Protein AF-A0A8J8NEB1-F1 (afdb_monomer)

Mean predicted aligned error: 16.12 Å

Solvent-accessible surface area (backbone atoms only — not comparable to full-atom values): 24052 Å² total; per-residue (Å²): 111,71,71,60,53,53,52,50,52,52,49,51,51,50,55,50,52,53,53,55,51,52,51,52,52,52,50,54,51,49,56,52,52,53,52,52,51,54,52,52,53,51,52,52,54,48,51,54,49,61,70,64,48,76,81,83,55,66,64,60,54,51,53,50,50,53,55,50,55,70,74,66,66,72,57,80,70,55,56,51,53,52,50,54,51,49,55,51,49,53,51,49,54,51,51,46,53,53,50,50,52,52,50,50,45,18,51,76,34,41,76,75,46,73,67,56,52,55,51,49,52,63,44,39,69,35,72,66,39,44,52,46,52,52,50,55,52,48,51,34,54,76,70,68,58,36,73,35,88,33,71,45,8,48,52,30,50,24,52,52,52,43,56,48,49,55,44,32,57,75,69,63,45,45,69,63,52,54,49,48,56,59,49,23,70,61,30,28,31,59,44,38,86,75,76,43,83,80,42,70,50,45,41,38,73,62,43,45,83,43,68,62,60,70,36,66,69,52,54,51,50,40,52,53,51,53,45,52,51,57,56,52,57,50,52,65,65,56,63,72,65,63,78,77,87,68,92,69,90,69,84,75,56,76,62,58,65,50,52,50,53,51,50,53,49,48,52,50,48,51,52,53,51,59,54,50,52,54,50,40,45,74,43,65,32,54,64,68,57,53,50,49,49,54,52,48,50,48,62,72,77,36,100,74,59,58,65,68,59,54,53,52,54,53,48,54,57,70,69,53,80,77,72,80,86,70,80,69,85,64,92,62,89,75,77,79,80,64,79,68,60,66,61,56,80,71,60,70,70,74,91,75,42,74,83,46,56,60,53,52,53,54,47,50,53,49,51,53,52,52,49,52,52,52,53,52,52,48,51,53,52,53,56,64,69,68,59,78,85,78,75,86,79,83,76,72,93,74,66,73,75,66,68,74,78,76,80,86,76,84,82,130

Structure (mmCIF, N/CA/C/O backbone):
data_AF-A0A8J8NEB1-F1
#
_entry.id   AF-A0A8J8NEB1-F1
#
loop_
_atom_site.group_PDB
_atom_site.id
_atom_site.type_symbol
_atom_site.label_atom_id
_atom_site.label_alt_id
_atom_site.label_comp_id
_atom_site.label_asym_id
_atom_site.label_entity_id
_atom_site.label_seq_id
_atom_site.pdbx_PDB_ins_code
_atom_site.Cartn_x
_atom_site.Cartn_y
_atom_site.Cartn_z
_atom_site.occupancy
_atom_site.B_iso_or_equiv
_atom_site.auth_seq_id
_atom_site.auth_comp_id
_atom_site.auth_asym_id
_atom_site.auth_atom_id
_atom_site.pdbx_PDB_model_num
ATOM 1 N N . MET A 1 1 ? 34.680 -0.777 64.036 1.00 81.69 1 MET A N 1
ATOM 2 C CA . MET A 1 1 ? 34.954 0.618 63.624 1.00 81.69 1 MET A CA 1
ATOM 3 C C . MET A 1 1 ? 35.177 0.742 62.113 1.00 81.69 1 MET A C 1
ATOM 5 O O . MET A 1 1 ? 34.351 1.375 61.480 1.00 81.69 1 MET A O 1
ATOM 9 N N . ARG A 1 2 ? 36.179 0.083 61.501 1.00 88.81 2 ARG A N 1
ATOM 10 C CA . ARG A 1 2 ? 36.440 0.158 60.040 1.00 88.81 2 ARG A CA 1
ATOM 11 C C . ARG A 1 2 ? 35.243 -0.223 59.146 1.00 88.81 2 ARG A C 1
ATOM 13 O O . ARG A 1 2 ? 34.840 0.581 58.320 1.00 88.81 2 ARG A O 1
ATOM 20 N N . LYS A 1 3 ? 34.608 -1.378 59.395 1.00 87.19 3 LYS A N 1
ATOM 21 C CA . LYS A 1 3 ? 33.407 -1.823 58.652 1.00 87.19 3 LYS A CA 1
ATOM 22 C C . LYS A 1 3 ? 32.222 -0.854 58.768 1.00 87.19 3 LYS A C 1
ATOM 24 O O . LYS A 1 3 ? 31.494 -0.647 57.809 1.00 87.19 3 LYS A O 1
ATOM 29 N N . SER A 1 4 ? 32.039 -0.243 59.939 1.00 85.50 4 SER A N 1
ATOM 30 C CA . SER A 1 4 ? 30.993 0.764 60.154 1.00 85.50 4 SER A CA 1
ATOM 31 C C . SER A 1 4 ? 31.274 2.040 59.354 1.00 85.50 4 SER A C 1
ATOM 33 O O . SER A 1 4 ? 30.346 2.629 58.820 1.00 85.50 4 SER A O 1
ATOM 35 N N . LEU A 1 5 ? 32.547 2.434 59.229 1.00 89.19 5 LEU A N 1
ATOM 36 C CA . LEU A 1 5 ? 32.963 3.589 58.430 1.00 89.19 5 LEU A CA 1
ATOM 37 C C . LEU A 1 5 ? 32.764 3.346 56.922 1.00 89.19 5 LEU A C 1
ATOM 39 O O . LEU A 1 5 ? 32.288 4.224 56.212 1.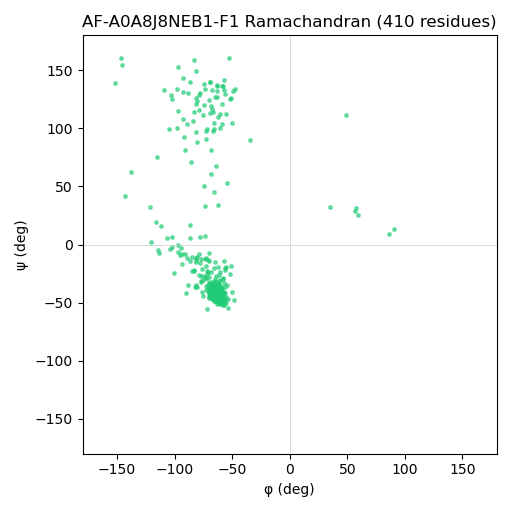00 89.19 5 LEU A O 1
ATOM 43 N N . GLU A 1 6 ? 33.081 2.139 56.446 1.00 90.69 6 GLU A N 1
ATOM 44 C CA . GLU A 1 6 ? 32.871 1.728 55.049 1.00 90.69 6 GLU A CA 1
ATOM 45 C C . GLU A 1 6 ? 31.383 1.722 54.677 1.00 90.69 6 GLU A C 1
ATOM 47 O O . GLU A 1 6 ? 31.010 2.233 53.625 1.00 90.69 6 GLU A O 1
ATOM 52 N N . MET A 1 7 ? 30.522 1.227 55.571 1.00 88.81 7 MET A N 1
ATOM 53 C CA . MET A 1 7 ? 29.071 1.228 55.370 1.00 88.81 7 MET A CA 1
ATOM 54 C C . MET A 1 7 ? 28.489 2.650 55.339 1.00 88.81 7 MET A C 1
ATOM 56 O O . MET A 1 7 ? 27.640 2.952 54.507 1.00 88.81 7 MET A O 1
ATOM 60 N N . VAL A 1 8 ? 28.973 3.547 56.205 1.00 90.69 8 VAL A N 1
ATOM 61 C CA . VAL A 1 8 ? 28.558 4.960 56.190 1.00 90.69 8 VAL A CA 1
ATOM 62 C C . VAL A 1 8 ? 28.990 5.643 54.889 1.00 90.69 8 VAL A C 1
ATOM 64 O O . VAL A 1 8 ? 28.179 6.335 54.280 1.00 90.69 8 VAL A O 1
ATOM 67 N N . ASN A 1 9 ? 30.216 5.408 54.413 1.00 89.44 9 ASN A N 1
ATOM 68 C CA . ASN A 1 9 ? 30.687 5.975 53.145 1.00 89.44 9 ASN A CA 1
ATOM 69 C C . ASN A 1 9 ? 29.910 5.446 51.930 1.00 89.44 9 ASN A C 1
ATOM 71 O O . ASN A 1 9 ? 29.605 6.224 51.028 1.00 89.44 9 ASN A O 1
ATOM 75 N N . ALA A 1 10 ? 29.559 4.156 51.913 1.00 89.62 10 ALA A N 1
ATOM 76 C CA . ALA A 1 10 ? 28.729 3.577 50.858 1.00 89.62 10 ALA A CA 1
ATOM 77 C C . ALA A 1 10 ? 27.338 4.231 50.820 1.00 89.62 10 ALA A C 1
ATOM 79 O O . ALA A 1 10 ? 26.900 4.680 49.762 1.00 89.62 10 ALA A O 1
ATOM 80 N N . ASN A 1 11 ? 26.704 4.389 51.986 1.00 91.06 11 ASN A N 1
ATOM 81 C CA . ASN A 1 11 ? 25.402 5.045 52.092 1.00 91.06 11 ASN A CA 1
ATOM 82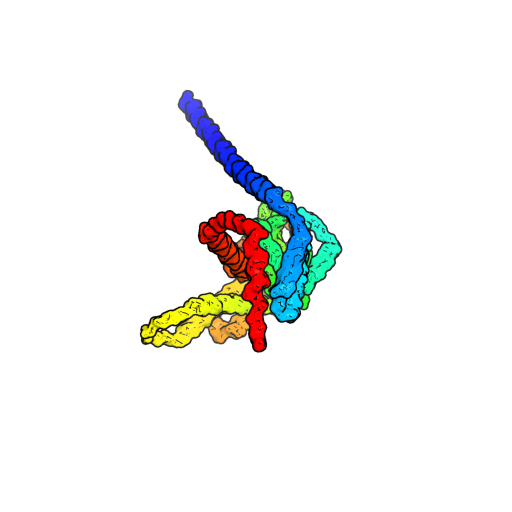 C C . ASN A 1 11 ? 25.468 6.515 51.645 1.00 91.06 11 ASN A C 1
ATOM 84 O O . ASN A 1 11 ? 24.590 6.974 50.924 1.00 91.06 11 ASN A O 1
ATOM 88 N N . ILE A 1 12 ? 26.518 7.261 52.018 1.00 92.81 12 ILE A N 1
ATOM 89 C CA . ILE A 1 12 ? 26.709 8.653 51.566 1.00 92.81 12 ILE A CA 1
ATOM 90 C C . ILE A 1 12 ? 26.814 8.726 50.035 1.00 92.81 12 ILE A C 1
ATOM 92 O O . ILE A 1 12 ? 26.225 9.620 49.426 1.00 92.81 12 ILE A O 1
ATOM 96 N N . GLY A 1 13 ? 27.526 7.783 49.410 1.00 92.06 13 GLY A N 1
ATOM 97 C CA . GLY A 1 13 ? 27.623 7.694 47.952 1.00 92.06 13 GLY A CA 1
ATOM 98 C C . GLY A 1 13 ? 26.268 7.447 47.285 1.00 92.06 13 GLY A C 1
ATOM 99 O O . GLY A 1 13 ? 25.929 8.120 46.311 1.00 92.06 13 GLY A O 1
ATOM 100 N N . GLU A 1 14 ? 25.464 6.542 47.843 1.00 91.62 14 GLU A N 1
ATOM 101 C CA . GLU A 1 14 ? 24.118 6.238 47.350 1.00 91.62 14 GLU A CA 1
ATOM 102 C C . GLU A 1 14 ? 23.176 7.446 47.476 1.00 91.62 14 GLU A C 1
ATOM 104 O O . GLU A 1 14 ? 22.562 7.854 46.489 1.00 91.62 14 GLU A O 1
ATOM 109 N N . TYR A 1 15 ? 23.140 8.107 48.640 1.00 91.31 15 TYR A N 1
ATOM 110 C CA . TYR A 1 15 ? 22.341 9.324 48.832 1.00 91.31 15 TYR A CA 1
ATOM 111 C C . TYR A 1 15 ? 22.785 10.471 47.915 1.00 91.31 15 TYR A C 1
ATOM 113 O O . TYR A 1 15 ? 21.944 11.210 47.403 1.00 91.31 15 TYR A O 1
ATOM 121 N N . SER A 1 16 ? 24.090 10.612 47.662 1.00 93.31 16 SER A N 1
ATOM 122 C CA . SER A 1 16 ? 24.606 11.604 46.714 1.00 93.31 16 SER A CA 1
ATOM 123 C C . SER A 1 16 ? 24.156 11.306 45.280 1.00 93.31 16 SER A C 1
ATOM 125 O O . SER A 1 16 ? 23.730 12.219 44.570 1.00 93.31 16 SER A O 1
ATOM 127 N N . SER A 1 17 ? 24.176 10.034 44.871 1.00 91.62 17 SER A N 1
ATOM 128 C CA . SER A 1 17 ? 23.703 9.601 43.552 1.00 91.62 17 SER A CA 1
ATOM 129 C C . SER A 1 17 ? 22.206 9.863 43.364 1.00 91.62 17 SER A C 1
ATOM 131 O O . SER A 1 17 ? 21.806 10.435 42.347 1.00 91.62 17 SER A O 1
ATOM 133 N N . ILE A 1 18 ? 21.389 9.540 44.373 1.00 93.06 18 ILE A N 1
ATOM 134 C CA . ILE A 1 18 ? 19.945 9.819 44.376 1.00 93.06 18 ILE A CA 1
ATOM 135 C C . ILE A 1 18 ? 19.690 11.330 44.285 1.00 93.06 18 ILE A C 1
ATOM 137 O O . ILE A 1 18 ? 18.894 11.767 43.453 1.00 93.06 18 ILE A O 1
ATOM 141 N N . GLY A 1 19 ? 20.416 12.139 45.064 1.00 93.12 19 GLY A N 1
ATOM 142 C CA . GLY A 1 19 ? 20.303 13.599 45.013 1.00 93.12 19 GLY A CA 1
ATOM 143 C C . GLY A 1 19 ? 20.645 14.180 43.636 1.00 93.12 19 GLY A C 1
ATOM 144 O O . GLY A 1 19 ? 19.943 15.059 43.140 1.00 93.12 19 GLY A O 1
ATOM 145 N N . GLN A 1 20 ? 21.677 13.656 42.964 1.00 92.81 20 GLN A N 1
ATOM 146 C CA . GLN A 1 20 ? 22.030 14.072 41.601 1.00 92.81 20 GLN A CA 1
ATOM 147 C C . GLN A 1 20 ? 21.011 13.624 40.544 1.00 92.81 20 GLN A C 1
ATOM 149 O O . GLN A 1 20 ? 20.836 14.310 39.534 1.00 92.81 20 GLN A O 1
ATOM 154 N N . ALA A 1 21 ? 20.362 12.473 40.731 1.00 91.75 21 ALA A N 1
ATOM 155 C CA . ALA A 1 21 ? 19.295 12.017 39.844 1.00 91.75 21 ALA A CA 1
ATOM 156 C C . ALA A 1 21 ? 18.059 12.922 39.961 1.00 91.75 21 ALA A C 1
ATOM 158 O O . ALA A 1 21 ? 17.571 13.415 38.946 1.00 91.75 21 ALA A O 1
ATOM 159 N N . GLN A 1 22 ? 17.633 13.231 41.189 1.00 91.19 22 GLN A N 1
ATOM 160 C CA . GLN A 1 22 ? 16.512 14.139 41.450 1.00 91.19 22 GLN A CA 1
ATOM 161 C C . GLN A 1 22 ? 16.785 15.557 40.935 1.00 91.19 22 GLN A C 1
ATOM 163 O O . GLN A 1 22 ? 15.906 16.180 40.345 1.00 91.19 22 GLN A O 1
ATOM 168 N N . LEU A 1 23 ? 18.014 16.064 41.091 1.00 93.44 23 LEU A N 1
ATOM 169 C CA . LEU A 1 23 ? 18.387 17.377 40.558 1.00 93.44 23 LEU A CA 1
ATOM 170 C C . LEU A 1 23 ? 18.253 17.436 39.028 1.00 93.44 23 LEU A C 1
ATOM 172 O O . LEU A 1 23 ? 17.737 18.420 38.502 1.00 93.44 23 LEU A O 1
ATOM 176 N N . ARG A 1 24 ? 18.676 16.379 38.319 1.00 91.88 24 ARG A N 1
ATOM 177 C CA . ARG A 1 24 ? 18.539 16.288 36.856 1.00 91.88 24 ARG A CA 1
ATOM 178 C C . ARG A 1 24 ? 17.080 16.222 36.412 1.00 91.88 24 ARG A C 1
ATOM 180 O O . ARG A 1 24 ? 16.724 16.851 35.421 1.00 91.88 24 ARG A O 1
ATOM 187 N N . GLU A 1 25 ? 16.238 15.505 37.150 1.00 92.19 25 GLU A N 1
ATOM 188 C CA . GLU A 1 25 ? 14.799 15.436 36.879 1.00 92.19 25 GLU A CA 1
ATOM 189 C C . GLU A 1 25 ? 14.132 16.811 37.036 1.00 92.19 25 GLU A C 1
ATOM 191 O O . GLU A 1 25 ? 13.426 17.269 36.138 1.00 92.19 25 GLU A O 1
ATOM 196 N N . VAL A 1 26 ? 14.437 17.527 38.124 1.00 90.31 26 VAL A N 1
ATOM 197 C CA . VAL A 1 26 ? 13.927 18.889 38.357 1.00 90.31 26 VAL A CA 1
ATOM 198 C C . VAL A 1 26 ? 14.403 19.863 37.275 1.00 90.31 26 VAL A C 1
ATOM 200 O O . VAL A 1 26 ? 13.616 20.689 36.814 1.00 90.31 26 VAL A O 1
ATOM 203 N N . GLN A 1 27 ? 15.660 19.756 36.832 1.00 91.69 27 GLN A N 1
ATOM 204 C CA . GLN A 1 27 ? 16.186 20.569 35.729 1.00 91.69 27 GLN A CA 1
ATOM 205 C C . GLN A 1 27 ? 15.434 20.309 34.415 1.00 91.69 27 GLN A C 1
ATOM 207 O O . GLN A 1 27 ? 15.019 21.266 33.763 1.00 91.69 27 GLN A O 1
ATOM 212 N N . GLY A 1 28 ? 15.168 19.045 34.068 1.00 92.19 28 GLY A N 1
ATOM 213 C CA . GLY A 1 28 ? 14.384 18.702 32.874 1.00 92.19 28 GLY A CA 1
ATOM 214 C C . GLY A 1 28 ? 12.942 19.229 32.924 1.00 92.19 28 GLY A C 1
ATOM 215 O O . GLY A 1 28 ? 12.425 19.749 31.930 1.00 92.19 28 GLY A O 1
ATOM 216 N N . CYS A 1 29 ? 12.302 19.171 34.096 1.00 89.75 29 CYS A N 1
ATOM 217 C CA . CYS A 1 29 ? 10.979 19.762 34.308 1.00 89.75 29 CYS A CA 1
ATOM 218 C C . CYS A 1 29 ? 10.999 21.291 34.147 1.00 89.75 29 CYS A C 1
ATOM 220 O O . CYS A 1 29 ? 10.113 21.849 33.500 1.00 89.75 29 CYS A O 1
ATOM 222 N N . TYR A 1 30 ? 12.016 21.970 34.687 1.00 90.69 30 TYR A N 1
ATOM 223 C CA . TYR A 1 30 ? 12.171 23.422 34.560 1.00 90.69 30 TYR A CA 1
ATOM 224 C C . TYR A 1 30 ? 12.356 23.864 33.100 1.00 90.69 30 TYR A C 1
ATOM 226 O O . TYR A 1 30 ? 11.703 24.809 32.659 1.00 90.69 30 TYR A O 1
ATOM 234 N N . GLU A 1 31 ? 13.197 23.170 32.330 1.00 88.50 31 GLU A N 1
ATOM 235 C CA . GLU A 1 31 ? 13.412 23.462 30.905 1.00 88.50 31 GLU A CA 1
ATOM 236 C C . GLU A 1 31 ? 12.128 23.288 30.083 1.00 88.50 31 GLU A C 1
ATOM 238 O O . GLU A 1 31 ? 11.802 24.132 29.243 1.00 88.50 31 GLU A O 1
ATOM 243 N N . THR A 1 32 ? 11.363 22.230 30.367 1.00 87.38 32 THR A N 1
ATOM 244 C CA . THR A 1 32 ? 10.067 21.972 29.720 1.00 87.38 32 THR A CA 1
ATOM 245 C C . THR A 1 32 ? 9.075 23.096 30.017 1.00 87.38 32 THR A C 1
ATOM 247 O O . THR A 1 32 ? 8.512 23.683 29.093 1.00 87.38 32 THR A O 1
ATOM 250 N N . LEU A 1 33 ? 8.930 23.468 31.292 1.00 86.62 33 LEU A N 1
ATOM 251 C CA . LEU A 1 33 ? 8.016 24.528 31.718 1.00 86.62 33 LEU A CA 1
ATOM 252 C C . LEU A 1 33 ? 8.418 25.899 31.146 1.00 86.62 33 LEU A C 1
ATOM 254 O O . LEU A 1 33 ? 7.570 26.678 30.717 1.00 86.62 33 LEU A O 1
ATOM 258 N N . SER A 1 34 ? 9.721 26.194 31.089 1.00 88.12 34 SER A N 1
ATOM 259 C CA . SER A 1 34 ? 10.242 27.431 30.498 1.00 88.12 34 SER A CA 1
ATOM 260 C C . SER A 1 34 ? 9.899 27.538 29.007 1.00 88.12 34 SER A C 1
ATOM 262 O O . SER A 1 34 ? 9.491 28.605 28.541 1.00 88.12 34 SER A O 1
ATOM 264 N N . LYS A 1 35 ? 9.985 26.424 28.268 1.00 86.50 35 LYS A N 1
ATOM 265 C CA . LYS A 1 35 ? 9.594 26.358 26.855 1.00 86.50 35 LYS A CA 1
ATOM 266 C C . LYS A 1 35 ? 8.091 26.584 26.662 1.00 86.50 35 LYS A C 1
ATOM 268 O O . LYS A 1 35 ? 7.708 27.325 25.758 1.00 86.50 35 LYS A O 1
ATOM 273 N N . GLU A 1 36 ? 7.254 25.990 27.510 1.00 86.88 36 GLU A N 1
ATOM 274 C CA . GLU A 1 36 ? 5.797 26.183 27.475 1.00 86.88 36 GLU A CA 1
ATOM 275 C C . GLU A 1 36 ? 5.402 27.637 27.767 1.00 86.88 36 GLU A C 1
ATOM 277 O O . GLU A 1 36 ? 4.591 28.212 27.040 1.00 86.88 36 GLU A O 1
ATOM 282 N N . ILE A 1 37 ? 6.029 28.278 28.760 1.00 86.44 37 ILE A N 1
ATOM 283 C CA . ILE A 1 37 ? 5.811 29.704 29.058 1.00 86.44 37 ILE A CA 1
ATOM 284 C C . ILE A 1 37 ? 6.175 30.576 27.849 1.00 86.44 37 ILE A C 1
ATOM 286 O O . ILE A 1 37 ? 5.411 31.476 27.495 1.00 86.44 37 ILE A O 1
ATOM 290 N N . GLY A 1 38 ? 7.297 30.294 27.178 1.00 87.06 38 GLY A N 1
ATOM 291 C CA . GLY A 1 38 ? 7.691 31.012 25.962 1.00 87.06 38 GLY A CA 1
ATOM 292 C C . GLY A 1 38 ? 6.671 30.867 24.825 1.00 87.06 38 GLY A C 1
ATOM 293 O O . GLY A 1 38 ? 6.367 31.840 24.135 1.00 87.06 38 GLY A O 1
ATOM 294 N N . GLN A 1 39 ? 6.082 29.679 24.658 1.00 80.62 39 GLN A N 1
ATOM 295 C CA . GLN A 1 39 ? 5.016 29.454 23.676 1.00 80.62 39 GLN A CA 1
ATOM 296 C C . GLN A 1 39 ? 3.729 30.208 24.034 1.00 80.62 39 GLN A C 1
ATOM 298 O O . GLN A 1 39 ? 3.125 30.829 23.160 1.00 80.62 39 GLN A O 1
ATOM 303 N N . LEU A 1 40 ? 3.330 30.219 25.308 1.00 81.50 40 LEU A N 1
ATOM 304 C CA . LEU A 1 40 ? 2.148 30.956 25.767 1.00 81.50 40 LEU A CA 1
ATOM 305 C C . LEU A 1 40 ? 2.302 32.474 25.583 1.00 81.50 40 LEU A C 1
ATOM 307 O O . LEU A 1 40 ? 1.358 33.139 25.157 1.00 81.50 40 LEU A O 1
ATOM 311 N N . GLN A 1 41 ? 3.496 33.022 25.823 1.00 83.00 41 GLN A N 1
ATOM 312 C CA . GLN A 1 41 ? 3.794 34.437 25.564 1.00 83.00 41 GLN A CA 1
ATOM 313 C C . GLN A 1 41 ? 3.725 34.786 24.067 1.00 83.00 41 GLN A C 1
ATOM 315 O O . GLN A 1 41 ? 3.266 35.873 23.704 1.00 83.00 41 GLN A O 1
ATOM 320 N N . LEU A 1 42 ? 4.132 33.865 23.186 1.00 75.19 42 LEU A N 1
ATOM 321 C CA . LEU A 1 42 ? 4.017 34.040 21.735 1.00 75.19 42 LEU A CA 1
ATOM 322 C C . LEU A 1 42 ? 2.548 34.074 21.282 1.00 75.19 42 LEU A C 1
ATOM 324 O O . LEU A 1 42 ? 2.165 34.918 20.477 1.00 75.19 42 LEU A O 1
ATOM 328 N N . VAL A 1 43 ? 1.706 33.200 21.841 1.00 71.12 43 VAL A N 1
ATOM 329 C CA . VAL A 1 43 ? 0.257 33.198 21.570 1.00 71.12 43 VAL A CA 1
ATOM 330 C C . VAL A 1 43 ? -0.386 34.501 22.049 1.00 71.12 43 VAL A C 1
ATOM 332 O O . VAL A 1 43 ? -1.155 35.117 21.316 1.00 71.12 43 VAL A O 1
ATOM 335 N N . GLN A 1 44 ? -0.017 34.977 23.239 1.00 77.38 44 GLN A N 1
ATOM 336 C CA . GLN A 1 44 ? -0.559 36.217 23.792 1.00 77.38 44 GLN A CA 1
ATOM 337 C C . GLN A 1 44 ? -0.150 37.456 22.977 1.00 77.38 44 GLN A C 1
ATOM 339 O O . GLN A 1 44 ? -0.973 38.335 22.726 1.00 77.38 44 GLN A O 1
ATOM 344 N N . THR A 1 45 ? 1.101 37.517 22.511 1.00 76.19 45 THR A N 1
ATOM 345 C CA . THR A 1 45 ? 1.569 38.613 21.642 1.00 76.19 45 THR A CA 1
ATOM 346 C C . THR A 1 45 ? 0.911 38.590 20.264 1.00 76.19 45 THR A C 1
ATOM 348 O O . THR A 1 45 ? 0.618 39.655 19.716 1.00 76.19 45 THR A O 1
ATOM 351 N N . PHE A 1 46 ? 0.623 37.403 19.725 1.00 70.50 46 PHE A N 1
ATOM 352 C CA . PHE A 1 46 ? -0.140 37.247 18.490 1.00 70.50 46 PHE A CA 1
ATOM 353 C C . PHE A 1 46 ? -1.588 37.735 18.645 1.00 70.50 46 PHE A C 1
ATOM 355 O O . PHE A 1 46 ? -2.051 38.532 17.828 1.00 70.50 46 PHE A O 1
ATOM 362 N N . ASP A 1 47 ? -2.273 37.355 19.726 1.00 68.88 47 ASP A N 1
ATOM 363 C CA . ASP A 1 47 ? -3.635 37.820 20.027 1.00 68.88 47 ASP A CA 1
ATOM 364 C C . ASP A 1 47 ? -3.705 39.341 20.221 1.00 68.88 47 ASP A C 1
ATOM 366 O O . ASP A 1 47 ? -4.618 40.000 19.714 1.00 68.88 47 ASP A O 1
ATOM 370 N N . ASP A 1 48 ? -2.721 39.933 20.900 1.00 79.25 48 ASP A N 1
ATOM 371 C CA . ASP A 1 48 ? -2.628 41.386 21.052 1.00 79.25 48 ASP A CA 1
ATOM 372 C C . ASP A 1 48 ? -2.377 42.093 19.713 1.00 79.25 48 ASP A C 1
ATOM 374 O O . ASP A 1 48 ? -2.861 43.208 19.504 1.00 79.25 48 ASP A O 1
ATOM 378 N N . HIS A 1 49 ? -1.646 41.463 18.787 1.00 71.19 49 HIS A N 1
ATOM 379 C CA . HIS A 1 49 ? -1.504 41.956 17.416 1.00 71.19 49 HIS A CA 1
ATOM 380 C C . HIS A 1 49 ? -2.819 41.875 16.644 1.00 71.19 49 HIS A C 1
ATOM 382 O O . HIS A 1 49 ? -3.215 42.868 16.037 1.00 71.19 49 HIS A O 1
ATOM 388 N N . LEU A 1 50 ? -3.538 40.753 16.726 1.00 64.56 50 LEU A N 1
ATOM 389 C CA . LEU A 1 50 ? -4.842 40.591 16.080 1.00 64.56 50 LEU A CA 1
ATOM 390 C C . LEU A 1 50 ? -5.874 41.604 16.589 1.00 64.56 50 LEU A C 1
ATOM 392 O O . LEU A 1 50 ? -6.648 42.136 15.799 1.00 64.56 50 LEU A O 1
ATOM 396 N N . ARG A 1 51 ? -5.857 41.933 17.885 1.00 74.25 51 ARG A N 1
ATOM 397 C CA . ARG A 1 51 ? -6.741 42.956 18.475 1.00 74.25 51 ARG A CA 1
ATOM 398 C C . ARG A 1 51 ? -6.387 44.387 18.075 1.00 74.25 51 ARG A C 1
ATOM 400 O O . ARG A 1 51 ? -7.247 45.259 18.143 1.00 74.25 51 ARG A O 1
ATOM 407 N N . LYS A 1 52 ? -5.132 44.638 17.691 1.00 77.06 52 LYS A N 1
ATOM 408 C CA . LYS A 1 52 ? -4.663 45.941 17.191 1.00 77.06 52 LYS A CA 1
ATOM 409 C C . LYS A 1 52 ? -4.903 46.122 15.695 1.00 77.06 52 LYS A C 1
ATOM 411 O O . LYS A 1 52 ? -4.739 47.238 15.202 1.00 77.06 52 LYS A O 1
ATOM 416 N N . LEU A 1 53 ? -5.281 45.064 14.975 1.00 57.62 53 LEU A N 1
ATOM 417 C CA . LEU A 1 53 ? -5.705 45.208 13.591 1.00 57.62 53 LEU A CA 1
ATOM 418 C C . LEU A 1 53 ? -6.973 46.076 13.542 1.00 57.62 53 LEU A C 1
ATOM 420 O O . LEU A 1 53 ? -7.867 45.909 14.376 1.00 57.62 53 LEU A O 1
ATOM 424 N N . PRO A 1 54 ? -7.066 47.021 12.592 1.00 65.50 54 PRO A N 1
ATOM 425 C CA . PRO A 1 54 ? -8.279 47.802 12.411 1.00 65.50 54 PRO A CA 1
ATOM 426 C C . PRO A 1 54 ? -9.465 46.864 12.161 1.00 65.50 54 PRO A C 1
ATOM 428 O O . PRO A 1 54 ? -9.328 45.845 11.481 1.00 65.50 54 PRO A O 1
ATOM 431 N N . VAL A 1 55 ? -10.627 47.2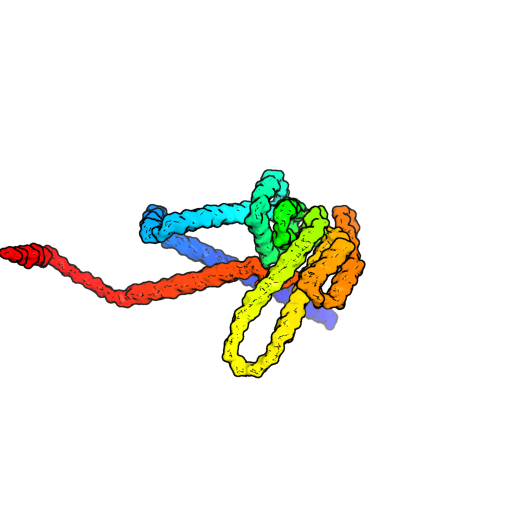11 12.724 1.00 63.72 55 VAL A N 1
ATOM 432 C CA . VAL A 1 55 ? -11.864 46.435 12.567 1.00 63.72 55 VAL A CA 1
ATOM 433 C C . VAL A 1 55 ? -12.105 46.188 11.082 1.00 63.72 55 VAL A C 1
ATOM 435 O O . VAL A 1 55 ? -12.115 47.125 10.283 1.00 63.72 55 VAL A O 1
ATOM 438 N N . PHE A 1 56 ? -12.260 44.914 10.730 1.00 50.16 56 PHE A N 1
ATOM 439 C CA . PHE A 1 56 ? -12.418 44.457 9.359 1.00 50.16 56 PHE A CA 1
ATOM 440 C C . PHE A 1 56 ? -13.650 45.113 8.723 1.00 50.16 56 PHE A C 1
ATOM 442 O O . PHE A 1 56 ? -14.791 44.752 9.012 1.00 50.16 56 PHE A O 1
ATOM 449 N N . ASP A 1 57 ? -13.419 46.107 7.867 1.00 65.06 57 ASP A N 1
ATOM 450 C CA . ASP A 1 57 ? -14.470 46.775 7.109 1.00 65.06 57 ASP A CA 1
ATOM 451 C C . ASP A 1 57 ? -14.825 45.900 5.903 1.00 65.06 57 ASP A C 1
ATOM 453 O O . ASP A 1 57 ? -14.255 46.021 4.814 1.00 65.06 57 ASP A O 1
ATOM 457 N N . GLY A 1 58 ? -15.763 44.973 6.118 1.00 54.62 58 GLY A N 1
ATOM 458 C CA . GLY A 1 58 ? -16.221 44.040 5.088 1.00 54.62 58 GLY A CA 1
ATOM 459 C C . GLY A 1 58 ? -16.749 44.734 3.828 1.00 54.62 58 GLY A C 1
ATOM 460 O O . GLY A 1 58 ? -16.724 44.140 2.751 1.00 54.62 58 GLY A O 1
ATOM 461 N N . LYS A 1 59 ? -17.156 46.008 3.928 1.00 62.88 59 LYS A N 1
ATOM 462 C CA . LYS A 1 59 ? -17.601 46.800 2.783 1.00 62.88 59 LYS A CA 1
ATOM 463 C C . LYS A 1 59 ? -16.419 47.248 1.924 1.00 62.88 59 LYS A C 1
ATOM 465 O O . LYS A 1 59 ? -16.447 47.040 0.719 1.00 62.88 59 LYS A O 1
ATOM 470 N N . LYS A 1 60 ? -15.330 47.731 2.533 1.00 60.72 60 LYS A N 1
ATOM 471 C CA . LYS A 1 60 ? -14.102 48.087 1.796 1.00 60.72 60 LYS A CA 1
ATOM 472 C C . LYS A 1 60 ? -13.446 46.895 1.108 1.00 60.72 60 LYS A C 1
ATOM 474 O O . LYS A 1 60 ? -12.911 47.054 0.018 1.00 60.72 60 LYS A O 1
ATOM 479 N N . VAL A 1 61 ? -13.502 45.709 1.714 1.00 56.19 61 VAL A N 1
ATOM 480 C CA . VAL A 1 61 ? -12.970 44.484 1.093 1.00 56.19 61 VAL A CA 1
ATOM 481 C C . VAL A 1 61 ? -13.832 44.052 -0.092 1.00 56.19 61 VAL A C 1
ATOM 483 O O . VAL A 1 61 ? -13.285 43.720 -1.137 1.00 56.19 61 VAL A O 1
ATOM 486 N N . SER A 1 62 ? -15.161 44.118 0.034 1.00 54.06 62 SER A N 1
ATOM 487 C CA . SER A 1 62 ? -16.096 43.894 -1.078 1.00 54.06 62 SER A CA 1
ATOM 488 C C . SER A 1 62 ? -15.854 44.872 -2.234 1.00 54.06 62 SER A C 1
ATOM 490 O O . SER A 1 62 ? -15.744 44.458 -3.387 1.00 54.06 62 SER A O 1
ATOM 492 N N . ASP A 1 63 ? -15.722 46.162 -1.925 1.00 59.75 63 ASP A N 1
ATOM 493 C CA . ASP A 1 63 ? -15.566 47.219 -2.926 1.00 59.75 63 ASP A CA 1
ATOM 494 C C . ASP A 1 63 ? -14.197 47.129 -3.628 1.00 59.75 63 ASP A C 1
ATOM 496 O O . ASP A 1 63 ? -14.128 47.229 -4.854 1.00 59.75 63 ASP A O 1
ATOM 500 N N . PHE A 1 64 ? -13.126 46.809 -2.887 1.00 58.44 64 PHE A N 1
ATOM 501 C CA . PHE A 1 64 ? -11.796 46.551 -3.450 1.00 58.44 64 PHE A CA 1
ATOM 502 C C . PHE A 1 64 ? -11.770 45.297 -4.334 1.00 58.44 64 PHE A C 1
ATOM 504 O O . PHE A 1 64 ? -11.173 45.320 -5.410 1.00 58.44 64 PHE A O 1
ATOM 511 N N . ASN A 1 65 ? -12.444 44.215 -3.924 1.00 50.50 65 ASN A N 1
ATOM 512 C CA . ASN A 1 65 ? -12.528 43.000 -4.738 1.00 50.50 65 ASN A CA 1
ATOM 513 C C . ASN A 1 65 ? -13.257 43.280 -6.056 1.00 50.50 65 ASN A C 1
ATOM 515 O O . ASN A 1 65 ? -12.786 42.875 -7.114 1.00 50.50 65 ASN A O 1
ATOM 519 N N . ASN A 1 66 ? -14.368 44.015 -6.012 1.00 52.31 66 ASN A N 1
ATOM 520 C CA . ASN A 1 66 ? -15.148 44.323 -7.207 1.00 52.31 66 ASN A CA 1
ATOM 521 C C . ASN A 1 66 ? -14.388 45.247 -8.174 1.00 52.31 66 ASN A C 1
ATOM 523 O O . ASN A 1 66 ? -14.348 44.963 -9.370 1.00 52.31 66 ASN A O 1
ATOM 527 N N . GLU A 1 67 ? -13.724 46.303 -7.691 1.00 54.78 67 GLU A N 1
ATOM 528 C CA . GLU A 1 67 ? -12.915 47.177 -8.557 1.00 54.78 67 GLU A CA 1
ATOM 529 C C . GLU A 1 67 ? -11.691 46.467 -9.147 1.00 54.78 67 GLU A C 1
ATOM 531 O O . GLU A 1 67 ? -11.362 46.674 -10.320 1.00 54.78 67 GLU A O 1
ATOM 536 N N . TRP A 1 68 ? -11.028 45.607 -8.369 1.00 63.69 68 TRP A N 1
ATOM 537 C CA . TRP A 1 68 ? -9.868 44.854 -8.839 1.00 63.69 68 TRP A CA 1
ATOM 538 C C . TRP A 1 68 ? -10.256 43.802 -9.889 1.00 63.69 68 TRP A C 1
ATOM 540 O O . TRP A 1 68 ? -9.589 43.695 -10.920 1.00 63.69 68 TRP A O 1
ATOM 550 N N . PHE A 1 69 ? -11.373 43.088 -9.692 1.00 50.91 69 PHE A N 1
ATOM 551 C CA . PHE A 1 69 ? -11.899 42.122 -10.667 1.00 50.91 69 PHE A CA 1
ATOM 552 C C . PHE A 1 69 ? -12.337 42.782 -11.984 1.00 50.91 69 PHE A C 1
ATOM 554 O O . PHE A 1 69 ? -12.129 42.214 -13.058 1.00 50.91 69 PHE A O 1
ATOM 561 N N . ILE A 1 70 ? -12.908 43.989 -11.926 1.00 57.25 70 ILE A N 1
ATOM 562 C CA . ILE A 1 70 ? -13.356 44.717 -13.124 1.00 57.25 70 ILE A CA 1
ATOM 563 C C . ILE A 1 70 ? -12.166 45.267 -13.925 1.00 57.25 70 ILE A C 1
ATOM 565 O O . ILE A 1 70 ? -12.207 45.260 -15.153 1.00 57.25 70 ILE A O 1
ATOM 569 N N . LYS A 1 71 ? -11.086 45.712 -13.266 1.00 54.28 71 LYS A N 1
ATOM 570 C CA . LYS A 1 71 ? -9.912 46.282 -13.956 1.00 54.28 71 LYS A CA 1
ATOM 571 C C . LYS A 1 71 ? -8.888 45.253 -14.445 1.00 54.28 71 LYS A C 1
ATOM 573 O O . LYS A 1 71 ? -8.152 45.567 -15.374 1.00 54.28 71 LYS A O 1
ATOM 578 N N . ASN A 1 72 ? -8.847 44.050 -13.868 1.00 49.38 72 ASN A N 1
ATOM 579 C CA . ASN A 1 72 ? -7.816 43.042 -14.156 1.00 49.38 72 ASN A CA 1
ATOM 580 C C . ASN A 1 72 ? -8.372 41.712 -14.684 1.00 49.38 72 ASN A C 1
ATOM 582 O O . ASN A 1 72 ? -7.789 40.665 -14.416 1.00 49.38 72 ASN A O 1
ATOM 586 N N . THR A 1 73 ? -9.480 41.705 -15.428 1.00 44.22 73 THR A N 1
ATOM 587 C CA . THR A 1 73 ? -9.945 40.494 -16.126 1.00 44.22 73 THR A CA 1
ATOM 588 C C . THR A 1 73 ? -9.391 40.436 -17.559 1.00 44.22 73 THR A C 1
ATOM 590 O O . THR A 1 73 ? -10.017 40.951 -18.485 1.00 44.22 73 THR A O 1
ATOM 593 N N . PRO A 1 74 ? -8.230 39.790 -17.806 1.00 48.72 74 PRO A N 1
ATOM 594 C CA . PRO A 1 74 ? -7.871 39.363 -19.145 1.00 48.72 74 PRO A CA 1
ATOM 595 C C 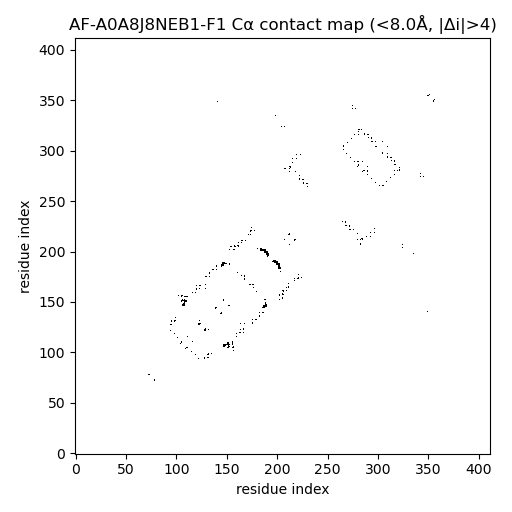. PRO A 1 74 ? -8.742 38.158 -19.515 1.00 48.72 74 PRO A C 1
ATOM 597 O O . PRO A 1 74 ? -8.880 37.229 -18.728 1.00 48.72 74 PRO A O 1
ATOM 600 N N . ASN A 1 75 ? -9.297 38.186 -20.726 1.00 52.69 75 ASN A N 1
ATOM 601 C CA . ASN A 1 75 ? -9.966 37.089 -21.432 1.00 52.69 75 ASN A CA 1
ATOM 602 C C . ASN A 1 75 ? -11.040 36.299 -20.621 1.00 52.69 75 ASN A C 1
ATOM 604 O O . ASN A 1 75 ? -10.694 35.499 -19.753 1.00 52.69 75 ASN A O 1
ATOM 608 N N . PRO A 1 76 ? -12.345 36.398 -20.945 1.00 58.34 76 PRO A N 1
ATOM 609 C CA . PRO A 1 76 ? -13.426 35.694 -20.229 1.00 58.34 76 PRO A CA 1
ATOM 610 C C . PRO A 1 76 ? -13.288 34.158 -20.165 1.00 58.34 76 PRO A C 1
ATOM 612 O O . PRO A 1 76 ? -13.937 33.517 -19.342 1.00 58.34 76 PRO A O 1
ATOM 615 N N . ASN A 1 77 ? -12.409 33.556 -20.970 1.00 59.41 77 ASN A N 1
ATOM 616 C CA . ASN A 1 77 ? -12.091 32.128 -20.883 1.00 59.41 77 ASN A CA 1
ATOM 617 C C . ASN A 1 77 ? -11.118 31.785 -19.733 1.00 59.41 77 ASN A C 1
ATOM 619 O O . ASN A 1 77 ? -11.164 30.676 -19.205 1.00 59.41 77 ASN A O 1
ATOM 623 N N . ALA A 1 78 ? -10.266 32.723 -19.301 1.00 59.97 78 ALA A N 1
ATOM 624 C CA . ALA A 1 78 ? -9.351 32.523 -18.173 1.00 59.97 78 ALA A CA 1
ATOM 625 C C . ALA A 1 78 ? -10.073 32.631 -16.816 1.00 59.97 78 ALA A C 1
ATOM 627 O O . ALA A 1 78 ? -9.731 31.921 -15.871 1.00 59.97 78 ALA A O 1
ATOM 628 N N . SER A 1 79 ? -11.119 33.460 -16.719 1.00 69.31 79 SER A N 1
ATOM 629 C CA . SER A 1 79 ? -11.905 33.606 -15.486 1.00 69.31 79 SER A CA 1
ATOM 630 C C . SER A 1 79 ? -12.761 32.372 -15.170 1.00 69.31 79 SER A C 1
ATOM 632 O O . SER A 1 79 ? -12.895 32.013 -14.001 1.00 69.31 79 SER A O 1
ATOM 634 N N . GLN A 1 80 ? -13.277 31.667 -16.185 1.00 72.62 80 GLN A N 1
ATOM 635 C CA . GLN A 1 80 ? -14.006 30.408 -15.982 1.00 72.62 80 GLN A CA 1
ATOM 636 C C . GLN A 1 80 ? -13.090 29.261 -15.543 1.00 72.62 80 GLN A C 1
ATOM 638 O O . GLN A 1 80 ? -13.444 28.528 -14.622 1.00 72.62 80 GLN A O 1
ATOM 643 N N . ALA A 1 81 ? -11.903 29.129 -16.145 1.00 78.50 81 ALA A N 1
ATOM 644 C CA . ALA A 1 81 ? -10.925 28.118 -15.740 1.00 78.50 81 ALA A CA 1
ATOM 645 C C . ALA A 1 81 ? -10.494 28.305 -14.273 1.00 78.50 81 ALA A C 1
ATOM 647 O O . ALA A 1 81 ? -10.491 27.344 -13.503 1.00 78.50 81 ALA A O 1
ATOM 648 N N . ASN A 1 82 ? -10.239 29.552 -13.862 1.00 83.50 82 ASN A N 1
ATOM 649 C CA . ASN A 1 82 ? -9.888 29.880 -12.480 1.00 83.50 82 ASN A CA 1
ATOM 650 C C . ASN A 1 82 ? -11.030 29.574 -11.496 1.00 83.50 82 ASN A C 1
ATOM 652 O O . ASN A 1 82 ? -10.776 29.073 -10.402 1.00 83.50 82 ASN A O 1
ATOM 656 N N . LEU A 1 83 ? -12.289 29.827 -11.877 1.00 82.38 83 LEU A N 1
ATOM 657 C CA . LEU A 1 83 ? -13.447 29.512 -11.035 1.00 82.38 83 LEU A CA 1
ATOM 658 C C . LEU A 1 83 ? -13.647 27.998 -10.874 1.00 82.38 83 LEU A C 1
ATOM 660 O O . LEU A 1 83 ? -13.871 27.528 -9.760 1.00 82.38 83 LEU A O 1
ATOM 664 N N . VAL A 1 84 ? -13.539 27.227 -11.961 1.00 86.31 84 VAL A N 1
ATOM 665 C CA . VAL A 1 84 ? -13.636 25.757 -11.913 1.00 86.31 84 VAL A CA 1
ATOM 666 C C . VAL A 1 84 ? -12.538 25.181 -11.022 1.00 86.31 84 VAL A C 1
ATOM 668 O O . VAL A 1 84 ? -12.825 24.347 -10.164 1.00 86.31 84 VAL A O 1
ATOM 671 N N . GLN A 1 85 ? -11.307 25.679 -11.159 1.00 86.12 85 GLN A N 1
ATOM 672 C CA . GLN A 1 85 ? -10.188 25.264 -10.320 1.00 86.12 85 GLN A CA 1
ATOM 673 C C . GLN A 1 85 ? -10.403 25.630 -8.843 1.00 86.12 85 GLN A C 1
ATOM 675 O O . GLN A 1 85 ? -10.111 24.820 -7.966 1.00 86.12 85 GLN A O 1
ATOM 680 N N . ALA A 1 86 ? -10.947 26.813 -8.543 1.00 87.06 86 ALA A N 1
ATOM 681 C CA . ALA A 1 86 ? -11.255 27.219 -7.172 1.00 87.06 86 ALA A CA 1
ATOM 682 C C . ALA A 1 86 ? -12.320 26.317 -6.524 1.00 87.06 86 ALA A C 1
ATOM 684 O O . ALA A 1 86 ? -12.120 25.850 -5.404 1.00 87.06 86 ALA A O 1
ATOM 685 N N . ILE A 1 87 ? -13.404 26.008 -7.247 1.00 89.81 87 ILE A N 1
ATOM 686 C CA . ILE A 1 87 ? -14.458 25.091 -6.779 1.00 89.81 87 ILE A CA 1
ATOM 687 C C . ILE A 1 87 ? -13.886 23.688 -6.547 1.00 89.81 87 ILE A C 1
ATOM 689 O O . ILE A 1 87 ? -14.229 23.017 -5.574 1.00 89.81 87 ILE A O 1
ATOM 693 N N . GLU A 1 88 ? -13.012 23.222 -7.437 1.00 89.50 88 GLU A N 1
ATOM 694 C CA . GLU A 1 88 ? -12.365 21.923 -7.292 1.00 89.50 88 GLU A CA 1
ATOM 695 C C . GLU A 1 88 ? -11.423 21.882 -6.082 1.00 89.50 88 GLU A C 1
ATOM 697 O O . GLU A 1 88 ? -11.449 20.914 -5.322 1.00 89.50 88 GLU A O 1
ATOM 702 N N . ASN A 1 89 ? -10.660 22.950 -5.844 1.00 89.06 89 ASN A N 1
ATOM 703 C CA . ASN A 1 89 ? -9.807 23.082 -4.666 1.00 89.06 89 ASN A CA 1
ATOM 704 C C . ASN A 1 89 ? -10.625 23.090 -3.367 1.00 89.06 89 ASN A C 1
ATOM 706 O O . ASN A 1 89 ? -10.270 22.393 -2.419 1.00 89.06 89 ASN A O 1
ATOM 710 N N . GLU A 1 90 ? -11.742 23.819 -3.321 1.00 93.75 90 GLU A N 1
ATOM 711 C CA . GLU A 1 90 ? -12.630 23.844 -2.152 1.00 93.75 90 GLU A CA 1
ATOM 712 C C . GLU A 1 90 ? -13.212 22.453 -1.857 1.00 93.75 90 GLU A C 1
ATOM 714 O O . GLU A 1 90 ? -13.192 21.988 -0.714 1.00 93.75 90 GLU A O 1
ATOM 719 N N . ARG A 1 91 ? -13.642 21.729 -2.900 1.00 93.00 91 ARG A N 1
ATOM 720 C CA . ARG A 1 91 ? -14.099 20.336 -2.769 1.00 93.00 91 ARG A CA 1
ATOM 721 C C . ARG A 1 91 ? -13.004 19.415 -2.243 1.00 93.00 91 ARG A C 1
ATOM 723 O O . ARG A 1 91 ? -13.295 18.551 -1.422 1.00 93.00 91 ARG A O 1
ATOM 730 N N . MET A 1 92 ? -11.763 19.598 -2.689 1.00 93.06 92 MET A N 1
ATOM 731 C CA . MET A 1 92 ? -10.620 18.815 -2.215 1.00 93.06 92 MET A CA 1
ATOM 732 C C . MET A 1 92 ? -10.322 19.069 -0.737 1.00 93.06 92 MET A C 1
ATOM 734 O O . MET A 1 92 ? -10.156 18.112 0.014 1.00 93.06 92 MET A O 1
ATOM 738 N N . ILE A 1 93 ? -10.337 20.331 -0.303 1.00 93.56 93 ILE A N 1
ATOM 739 C CA . ILE A 1 93 ? -10.138 20.710 1.105 1.00 93.56 93 ILE A CA 1
ATOM 740 C C . ILE A 1 93 ? -11.247 20.119 1.986 1.00 93.56 93 ILE A C 1
ATOM 742 O O . ILE A 1 93 ? -10.979 19.585 3.067 1.00 93.56 93 ILE A O 1
ATOM 746 N N . SER A 1 94 ? -12.496 20.179 1.517 1.00 96.19 94 SER A N 1
ATOM 747 C CA . SER A 1 94 ? -13.633 19.581 2.219 1.00 96.19 94 SER A CA 1
ATOM 748 C C . SER A 1 94 ? -13.490 18.059 2.322 1.00 96.19 94 SER A C 1
ATOM 750 O O . SER A 1 94 ? -13.674 17.502 3.403 1.00 96.19 94 SER A O 1
ATOM 752 N N . LEU A 1 95 ? -13.118 17.387 1.230 1.00 97.00 95 LEU A N 1
ATOM 753 C CA . LEU A 1 95 ? -12.906 15.939 1.193 1.00 97.00 95 LEU A CA 1
ATOM 754 C C . LEU A 1 95 ? -11.775 15.499 2.136 1.00 97.00 95 LEU A C 1
ATOM 756 O O . LEU A 1 95 ? -11.940 14.541 2.890 1.00 97.00 95 LEU A O 1
ATOM 760 N N . GLU A 1 96 ? -10.652 16.218 2.134 1.00 97.31 96 GLU A N 1
ATOM 761 C CA . GLU A 1 96 ? -9.527 15.977 3.042 1.00 97.31 96 GLU A CA 1
ATOM 762 C C . GLU A 1 96 ? -9.929 16.134 4.506 1.00 97.31 96 GLU A C 1
ATOM 764 O O . GLU A 1 96 ? -9.640 15.257 5.321 1.00 97.31 96 GLU A O 1
ATOM 769 N N . SER A 1 97 ? -10.664 17.197 4.833 1.00 97.62 97 SER A N 1
ATOM 770 C CA . SER A 1 97 ? -11.146 17.443 6.195 1.00 97.62 97 SER A CA 1
ATOM 771 C C . SER A 1 97 ? -12.074 16.325 6.683 1.00 97.62 97 SER A C 1
ATOM 773 O O . SER A 1 97 ? -11.959 15.866 7.822 1.00 97.62 97 SER A O 1
ATOM 775 N N . GLU A 1 98 ? -12.973 15.845 5.821 1.00 97.94 98 GLU A N 1
ATOM 776 C CA . GLU A 1 98 ? -13.888 14.749 6.145 1.00 97.94 98 GLU A CA 1
ATOM 777 C C . GLU A 1 98 ? -13.159 13.414 6.344 1.00 97.94 98 GLU A C 1
ATOM 779 O O . GLU A 1 98 ? -13.428 12.716 7.327 1.00 97.94 98 GLU A O 1
ATOM 784 N N . LEU A 1 99 ? -12.227 13.072 5.446 1.00 98.44 99 LEU A N 1
ATOM 785 C CA . LEU A 1 99 ? -11.413 11.858 5.546 1.00 98.44 99 LEU A CA 1
ATOM 786 C C . LEU A 1 99 ? -10.524 11.887 6.791 1.00 98.44 99 LEU A C 1
ATOM 788 O O . LEU A 1 99 ? -10.467 10.901 7.525 1.00 98.44 99 LEU A O 1
ATOM 792 N N . ASN A 1 100 ? -9.884 13.021 7.079 1.00 98.31 100 ASN A N 1
ATOM 793 C CA . ASN A 1 100 ? -9.051 13.184 8.266 1.00 98.31 100 ASN A CA 1
ATOM 794 C C . ASN A 1 100 ? -9.869 13.025 9.554 1.00 98.31 100 ASN A C 1
ATOM 796 O O . ASN A 1 100 ? -9.461 12.297 10.458 1.00 98.31 100 ASN A O 1
ATOM 800 N N . ARG A 1 101 ? -11.065 13.629 9.620 1.00 98.38 101 ARG A N 1
ATOM 801 C CA . ARG A 1 101 ? -11.978 13.452 10.759 1.00 98.38 101 ARG A CA 1
ATOM 802 C C . ARG A 1 101 ? -12.337 11.981 10.964 1.00 98.38 101 ARG A C 1
ATOM 804 O O . ARG A 1 101 ? -12.364 11.517 12.099 1.00 98.38 101 ARG A O 1
ATOM 811 N N . LEU A 1 102 ? -12.609 11.251 9.883 1.00 98.56 102 LEU A N 1
ATOM 812 C CA . LEU A 1 102 ? -12.947 9.833 9.960 1.00 98.56 102 LEU A CA 1
ATOM 813 C C . LEU A 1 102 ? -11.762 8.968 10.416 1.00 98.56 102 LEU A C 1
ATOM 815 O O . LEU A 1 102 ? -11.948 8.076 11.246 1.00 98.56 102 LEU A O 1
ATOM 819 N N . ILE A 1 103 ? -10.556 9.235 9.902 1.00 98.38 103 ILE A N 1
ATOM 820 C CA . ILE A 1 103 ? -9.328 8.554 10.334 1.00 98.38 103 ILE A CA 1
ATOM 821 C C . ILE A 1 103 ? -9.116 8.786 11.827 1.00 98.38 103 ILE A C 1
ATOM 823 O O . ILE A 1 103 ? -8.963 7.814 12.558 1.00 98.38 103 ILE A O 1
ATOM 827 N N . MET A 1 104 ? -9.169 10.039 12.291 1.00 98.25 104 MET A N 1
ATOM 828 C CA . MET A 1 104 ? -9.011 10.376 13.711 1.00 98.25 104 MET A CA 1
ATOM 829 C C . MET A 1 104 ? -10.067 9.694 14.582 1.00 98.25 104 MET A C 1
ATOM 831 O O . MET A 1 104 ? -9.715 9.069 15.579 1.00 98.25 104 MET A O 1
ATOM 835 N N . HIS A 1 105 ? -11.335 9.712 14.156 1.00 98.12 105 HIS A N 1
ATOM 836 C CA . HIS A 1 105 ? -12.427 9.014 14.842 1.00 98.12 105 HIS A CA 1
ATOM 837 C C . HIS A 1 105 ? -12.106 7.529 15.048 1.00 98.12 105 HIS A C 1
ATOM 839 O O . HIS A 1 105 ? -12.248 7.016 16.158 1.00 98.12 105 HIS A O 1
ATOM 845 N N . CYS A 1 106 ? -11.615 6.846 14.010 1.00 98.25 106 CYS A N 1
ATOM 846 C CA . CYS A 1 106 ? -11.194 5.449 14.115 1.00 98.25 106 CYS A CA 1
ATOM 847 C C . CYS A 1 106 ? -9.936 5.294 14.979 1.00 98.25 106 CYS A C 1
ATOM 849 O O . CYS A 1 106 ? -9.880 4.396 15.815 1.00 98.25 106 CYS A O 1
ATOM 851 N N . TRP A 1 107 ? -8.940 6.167 14.812 1.00 97.69 107 TRP A N 1
ATOM 852 C CA . TRP A 1 107 ? -7.654 6.105 15.513 1.00 97.69 107 TRP A CA 1
ATOM 853 C C . TRP A 1 107 ? -7.796 6.240 17.032 1.00 97.69 107 TRP A C 1
ATOM 855 O O . TRP A 1 107 ? -7.085 5.580 17.791 1.00 97.69 107 TRP A O 1
ATOM 865 N N . GLU A 1 108 ? -8.755 7.052 17.475 1.00 97.12 108 GLU A N 1
ATOM 866 C CA . GLU A 1 108 ? -9.131 7.246 18.879 1.00 97.12 108 GLU A CA 1
ATOM 867 C C . GLU A 1 108 ? -9.842 6.025 19.490 1.00 97.12 108 GLU A C 1
ATOM 869 O O . GLU A 1 108 ? -10.051 5.966 20.700 1.00 97.12 108 GLU A O 1
ATOM 874 N N . GLY A 1 109 ? -10.175 5.011 18.685 1.00 97.19 109 GLY A N 1
ATOM 875 C CA . GLY A 1 109 ? -10.835 3.791 19.147 1.00 97.19 109 GLY A CA 1
ATOM 876 C C . GLY A 1 109 ? -12.353 3.843 19.107 1.00 97.19 109 GLY A C 1
ATOM 877 O O . GLY A 1 109 ? -13.000 2.956 19.669 1.00 97.19 109 GLY A O 1
ATOM 878 N N . ASN A 1 110 ? -12.938 4.834 18.435 1.00 97.81 110 ASN A N 1
ATOM 879 C CA . ASN A 1 110 ? -14.375 4.848 18.218 1.00 97.81 110 ASN A CA 1
ATOM 880 C C . ASN A 1 110 ? -14.748 3.827 17.141 1.00 97.81 110 ASN A C 1
ATOM 882 O O . ASN A 1 110 ? -14.095 3.703 16.104 1.00 97.81 110 ASN A O 1
ATOM 886 N N . LYS A 1 111 ? -15.836 3.093 17.381 1.00 97.44 111 LYS A N 1
ATOM 887 C CA . LYS A 1 111 ? -16.329 2.097 16.430 1.00 97.44 111 LYS A CA 1
ATOM 888 C C . LYS A 1 111 ? -16.841 2.781 15.162 1.00 97.44 111 LYS A C 1
ATOM 890 O O . LYS A 1 111 ? -17.643 3.716 15.229 1.00 97.44 111 LYS A O 1
ATOM 895 N N . LEU A 1 112 ? -16.424 2.261 14.013 1.00 97.38 112 LEU A N 1
ATOM 896 C CA . LEU A 1 112 ? -16.891 2.711 12.709 1.00 97.38 112 LEU A CA 1
ATOM 897 C C . LEU A 1 112 ? -18.370 2.335 12.494 1.00 97.38 112 LEU A C 1
ATOM 899 O O . LEU A 1 112 ? -18.731 1.154 12.526 1.00 97.38 112 LEU A O 1
ATOM 903 N N . ARG A 1 113 ? -19.243 3.330 12.293 1.00 98.00 113 ARG A N 1
ATOM 904 C CA . ARG A 1 113 ? -20.681 3.103 12.054 1.00 98.00 113 ARG A CA 1
ATOM 905 C C . ARG A 1 113 ? -20.939 2.785 10.584 1.00 98.00 113 ARG A C 1
ATOM 907 O O . ARG A 1 113 ? -20.171 3.173 9.711 1.00 98.00 113 ARG A O 1
ATOM 914 N N . GLU A 1 114 ? -22.065 2.142 10.292 1.00 97.75 114 GLU A N 1
ATOM 915 C CA . GLU A 1 114 ? -22.434 1.793 8.911 1.00 97.75 114 GLU A CA 1
ATOM 916 C C . GLU A 1 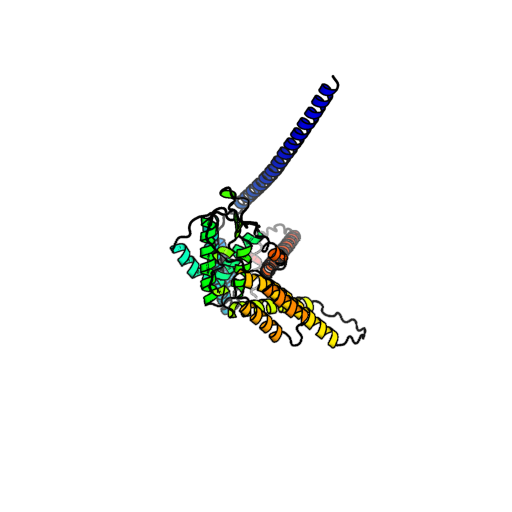114 ? -22.600 3.016 7.998 1.00 97.75 114 GLU A C 1
ATOM 918 O O . GLU A 1 114 ? -22.239 2.964 6.823 1.00 97.75 114 GLU A O 1
ATOM 923 N N . ASP A 1 115 ? -23.086 4.139 8.529 1.00 98.19 115 ASP A N 1
ATOM 924 C CA . ASP A 1 115 ? -23.188 5.378 7.753 1.00 98.19 115 ASP A CA 1
ATOM 925 C C . ASP A 1 115 ? -21.811 5.969 7.437 1.00 98.19 115 ASP A C 1
ATOM 927 O O . ASP A 1 115 ? -21.590 6.423 6.315 1.00 98.19 115 ASP A O 1
ATOM 931 N N . ASP A 1 116 ? -20.859 5.873 8.372 1.00 98.12 116 ASP A N 1
ATOM 932 C CA . ASP A 1 116 ? -19.478 6.309 8.158 1.00 98.12 116 ASP A CA 1
ATOM 933 C C . ASP A 1 116 ? -18.796 5.429 7.093 1.00 98.12 116 ASP A C 1
ATOM 935 O O . ASP A 1 116 ? -18.120 5.947 6.207 1.00 98.12 116 ASP A O 1
ATOM 939 N N . LYS A 1 117 ? -19.047 4.108 7.097 1.00 98.25 117 LYS A N 1
ATOM 940 C CA . LYS A 1 117 ? -18.566 3.177 6.053 1.00 98.25 117 LYS A CA 1
ATOM 941 C C . LYS A 1 117 ? -19.118 3.523 4.678 1.00 98.25 117 LYS A C 1
ATOM 943 O O . LYS A 1 117 ? -18.376 3.544 3.698 1.00 98.25 117 LYS A O 1
ATOM 948 N N . LYS A 1 118 ? -20.427 3.778 4.587 1.00 98.19 118 LYS A N 1
ATOM 949 C CA . LYS A 1 118 ? -21.078 4.170 3.328 1.00 98.19 118 LYS A CA 1
ATOM 950 C C . LYS A 1 118 ? -20.535 5.500 2.824 1.00 98.19 118 LYS A C 1
ATOM 952 O O . LYS A 1 118 ? -20.283 5.625 1.629 1.00 98.19 118 LYS A O 1
ATOM 957 N N . HIS A 1 119 ? -20.357 6.473 3.718 1.00 98.00 119 HIS A N 1
ATOM 958 C CA . HIS A 1 119 ? -19.782 7.775 3.384 1.00 98.00 119 HIS A CA 1
ATOM 959 C C . HIS A 1 119 ? -18.353 7.630 2.866 1.00 98.00 119 HIS A C 1
ATOM 961 O O . HIS A 1 119 ? -18.060 8.070 1.758 1.00 98.00 119 HIS A O 1
ATOM 967 N N . PHE A 1 120 ? -17.510 6.906 3.600 1.00 98.56 120 PHE A N 1
ATOM 968 C CA . PHE A 1 120 ? -16.138 6.612 3.203 1.00 98.56 120 PHE A CA 1
ATOM 969 C C . PHE A 1 120 ? -16.063 5.933 1.837 1.00 98.56 120 PHE A C 1
ATOM 971 O O . PHE A 1 120 ? -15.318 6.379 0.970 1.00 98.56 120 PHE A O 1
ATOM 978 N N . ARG A 1 121 ? -16.891 4.906 1.602 1.00 98.38 121 ARG A N 1
ATOM 979 C CA . ARG A 1 121 ? -16.947 4.203 0.313 1.00 98.38 121 ARG A CA 1
ATOM 980 C C . ARG A 1 121 ? -17.232 5.159 -0.848 1.00 98.38 121 ARG A C 1
ATOM 982 O O . ARG A 1 121 ? -16.588 5.041 -1.881 1.00 98.38 121 ARG A O 1
ATOM 989 N N . ARG A 1 122 ? -18.145 6.127 -0.687 1.00 98.00 122 ARG A N 1
ATOM 990 C CA . ARG A 1 122 ? -18.414 7.149 -1.722 1.00 98.00 122 ARG A CA 1
ATOM 991 C C . ARG A 1 122 ? -17.218 8.067 -1.961 1.00 98.00 122 ARG A C 1
ATOM 993 O O . ARG A 1 122 ? -16.989 8.479 -3.090 1.00 98.00 122 ARG A O 1
ATOM 1000 N N . GLN A 1 123 ? -16.470 8.399 -0.914 1.00 97.94 123 GLN A N 1
ATOM 1001 C CA . GLN A 1 123 ? -15.291 9.254 -1.024 1.00 97.94 123 GLN A CA 1
ATOM 1002 C C . GLN A 1 123 ? -14.147 8.550 -1.763 1.00 97.94 123 GLN A C 1
ATOM 1004 O O . GLN A 1 123 ? -13.558 9.136 -2.668 1.00 97.94 123 GLN A O 1
ATOM 1009 N N . VAL A 1 124 ? -13.862 7.285 -1.430 1.00 98.00 124 VAL A N 1
ATOM 1010 C CA . VAL A 1 124 ? -12.774 6.518 -2.067 1.00 98.00 124 VAL A CA 1
ATOM 1011 C C . VAL A 1 124 ? -13.130 5.966 -3.447 1.00 98.00 124 VAL A C 1
ATOM 1013 O O . VAL A 1 124 ? -12.246 5.512 -4.161 1.00 98.00 124 VAL A O 1
ATOM 1016 N N . GLN A 1 125 ? -14.391 6.062 -3.879 1.00 97.12 125 GLN A N 1
ATOM 1017 C CA . GLN A 1 125 ? -14.761 5.845 -5.286 1.00 97.12 125 GLN A CA 1
ATOM 1018 C C . GLN A 1 125 ? -14.116 6.858 -6.237 1.00 97.12 125 GLN A C 1
ATOM 1020 O O . GLN A 1 125 ? -14.044 6.603 -7.435 1.00 97.12 125 GLN A O 1
ATOM 1025 N N . LEU A 1 126 ? -13.660 7.997 -5.718 1.00 95.75 126 LEU A N 1
ATOM 1026 C CA . LEU A 1 126 ? -12.901 8.985 -6.470 1.00 95.75 126 LEU A CA 1
ATOM 1027 C C . LEU A 1 126 ? -11.405 8.702 -6.303 1.00 95.75 126 LEU A C 1
ATOM 1029 O O . LEU A 1 126 ? -10.934 8.630 -5.167 1.00 95.75 126 LEU A O 1
ATOM 1033 N N . ASP A 1 127 ? -10.641 8.670 -7.396 1.00 94.88 127 ASP A N 1
ATOM 1034 C CA . ASP A 1 127 ? -9.175 8.498 -7.386 1.00 94.88 127 ASP A CA 1
ATOM 1035 C C . ASP A 1 127 ? -8.507 9.487 -6.413 1.00 94.88 127 ASP A C 1
ATOM 1037 O O . ASP A 1 127 ? -7.631 9.151 -5.615 1.00 94.88 127 ASP A O 1
ATOM 1041 N N . LYS A 1 128 ? -9.005 10.732 -6.401 1.00 95.06 128 LYS A N 1
ATOM 1042 C CA . LYS A 1 128 ? -8.548 11.783 -5.484 1.00 95.06 128 LYS A CA 1
ATOM 1043 C C . LYS A 1 128 ? -8.797 11.440 -4.015 1.00 95.06 128 LYS A C 1
ATOM 1045 O O . LYS A 1 128 ? -7.946 11.725 -3.180 1.00 95.06 128 LYS A O 1
ATOM 1050 N N . GLY A 1 129 ? -9.936 10.826 -3.693 1.00 97.44 129 GLY A N 1
ATOM 1051 C CA . GLY A 1 129 ? -10.259 10.403 -2.330 1.00 97.44 129 GLY A CA 1
ATOM 1052 C C . GLY A 1 129 ? -9.344 9.282 -1.842 1.00 97.44 129 GLY A C 1
ATOM 1053 O O . GLY A 1 129 ? -8.886 9.324 -0.700 1.00 97.44 129 GLY A O 1
ATOM 1054 N N . GLN A 1 130 ? -9.001 8.335 -2.720 1.00 97.75 130 GLN A N 1
ATOM 1055 C CA . GLN A 1 130 ? -8.015 7.289 -2.428 1.00 97.75 130 GLN A CA 1
ATOM 1056 C C . GLN A 1 130 ? -6.640 7.893 -2.125 1.00 97.75 130 GLN A C 1
ATOM 1058 O O . GLN A 1 130 ? -6.027 7.585 -1.100 1.00 97.75 130 GLN A O 1
ATOM 1063 N N . TRP A 1 131 ? -6.182 8.805 -2.988 1.00 96.44 131 TRP A N 1
ATOM 1064 C CA . TRP A 1 131 ? -4.894 9.473 -2.834 1.00 96.44 131 TRP A CA 1
ATOM 1065 C C . TRP A 1 131 ? -4.819 10.334 -1.566 1.00 96.44 131 TRP A C 1
ATOM 1067 O O . TRP A 1 131 ? -3.829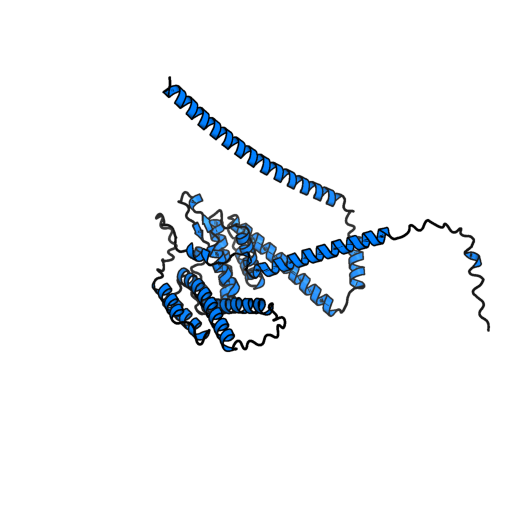 10.261 -0.833 1.00 96.44 131 TRP A O 1
ATOM 1077 N N . ILE A 1 132 ? -5.869 11.109 -1.262 1.00 97.62 132 ILE A N 1
ATOM 1078 C CA . ILE A 1 132 ? -5.950 11.902 -0.027 1.00 97.62 132 ILE A CA 1
ATOM 1079 C C . ILE A 1 132 ? -5.865 10.986 1.196 1.00 97.62 132 ILE A C 1
ATOM 1081 O O . ILE A 1 132 ? -5.080 11.251 2.104 1.00 97.62 132 ILE A O 1
ATOM 1085 N N . PHE A 1 133 ? -6.630 9.892 1.219 1.00 98.50 133 PHE A N 1
ATOM 1086 C CA . PHE A 1 133 ? -6.632 8.969 2.350 1.00 98.50 133 PHE A CA 1
ATOM 1087 C C . PHE A 1 133 ? -5.237 8.377 2.617 1.00 98.50 133 PHE A C 1
ATOM 1089 O O . PHE A 1 133 ? -4.765 8.391 3.754 1.00 98.50 133 PHE A O 1
ATOM 1096 N N . ILE A 1 134 ? -4.537 7.926 1.571 1.00 98.06 134 ILE A N 1
ATOM 1097 C CA . ILE A 1 134 ? -3.151 7.445 1.684 1.00 98.06 134 ILE A CA 1
ATOM 1098 C C . ILE A 1 134 ? -2.197 8.545 2.142 1.00 98.06 134 ILE A C 1
ATOM 1100 O O . ILE A 1 134 ? -1.339 8.296 2.988 1.00 98.06 134 ILE A O 1
ATOM 1104 N N . THR A 1 135 ? -2.354 9.762 1.625 1.00 97.19 135 THR A N 1
ATOM 1105 C CA . THR A 1 135 ? -1.525 10.909 2.013 1.00 97.19 135 THR A CA 1
ATOM 1106 C C . THR A 1 135 ? -1.684 11.221 3.499 1.00 97.19 135 THR A C 1
ATOM 1108 O O . THR A 1 135 ? -0.683 11.392 4.193 1.00 97.19 135 THR A O 1
ATOM 1111 N N . LEU A 1 136 ? -2.916 11.218 4.014 1.00 98.06 136 LEU A N 1
ATOM 1112 C CA . LEU A 1 136 ? -3.199 11.423 5.434 1.00 98.06 136 LEU A CA 1
ATOM 1113 C C . LEU A 1 136 ? -2.558 10.331 6.298 1.00 98.06 136 LEU A C 1
ATOM 1115 O O . LEU A 1 136 ? -1.871 10.644 7.266 1.00 98.06 136 LEU A O 1
ATOM 1119 N N . LEU A 1 137 ? -2.680 9.055 5.922 1.00 98.00 137 LEU A N 1
ATOM 1120 C CA . LEU A 1 137 ? -1.983 7.978 6.633 1.00 98.00 137 LEU A CA 1
ATOM 1121 C C . LEU A 1 137 ? -0.460 8.145 6.579 1.00 98.00 137 LEU A C 1
ATOM 1123 O O . LEU A 1 137 ? 0.224 7.987 7.588 1.00 98.00 137 LEU A O 1
ATOM 1127 N N . ASN A 1 138 ? 0.096 8.534 5.435 1.00 96.94 138 ASN A N 1
ATOM 1128 C CA . ASN A 1 138 ? 1.526 8.793 5.324 1.00 96.94 138 ASN A CA 1
ATOM 1129 C C . ASN A 1 138 ? 1.984 9.934 6.255 1.00 96.94 138 ASN A C 1
ATOM 1131 O O . ASN A 1 138 ? 3.054 9.842 6.855 1.00 96.94 138 ASN A O 1
ATOM 1135 N N . GLN A 1 139 ? 1.162 10.968 6.473 1.00 97.12 139 GLN A N 1
ATOM 1136 C CA . GLN A 1 139 ? 1.462 12.014 7.459 1.00 97.12 139 GLN A CA 1
ATOM 1137 C C . GLN A 1 139 ? 1.587 11.451 8.884 1.00 97.12 139 GLN A C 1
ATOM 1139 O O . GLN A 1 139 ? 2.469 11.882 9.627 1.00 97.12 139 GLN A O 1
ATOM 1144 N N . PHE A 1 140 ? 0.771 10.462 9.266 1.00 96.62 140 PHE A N 1
ATOM 1145 C CA . PHE A 1 140 ? 0.893 9.795 10.570 1.00 96.62 140 PHE A CA 1
ATOM 1146 C C . PHE A 1 140 ? 2.217 9.038 10.665 1.00 96.62 140 PHE A C 1
ATOM 1148 O O . PHE A 1 140 ? 2.926 9.165 11.665 1.00 96.62 140 PHE A O 1
ATOM 1155 N N . ARG A 1 141 ? 2.596 8.319 9.597 1.00 96.00 141 ARG A N 1
ATOM 1156 C CA . ARG A 1 141 ? 3.893 7.633 9.505 1.00 96.00 141 ARG A CA 1
ATOM 1157 C C . ARG A 1 141 ? 5.053 8.613 9.691 1.00 96.00 141 ARG A C 1
ATOM 1159 O O . ARG A 1 141 ? 5.926 8.359 10.509 1.00 96.00 141 ARG A O 1
ATOM 1166 N N . ILE A 1 142 ? 5.047 9.735 8.971 1.00 94.19 142 ILE A N 1
ATOM 1167 C CA . ILE A 1 142 ? 6.108 10.758 9.026 1.00 94.19 142 ILE A CA 1
ATOM 1168 C C . ILE A 1 142 ? 6.203 11.396 10.417 1.00 94.19 142 ILE A C 1
ATOM 1170 O O . ILE A 1 142 ? 7.295 11.692 10.895 1.00 94.19 142 ILE A O 1
ATOM 1174 N N . ARG A 1 143 ? 5.066 11.579 11.095 1.00 95.31 143 ARG A N 1
ATOM 1175 C CA . ARG A 1 143 ? 4.998 12.101 12.469 1.00 95.31 143 ARG A CA 1
ATOM 1176 C C . ARG A 1 143 ? 5.348 11.060 13.540 1.00 95.31 143 ARG A C 1
ATOM 1178 O O . ARG A 1 143 ? 5.204 11.350 14.723 1.00 95.31 143 ARG A O 1
ATOM 1185 N N . ASN A 1 144 ? 5.804 9.868 13.151 1.00 95.44 144 ASN A N 1
ATOM 1186 C CA . ASN A 1 144 ? 6.095 8.736 14.035 1.00 95.44 144 ASN A CA 1
ATOM 1187 C C . ASN A 1 144 ? 4.886 8.245 14.858 1.00 95.44 144 ASN A C 1
ATOM 1189 O O . ASN A 1 144 ? 5.041 7.640 15.921 1.00 95.44 144 ASN A O 1
ATOM 1193 N N . ILE A 1 145 ? 3.664 8.469 14.366 1.00 96.38 145 ILE A N 1
ATOM 1194 C CA . ILE A 1 145 ? 2.423 8.010 14.998 1.00 96.38 145 ILE A CA 1
ATOM 1195 C C . ILE A 1 145 ? 2.093 6.626 14.434 1.00 96.38 145 ILE A C 1
ATOM 1197 O O . ILE A 1 145 ? 1.310 6.482 13.500 1.00 96.38 145 ILE A O 1
ATOM 1201 N N . HIS A 1 146 ? 2.743 5.591 14.973 1.00 95.62 146 HIS A N 1
ATOM 1202 C CA . HIS A 1 146 ? 2.622 4.222 14.450 1.00 95.62 146 HIS A CA 1
ATOM 1203 C C . HIS A 1 146 ? 1.669 3.320 15.241 1.00 95.62 146 HIS A C 1
ATOM 1205 O O . HIS A 1 146 ? 1.184 2.322 14.708 1.00 95.62 146 HIS A O 1
ATOM 1211 N N . SER A 1 147 ? 1.442 3.627 16.518 1.00 96.00 147 SER A N 1
ATOM 1212 C CA . SER A 1 147 ? 0.678 2.775 17.426 1.00 96.00 147 SER A CA 1
ATOM 1213 C C . SER A 1 147 ? -0.770 3.232 17.562 1.00 96.00 147 SER A C 1
ATOM 1215 O O . SER A 1 147 ? -1.042 4.407 17.805 1.00 96.00 147 SER A O 1
ATOM 1217 N N . MET A 1 148 ? -1.687 2.276 17.483 1.00 95.56 148 MET A N 1
ATOM 1218 C CA . MET A 1 148 ? -3.079 2.430 17.888 1.00 95.56 148 MET A CA 1
ATOM 1219 C C . MET A 1 148 ? -3.250 1.986 19.341 1.00 95.56 148 MET A C 1
ATOM 1221 O O . MET A 1 148 ? -2.639 1.009 19.780 1.00 95.56 148 MET A O 1
ATOM 1225 N N . ASN A 1 149 ? -4.106 2.693 20.077 1.00 92.69 149 ASN A N 1
ATOM 1226 C CA . ASN A 1 149 ? -4.267 2.503 21.522 1.00 92.69 149 ASN A CA 1
ATOM 1227 C C . ASN A 1 149 ? -5.359 1.485 21.889 1.00 92.69 149 ASN A C 1
ATOM 1229 O O . ASN A 1 149 ? -5.498 1.133 23.056 1.00 92.69 149 ASN A O 1
ATOM 1233 N N . SER A 1 150 ? -6.141 1.006 20.918 1.00 95.12 150 SER A N 1
ATOM 1234 C CA . SER A 1 150 ? -7.235 0.063 21.161 1.00 95.12 150 SER A CA 1
ATOM 1235 C C . SER A 1 150 ? -7.411 -0.935 20.017 1.00 95.12 150 SER A C 1
ATOM 1237 O O . SER A 1 150 ? -7.096 -0.652 18.859 1.00 95.12 150 SER A O 1
ATOM 1239 N N . GLU A 1 151 ? -7.975 -2.099 20.339 1.00 95.12 151 GLU A N 1
ATOM 1240 C CA . GLU A 1 151 ? -8.372 -3.098 19.343 1.00 95.12 151 GLU A CA 1
ATOM 1241 C C . GLU A 1 151 ? -9.500 -2.583 18.431 1.00 95.12 151 GLU A C 1
ATOM 1243 O O . GLU A 1 151 ? -9.543 -2.908 17.242 1.00 95.12 151 GLU A O 1
ATOM 1248 N N . THR A 1 152 ? -10.380 -1.719 18.949 1.00 97.00 152 THR A N 1
ATOM 1249 C CA . THR A 1 152 ? -11.421 -1.062 18.147 1.00 97.00 152 THR A CA 1
ATOM 1250 C C . THR A 1 152 ? -10.815 -0.155 17.080 1.00 97.00 152 THR A C 1
ATOM 1252 O O . THR A 1 152 ? -11.280 -0.188 15.939 1.00 97.00 152 THR A O 1
ATOM 1255 N N . ALA A 1 153 ? -9.765 0.608 17.413 1.00 97.31 153 ALA A N 1
ATOM 1256 C CA . ALA A 1 153 ? -9.044 1.424 16.438 1.00 97.31 153 ALA A CA 1
ATOM 1257 C C . ALA A 1 153 ? -8.404 0.547 15.362 1.00 97.31 153 ALA A C 1
ATOM 1259 O O . ALA A 1 153 ? -8.606 0.775 14.173 1.00 97.31 153 ALA A O 1
ATOM 1260 N N . PHE A 1 154 ? -7.718 -0.516 15.786 1.00 97.44 154 PHE A N 1
ATOM 1261 C CA . PHE A 1 154 ? -7.093 -1.486 14.892 1.00 97.44 154 PHE A CA 1
ATOM 1262 C C . PHE A 1 154 ? -8.088 -2.112 13.908 1.00 97.44 154 PHE A C 1
ATOM 1264 O O . PHE A 1 154 ? -7.855 -2.124 12.699 1.00 97.44 154 PHE A O 1
ATOM 1271 N N . THR A 1 155 ? -9.233 -2.570 14.416 1.00 97.56 155 THR A N 1
ATOM 1272 C CA . THR A 1 155 ? -10.289 -3.193 13.608 1.00 97.56 155 THR A CA 1
ATOM 1273 C C . THR A 1 155 ? -10.936 -2.183 12.660 1.00 97.56 155 THR A C 1
ATOM 1275 O O . THR A 1 155 ? -11.107 -2.475 11.478 1.00 97.56 155 THR A O 1
ATOM 1278 N N . SER A 1 156 ? -11.246 -0.976 13.145 1.00 98.25 156 SER A N 1
ATOM 1279 C CA . SER A 1 156 ? -11.886 0.078 12.342 1.00 98.25 156 SER A CA 1
ATOM 1280 C C . SER A 1 156 ? -10.962 0.578 11.228 1.00 98.25 156 SER A C 1
ATOM 1282 O O . SER A 1 156 ? -11.389 0.699 10.082 1.00 98.25 156 SER A O 1
ATOM 1284 N N . MET A 1 157 ? -9.672 0.778 11.518 1.00 98.44 157 MET A N 1
ATOM 1285 C CA . MET A 1 157 ? -8.671 1.115 10.501 1.00 98.44 157 MET A CA 1
ATOM 1286 C C . MET A 1 157 ? -8.494 -0.015 9.481 1.00 98.44 157 MET A C 1
ATOM 1288 O O . MET A 1 157 ? -8.413 0.249 8.282 1.00 98.44 157 MET A O 1
ATOM 1292 N N . GLY A 1 158 ? -8.502 -1.274 9.930 1.00 98.25 158 GLY A N 1
ATOM 1293 C CA . GLY A 1 158 ? -8.506 -2.437 9.042 1.00 98.25 158 GLY A CA 1
ATOM 1294 C C . GLY A 1 158 ? -9.732 -2.488 8.121 1.00 98.25 158 GLY A C 1
ATOM 1295 O O . GLY A 1 158 ? -9.603 -2.824 6.945 1.00 98.25 158 GLY A O 1
ATOM 1296 N N . GLU A 1 159 ? -10.920 -2.126 8.614 1.00 98.31 159 GLU A N 1
ATOM 1297 C CA . GLU A 1 159 ? -12.148 -2.013 7.809 1.00 98.31 159 GLU A CA 1
ATOM 1298 C C . GLU A 1 159 ? -12.067 -0.908 6.747 1.00 98.31 159 GLU A C 1
ATOM 1300 O O . GLU A 1 159 ? -12.483 -1.133 5.603 1.00 98.31 159 GLU A O 1
ATOM 1305 N N . LEU A 1 160 ? -11.503 0.257 7.091 1.00 98.62 160 LEU A N 1
ATOM 1306 C CA . LEU A 1 160 ? -11.263 1.335 6.127 1.00 98.62 160 LEU A CA 1
ATOM 1307 C C . LEU A 1 160 ? -10.274 0.894 5.042 1.00 98.62 160 LEU A C 1
ATOM 1309 O O . LEU A 1 160 ? -10.567 1.049 3.859 1.00 98.62 160 LEU A O 1
ATOM 1313 N N . LEU A 1 161 ? -9.150 0.268 5.414 1.00 98.56 161 LEU A N 1
ATOM 1314 C CA . LEU A 1 161 ? -8.179 -0.233 4.435 1.00 98.56 161 LEU A CA 1
ATOM 1315 C C . LEU A 1 161 ? -8.778 -1.300 3.514 1.00 98.56 161 LEU A C 1
ATOM 1317 O O . LEU A 1 161 ? -8.564 -1.238 2.309 1.00 98.56 161 LEU A O 1
ATOM 1321 N N . ARG A 1 162 ? -9.571 -2.242 4.039 1.00 98.44 162 ARG A N 1
ATOM 1322 C CA . ARG A 1 162 ? -10.273 -3.230 3.200 1.00 98.44 162 ARG A CA 1
ATOM 1323 C C . ARG A 1 162 ? -11.249 -2.568 2.230 1.00 98.44 162 ARG A C 1
ATOM 1325 O O . ARG A 1 162 ? -11.256 -2.913 1.057 1.00 98.44 162 ARG A O 1
ATOM 1332 N N . THR A 1 163 ? -12.021 -1.586 2.695 1.00 98.50 163 THR A N 1
ATOM 1333 C CA . THR A 1 163 ? -12.963 -0.845 1.836 1.00 98.50 163 THR A CA 1
ATOM 1334 C C . THR A 1 163 ? -12.240 -0.062 0.739 1.00 98.50 163 THR A C 1
ATOM 1336 O O . THR A 1 163 ? -12.721 -0.000 -0.389 1.00 98.50 163 THR A O 1
ATOM 1339 N N . LEU A 1 164 ? -11.082 0.520 1.055 1.00 98.56 164 LEU A N 1
ATOM 1340 C CA . LEU A 1 164 ? -10.227 1.178 0.074 1.00 98.56 164 LEU A CA 1
ATOM 1341 C C . LEU A 1 164 ? -9.680 0.173 -0.952 1.00 98.56 164 LEU A C 1
ATOM 1343 O O . LEU A 1 164 ? -9.732 0.438 -2.147 1.00 98.56 164 LEU A O 1
ATOM 1347 N N . LEU A 1 165 ? -9.194 -0.987 -0.504 1.00 98.44 165 LEU A N 1
ATOM 1348 C CA . LEU A 1 165 ? -8.661 -2.026 -1.387 1.00 98.44 165 LEU A CA 1
ATOM 1349 C C . LEU A 1 165 ? -9.724 -2.633 -2.310 1.00 98.44 165 LEU A C 1
ATOM 1351 O O . LEU A 1 165 ? -9.397 -2.934 -3.456 1.00 98.44 165 LEU A O 1
ATOM 1355 N N . ASP A 1 166 ? -10.976 -2.772 -1.859 1.00 98.31 166 ASP A N 1
ATOM 1356 C CA . ASP A 1 166 ? -12.098 -3.181 -2.719 1.00 98.31 166 ASP A CA 1
ATOM 1357 C C . ASP A 1 166 ? -12.224 -2.235 -3.923 1.00 98.31 166 ASP A C 1
ATOM 1359 O O . ASP A 1 166 ? -12.403 -2.659 -5.066 1.00 98.31 166 ASP A O 1
ATOM 1363 N N . GLU A 1 167 ? -12.137 -0.933 -3.650 1.00 97.81 167 GLU A N 1
ATOM 1364 C CA . GLU A 1 167 ? -12.332 0.117 -4.640 1.00 97.81 167 GLU A CA 1
ATOM 1365 C C . GLU A 1 167 ? -11.119 0.262 -5.566 1.00 97.81 167 GLU A C 1
ATOM 1367 O O . GLU A 1 167 ? -11.281 0.336 -6.782 1.00 97.81 167 GLU A O 1
ATOM 1372 N N . ILE A 1 168 ? -9.907 0.171 -5.015 1.00 97.12 168 ILE A N 1
ATOM 1373 C CA . ILE A 1 168 ? -8.671 0.103 -5.798 1.00 97.12 168 ILE A CA 1
ATOM 1374 C C . ILE A 1 168 ? -8.687 -1.108 -6.733 1.00 97.12 168 ILE A C 1
ATOM 1376 O O . ILE A 1 168 ? -8.344 -0.984 -7.907 1.00 97.12 168 ILE A O 1
ATOM 1380 N N . HIS A 1 169 ? -9.100 -2.279 -6.241 1.00 96.88 169 HIS A N 1
ATOM 1381 C CA . HIS A 1 169 ? -9.164 -3.493 -7.051 1.00 96.88 169 HIS A CA 1
ATOM 1382 C C . HIS A 1 169 ? -10.137 -3.325 -8.226 1.00 96.88 169 HIS A C 1
ATOM 1384 O O . HIS A 1 169 ? -9.823 -3.726 -9.343 1.00 96.88 169 HIS A O 1
ATOM 1390 N N . ARG A 1 170 ? -11.274 -2.651 -8.003 1.00 96.50 170 ARG A N 1
ATOM 1391 C CA . ARG A 1 170 ? -12.249 -2.318 -9.054 1.00 96.50 170 ARG A CA 1
ATOM 1392 C C . ARG A 1 170 ? -11.672 -1.395 -10.132 1.00 96.50 170 ARG A C 1
ATOM 1394 O O . ARG A 1 170 ? -12.047 -1.522 -11.294 1.00 96.50 170 ARG A O 1
ATOM 1401 N N . GLN A 1 171 ? -10.805 -0.460 -9.749 1.00 95.31 171 GLN A N 1
ATOM 1402 C CA . GLN A 1 171 ? -10.223 0.547 -10.644 1.00 95.31 171 GLN A CA 1
ATOM 1403 C C . GLN A 1 171 ? -8.846 0.159 -11.204 1.00 95.31 171 GLN A C 1
ATOM 1405 O O . GLN A 1 171 ? -8.334 0.830 -12.096 1.00 95.31 171 GLN A O 1
ATOM 1410 N N . ALA A 1 172 ? -8.249 -0.920 -10.694 1.00 94.56 172 ALA A N 1
ATOM 1411 C CA . ALA A 1 172 ? -6.876 -1.338 -10.961 1.00 94.56 172 ALA A CA 1
ATOM 1412 C C . ALA A 1 172 ? -5.802 -0.272 -10.625 1.00 94.56 172 ALA A C 1
ATOM 1414 O O . ALA A 1 172 ? -4.717 -0.286 -11.220 1.00 94.56 172 ALA A O 1
ATOM 1415 N N . ASP A 1 173 ? -6.054 0.613 -9.645 1.00 93.81 173 ASP A N 1
ATOM 1416 C CA . ASP A 1 173 ? -5.070 1.613 -9.192 1.00 93.81 173 ASP A CA 1
ATOM 1417 C C . ASP A 1 173 ? -3.944 0.955 -8.386 1.00 93.81 173 ASP A C 1
ATOM 1419 O O . ASP A 1 173 ? -3.954 0.787 -7.165 1.00 93.81 173 ASP A O 1
ATOM 1423 N N . THR A 1 174 ? -2.911 0.573 -9.111 1.00 94.62 174 THR A N 1
ATOM 1424 C CA . THR A 1 174 ? -1.816 -0.192 -8.538 1.00 94.62 174 THR A CA 1
ATOM 1425 C C . THR A 1 174 ? -0.929 0.663 -7.621 1.00 94.62 174 THR A C 1
ATOM 1427 O O . THR A 1 174 ? -0.382 0.156 -6.639 1.00 94.62 174 THR A O 1
ATOM 1430 N N . TYR A 1 175 ? -0.840 1.973 -7.872 1.00 93.38 175 TYR A N 1
ATOM 1431 C CA . TYR A 1 175 ? -0.009 2.886 -7.091 1.00 93.38 175 TYR A CA 1
ATOM 1432 C C . TYR A 1 175 ? -0.532 3.033 -5.661 1.00 93.38 175 TYR A C 1
ATOM 1434 O O . TYR A 1 175 ? 0.231 2.928 -4.693 1.00 93.38 175 TYR A O 1
ATOM 1442 N N . VAL A 1 176 ? -1.840 3.247 -5.508 1.00 95.62 176 VAL A N 1
ATOM 1443 C CA . VAL A 1 176 ? -2.462 3.399 -4.188 1.00 95.62 176 VAL A CA 1
ATOM 1444 C C . VAL A 1 176 ? -2.374 2.083 -3.407 1.00 95.62 176 VAL A C 1
ATOM 1446 O O . VAL A 1 176 ? -2.015 2.103 -2.229 1.00 95.62 176 VAL A O 1
ATOM 1449 N N . ALA A 1 177 ? -2.591 0.930 -4.048 1.00 96.81 177 ALA A N 1
ATOM 1450 C CA . ALA A 1 177 ? -2.484 -0.376 -3.389 1.00 96.81 177 ALA A CA 1
ATOM 1451 C C . ALA A 1 177 ? -1.069 -0.688 -2.869 1.00 96.81 177 ALA A C 1
ATOM 1453 O O . ALA A 1 177 ? -0.934 -1.171 -1.744 1.00 96.81 177 ALA A O 1
ATOM 1454 N N . VAL A 1 178 ? -0.010 -0.367 -3.621 1.00 95.19 178 VAL A N 1
ATOM 1455 C CA . VAL A 1 178 ? 1.374 -0.532 -3.130 1.00 95.19 178 VAL A CA 1
ATOM 1456 C C . VAL A 1 178 ? 1.639 0.358 -1.909 1.00 95.19 178 VAL A C 1
ATOM 1458 O O . VAL A 1 178 ? 2.287 -0.071 -0.953 1.00 95.19 178 VAL A O 1
ATOM 1461 N N . ASN A 1 179 ? 1.082 1.571 -1.873 1.00 95.69 179 ASN A N 1
ATOM 1462 C CA . ASN A 1 179 ? 1.164 2.418 -0.681 1.00 95.69 179 ASN A CA 1
ATOM 1463 C C . ASN A 1 179 ? 0.365 1.848 0.502 1.00 95.69 179 ASN A C 1
ATOM 1465 O O . ASN A 1 179 ? 0.811 1.975 1.643 1.00 95.69 179 ASN A O 1
ATOM 1469 N N . VAL A 1 180 ? -0.775 1.188 0.262 1.00 97.62 180 VAL A N 1
ATOM 1470 C CA . VAL A 1 180 ? -1.505 0.458 1.314 1.00 97.62 180 VAL A CA 1
ATOM 1471 C C . VAL A 1 180 ? -0.634 -0.649 1.907 1.00 97.62 180 VAL A C 1
ATOM 1473 O O . VAL A 1 180 ? -0.552 -0.731 3.132 1.00 97.62 180 VAL A O 1
ATOM 1476 N N . LEU A 1 181 ? 0.048 -1.452 1.078 1.00 95.06 181 LEU A N 1
ATOM 1477 C CA . LEU A 1 181 ? 0.980 -2.490 1.548 1.00 95.06 181 LEU A CA 1
ATOM 1478 C C . LEU A 1 181 ? 2.019 -1.885 2.496 1.00 95.06 181 LEU A C 1
ATOM 1480 O O . LEU A 1 181 ? 2.115 -2.284 3.659 1.00 95.06 181 LEU A O 1
ATOM 1484 N N . LEU A 1 182 ? 2.707 -0.845 2.021 1.00 94.19 182 LEU A N 1
ATOM 1485 C CA . LEU A 1 182 ? 3.739 -0.136 2.765 1.00 94.19 182 LEU A CA 1
ATOM 1486 C C . LEU A 1 182 ? 3.222 0.441 4.089 1.00 94.19 182 LEU A C 1
ATOM 1488 O O . LEU A 1 182 ? 3.854 0.298 5.128 1.00 94.19 182 LEU A O 1
ATOM 1492 N N . LEU A 1 183 ? 2.076 1.117 4.077 1.00 96.81 183 LEU A N 1
ATOM 1493 C CA . LEU A 1 183 ? 1.531 1.748 5.277 1.00 96.81 183 LEU A CA 1
ATOM 1494 C C . LEU A 1 183 ? 1.008 0.708 6.273 1.00 96.81 183 LEU A C 1
ATOM 1496 O O . LEU A 1 183 ? 1.232 0.837 7.479 1.00 96.81 183 LEU A O 1
ATOM 1500 N N . SER A 1 184 ? 0.376 -0.361 5.793 1.00 96.88 184 SER A N 1
ATOM 1501 C CA . SER A 1 184 ? -0.178 -1.417 6.644 1.00 96.88 184 SER A CA 1
ATOM 1502 C C . SER A 1 184 ? 0.889 -2.186 7.441 1.00 96.88 184 SER A C 1
ATOM 1504 O O . SER A 1 184 ? 0.606 -2.649 8.547 1.00 96.88 184 SER A O 1
ATOM 1506 N N . SER A 1 185 ? 2.127 -2.267 6.940 1.00 94.94 185 SER A N 1
ATOM 1507 C CA . SER A 1 185 ? 3.266 -2.866 7.653 1.00 94.94 185 SER A CA 1
ATOM 1508 C C . SER A 1 185 ? 3.914 -1.911 8.670 1.00 94.94 185 SER A C 1
ATOM 1510 O O . SER A 1 185 ? 4.719 -2.326 9.513 1.00 94.94 185 SER A O 1
ATOM 1512 N N . THR A 1 186 ? 3.557 -0.620 8.644 1.00 95.75 186 THR A N 1
ATOM 1513 C CA . THR A 1 186 ? 4.082 0.388 9.581 1.00 95.75 186 THR A CA 1
ATOM 1514 C C . THR A 1 186 ? 3.227 0.522 10.836 1.00 95.75 186 THR A C 1
ATOM 1516 O O . THR A 1 186 ? 3.779 0.599 11.938 1.00 95.75 186 THR A O 1
ATOM 1519 N N . PHE A 1 187 ? 1.901 0.502 10.689 1.00 97.38 187 PHE A N 1
ATOM 1520 C CA . PHE A 1 187 ? 0.955 0.739 11.779 1.00 97.38 187 PHE A CA 1
ATOM 1521 C C . PHE A 1 187 ? 0.623 -0.532 12.560 1.00 97.38 187 PHE A C 1
ATOM 1523 O O . PHE A 1 187 ? 0.428 -1.597 11.973 1.00 97.38 187 PHE A O 1
ATOM 1530 N N . TYR A 1 188 ? 0.528 -0.420 13.888 1.00 96.69 188 TYR A N 1
ATOM 1531 C CA . TYR A 1 188 ? 0.313 -1.571 14.765 1.00 96.69 188 TYR A CA 1
ATOM 1532 C C . TYR A 1 188 ? -0.519 -1.268 16.012 1.00 96.69 188 TYR A C 1
ATOM 1534 O O . TYR A 1 188 ? -0.618 -0.132 16.464 1.00 96.69 188 TYR A O 1
ATOM 1542 N N . TYR A 1 189 ? -1.074 -2.320 16.603 1.00 94.94 189 TYR A N 1
ATOM 1543 C CA . TYR A 1 189 ? -1.692 -2.342 17.924 1.00 94.94 189 TYR A CA 1
ATOM 1544 C C . TYR A 1 189 ? -0.803 -3.136 18.892 1.00 94.94 189 TYR A C 1
ATOM 1546 O O . TYR A 1 189 ? -0.315 -4.215 18.548 1.00 94.94 189 TYR A O 1
ATOM 1554 N N . ASN A 1 190 ? -0.545 -2.589 20.084 1.00 91.44 190 ASN A N 1
ATOM 1555 C CA . ASN A 1 190 ? 0.323 -3.218 21.083 1.00 91.44 190 ASN A CA 1
ATOM 1556 C C . ASN A 1 190 ? -0.505 -3.999 22.118 1.00 91.44 190 ASN A C 1
ATOM 1558 O O . ASN A 1 190 ? -1.236 -3.406 22.916 1.00 91.44 190 ASN A O 1
ATOM 1562 N N . LEU A 1 191 ? -0.340 -5.325 22.143 1.00 83.25 191 LEU A N 1
ATOM 1563 C CA . LEU A 1 191 ? -1.043 -6.233 23.058 1.00 83.25 191 LEU A CA 1
ATOM 1564 C C . LEU A 1 191 ? -0.515 -6.151 24.492 1.00 83.25 191 LEU A C 1
ATOM 1566 O O . LEU A 1 191 ? -1.161 -6.660 25.405 1.00 83.25 191 LEU A O 1
ATOM 1570 N N . ALA A 1 192 ? 0.632 -5.503 24.721 1.00 74.19 192 ALA A N 1
ATOM 1571 C CA . ALA A 1 192 ? 1.169 -5.314 26.067 1.00 74.19 192 ALA A CA 1
ATOM 1572 C C . ALA A 1 192 ? 0.226 -4.516 26.982 1.00 74.19 192 ALA A C 1
ATOM 1574 O O . ALA A 1 192 ? 0.243 -4.711 28.195 1.00 74.19 192 ALA A O 1
ATOM 1575 N N . SER A 1 193 ? -0.669 -3.707 26.401 1.00 61.66 193 SER A N 1
ATOM 1576 C CA . SER A 1 193 ? -1.792 -3.077 27.111 1.00 61.66 193 SER A CA 1
ATOM 1577 C C . SER A 1 193 ? -2.710 -4.077 27.840 1.00 61.66 193 SER A C 1
ATOM 1579 O O . SER A 1 193 ? -3.401 -3.691 28.776 1.00 61.66 193 SER A O 1
ATOM 1581 N N . MET A 1 194 ? -2.670 -5.360 27.463 1.00 60.78 194 MET A N 1
ATOM 1582 C CA . MET A 1 194 ? -3.448 -6.462 28.041 1.00 60.78 194 MET A CA 1
ATOM 1583 C C . MET A 1 194 ? -2.577 -7.479 28.809 1.00 60.78 194 MET A C 1
ATOM 1585 O O . MET A 1 194 ? -3.014 -8.599 29.062 1.00 60.78 194 MET A O 1
ATOM 1589 N N . GLY A 1 195 ? -1.332 -7.129 29.163 1.00 65.19 195 GLY A N 1
ATOM 1590 C CA . GLY A 1 195 ? -0.438 -7.991 29.952 1.00 65.19 195 GLY A CA 1
ATOM 1591 C C . GLY A 1 195 ? 0.386 -9.012 29.152 1.00 65.19 195 GLY A C 1
ATOM 1592 O O . GLY A 1 195 ? 1.045 -9.861 29.750 1.00 65.19 195 GLY A O 1
ATOM 1593 N N . GLY A 1 196 ? 0.385 -8.941 27.814 1.00 62.28 196 GLY A N 1
ATOM 1594 C CA . GLY A 1 196 ? 1.263 -9.750 26.958 1.00 62.28 196 GLY A CA 1
ATOM 1595 C C . GLY A 1 196 ? 2.683 -9.175 26.838 1.00 62.28 196 GLY A C 1
ATOM 1596 O O . GLY A 1 196 ? 2.877 -7.962 26.859 1.00 62.28 196 GLY A O 1
ATOM 1597 N N . GLN A 1 197 ? 3.701 -10.022 26.665 1.00 67.50 197 GLN A N 1
ATOM 1598 C CA . GLN A 1 197 ? 5.062 -9.560 26.361 1.00 67.50 197 GLN A CA 1
ATOM 1599 C C . GLN A 1 197 ? 5.096 -8.884 24.979 1.00 67.50 197 GLN A C 1
ATOM 1601 O O . GLN A 1 197 ? 5.027 -9.589 23.984 1.00 67.50 197 GLN A O 1
ATOM 1606 N N . ASN A 1 198 ? 5.168 -7.544 24.918 1.00 69.62 198 ASN A N 1
ATOM 1607 C CA . ASN A 1 198 ? 5.507 -6.699 23.748 1.00 69.62 198 ASN A CA 1
ATOM 1608 C C . ASN A 1 198 ? 5.044 -7.176 22.350 1.00 69.62 198 ASN A C 1
ATOM 1610 O O . ASN A 1 198 ? 5.705 -6.903 21.344 1.00 69.62 198 ASN A O 1
ATOM 1614 N N . ALA A 1 199 ? 3.905 -7.862 22.257 1.00 85.75 199 ALA A N 1
ATOM 1615 C CA . ALA A 1 199 ? 3.431 -8.402 20.996 1.00 85.75 199 ALA A CA 1
ATOM 1616 C C . ALA A 1 199 ? 2.744 -7.280 20.210 1.00 85.75 199 ALA A C 1
ATOM 1618 O O . ALA A 1 199 ? 1.821 -6.625 20.702 1.00 85.75 199 ALA A O 1
ATOM 1619 N N . LYS A 1 200 ? 3.216 -7.036 18.986 1.00 92.12 200 LYS A N 1
ATOM 1620 C CA . LYS A 1 200 ? 2.635 -6.058 18.062 1.00 92.12 200 LYS A CA 1
ATOM 1621 C C . LYS A 1 200 ? 1.828 -6.805 17.010 1.00 92.12 200 LYS A C 1
ATOM 1623 O O . LYS A 1 200 ? 2.373 -7.702 16.376 1.00 92.12 200 LYS A O 1
ATOM 1628 N N . ARG A 1 201 ? 0.574 -6.401 16.809 1.00 93.50 201 ARG A N 1
ATOM 1629 C CA . ARG A 1 201 ? -0.237 -6.810 15.654 1.00 93.50 201 ARG A CA 1
ATOM 1630 C C . ARG A 1 201 ? -0.265 -5.686 14.644 1.00 93.50 201 ARG A C 1
ATOM 1632 O O . ARG A 1 201 ? -0.614 -4.563 15.001 1.00 93.50 201 ARG A O 1
ATOM 1639 N N . PHE A 1 202 ? 0.118 -5.960 13.410 1.00 95.38 202 PHE A N 1
ATOM 1640 C CA . PHE A 1 202 ? 0.221 -4.930 12.374 1.00 95.38 202 PHE A CA 1
ATOM 1641 C C . PHE A 1 202 ? -1.030 -4.886 11.499 1.00 95.38 202 PHE A C 1
ATOM 1643 O O . PHE A 1 202 ? -1.716 -5.894 11.334 1.00 95.38 202 PHE A O 1
ATOM 1650 N N . LEU A 1 203 ? -1.335 -3.721 10.915 1.00 96.56 203 LEU A N 1
ATOM 1651 C CA . LEU A 1 203 ? -2.523 -3.567 10.066 1.00 96.56 203 LEU A CA 1
ATOM 1652 C C . LEU A 1 203 ? -2.500 -4.471 8.835 1.00 96.56 203 LEU A C 1
ATOM 1654 O O . LEU A 1 203 ? -3.573 -4.838 8.359 1.00 96.56 203 LEU A O 1
ATOM 1658 N N . PHE A 1 204 ? -1.321 -4.868 8.346 1.00 95.38 204 PHE A N 1
ATOM 1659 C CA . PHE A 1 204 ? -1.222 -5.802 7.223 1.00 95.38 204 PHE A CA 1
ATOM 1660 C C . PHE A 1 204 ? -2.004 -7.102 7.507 1.00 95.38 204 PHE A C 1
ATOM 1662 O O . PHE A 1 204 ? -2.666 -7.625 6.616 1.00 95.38 204 PHE A O 1
ATOM 1669 N N . GLU A 1 205 ? -2.049 -7.573 8.762 1.00 94.75 205 GLU A N 1
ATOM 1670 C CA . GLU A 1 205 ? -2.815 -8.765 9.159 1.00 94.75 205 GLU A CA 1
ATOM 1671 C C . GLU A 1 205 ? -4.322 -8.612 8.889 1.00 94.75 205 GLU A C 1
ATOM 1673 O O . GLU A 1 205 ? -5.006 -9.595 8.608 1.00 94.75 205 GLU A O 1
ATOM 1678 N N . GLN A 1 206 ? -4.856 -7.385 8.962 1.00 96.56 206 GLN A N 1
ATOM 1679 C CA . GLN A 1 206 ? -6.274 -7.093 8.710 1.00 96.56 206 GLN A CA 1
ATOM 1680 C C . GLN A 1 206 ? -6.635 -7.102 7.224 1.00 96.56 206 GLN A C 1
ATOM 1682 O O . GLN A 1 206 ? -7.809 -7.249 6.878 1.00 96.56 206 GLN A O 1
ATOM 1687 N N . ILE A 1 207 ? -5.643 -6.941 6.349 1.00 97.00 207 ILE A N 1
ATOM 1688 C CA . ILE A 1 207 ? -5.828 -6.876 4.896 1.00 97.00 207 ILE A CA 1
ATOM 1689 C C . ILE A 1 207 ? -5.183 -8.049 4.160 1.00 97.00 207 ILE A C 1
ATOM 1691 O O . ILE A 1 207 ? -5.381 -8.175 2.957 1.00 97.00 207 ILE A O 1
ATOM 1695 N N . ALA A 1 208 ? -4.455 -8.926 4.852 1.00 95.38 208 ALA A N 1
ATOM 1696 C CA . ALA A 1 208 ? -3.695 -10.015 4.244 1.00 95.38 208 ALA A CA 1
ATOM 1697 C C . ALA A 1 208 ? -4.554 -10.977 3.409 1.00 95.38 208 ALA A C 1
ATOM 1699 O O . ALA A 1 208 ? -4.096 -11.524 2.414 1.00 95.38 208 ALA A O 1
ATOM 1700 N N . LYS A 1 209 ? -5.829 -11.143 3.779 1.00 95.25 209 LYS A N 1
ATOM 1701 C CA . LYS A 1 209 ? -6.797 -12.000 3.075 1.00 95.25 209 LYS A CA 1
ATOM 1702 C C . LYS A 1 209 ? -7.522 -11.300 1.920 1.00 95.25 209 LYS A C 1
ATOM 1704 O O . LYS A 1 209 ? -8.464 -11.862 1.369 1.00 95.25 209 LYS A O 1
ATOM 1709 N N . HIS A 1 210 ? -7.157 -10.064 1.583 1.00 97.56 210 HIS A N 1
ATOM 1710 C CA . HIS A 1 210 ? -7.817 -9.339 0.504 1.00 97.56 210 HIS A CA 1
ATOM 1711 C C . HIS A 1 210 ? -7.493 -9.966 -0.865 1.00 97.56 210 HIS A C 1
ATOM 1713 O O . HIS A 1 210 ? -6.362 -10.362 -1.145 1.00 97.56 210 HIS A O 1
ATOM 1719 N N . GLN A 1 211 ? -8.499 -10.040 -1.736 1.00 97.06 211 GLN A N 1
ATOM 1720 C CA . GLN A 1 211 ? -8.415 -10.705 -3.044 1.00 97.06 211 GLN A CA 1
ATOM 1721 C C . GLN A 1 211 ? -7.371 -10.094 -3.991 1.00 97.06 211 GLN A C 1
ATOM 1723 O O . GLN A 1 211 ? -6.749 -10.826 -4.750 1.00 97.06 211 GLN A O 1
ATOM 1728 N N . ILE A 1 212 ? -7.122 -8.781 -3.900 1.00 96.94 212 ILE A N 1
ATOM 1729 C CA . ILE A 1 212 ? -6.146 -8.078 -4.755 1.00 96.94 212 ILE A CA 1
ATOM 1730 C C . ILE A 1 212 ? -4.729 -8.667 -4.646 1.00 96.94 212 ILE A C 1
ATOM 1732 O O . ILE A 1 212 ? -3.985 -8.659 -5.616 1.00 96.94 212 ILE A O 1
ATOM 1736 N N . TRP A 1 213 ? -4.366 -9.246 -3.495 1.00 96.44 213 TRP A N 1
ATOM 1737 C CA . TRP A 1 213 ? -3.045 -9.850 -3.288 1.00 96.44 213 TRP A CA 1
ATOM 1738 C C . TRP A 1 213 ? -2.889 -11.216 -3.954 1.00 96.44 213 TRP A C 1
ATOM 1740 O O . TRP A 1 213 ? -1.775 -11.717 -4.064 1.00 96.44 213 TRP A O 1
ATOM 1750 N N . HIS A 1 214 ? -3.991 -11.807 -4.408 1.00 95.31 214 HIS A N 1
ATOM 1751 C CA . HIS A 1 214 ? -4.015 -13.079 -5.123 1.00 95.31 214 HIS A CA 1
ATOM 1752 C C . HIS A 1 214 ? -4.182 -12.871 -6.638 1.00 95.31 214 HIS A C 1
ATOM 1754 O O . HIS A 1 214 ? -4.171 -13.840 -7.395 1.00 95.31 214 HIS A O 1
ATOM 1760 N N . ASP A 1 215 ? -4.327 -11.619 -7.084 1.00 96.31 215 ASP A N 1
ATOM 1761 C CA . ASP A 1 215 ? -4.370 -11.248 -8.495 1.00 96.31 215 ASP A CA 1
ATOM 1762 C C . ASP A 1 215 ? -2.940 -11.110 -9.042 1.00 96.31 215 ASP A C 1
ATOM 1764 O O . ASP A 1 215 ? -2.175 -10.226 -8.649 1.00 96.31 215 ASP A O 1
ATOM 1768 N N . ILE A 1 216 ? -2.561 -11.998 -9.962 1.00 95.62 216 ILE A N 1
ATOM 1769 C CA . ILE A 1 216 ? -1.238 -11.965 -10.594 1.00 95.62 216 ILE A CA 1
ATOM 1770 C C . ILE A 1 216 ? -1.058 -10.744 -11.496 1.00 95.62 216 ILE A C 1
ATOM 1772 O O . ILE A 1 216 ? 0.046 -10.201 -11.574 1.00 95.62 216 ILE A O 1
ATOM 1776 N N . ASP A 1 217 ? -2.138 -10.277 -12.126 1.00 96.44 217 ASP A N 1
ATOM 1777 C CA . ASP A 1 217 ? -2.096 -9.130 -13.025 1.00 96.44 217 ASP A CA 1
ATOM 1778 C C . ASP A 1 217 ? -1.844 -7.847 -12.226 1.00 96.44 217 ASP A C 1
ATOM 1780 O O . ASP A 1 217 ? -1.147 -6.943 -12.693 1.00 96.44 217 ASP A O 1
ATOM 1784 N N . PHE A 1 218 ? -2.362 -7.772 -10.995 1.00 96.88 218 PHE A N 1
ATOM 1785 C CA . PHE A 1 218 ? -2.020 -6.709 -10.053 1.00 96.88 218 PHE A CA 1
ATOM 1786 C C . PHE A 1 218 ? -0.514 -6.672 -9.772 1.00 96.88 218 PHE A C 1
ATOM 1788 O O . PHE A 1 218 ? 0.105 -5.619 -9.936 1.00 96.88 218 PHE A O 1
ATOM 1795 N N . TRP A 1 219 ? 0.090 -7.801 -9.390 1.00 97.38 219 TRP A N 1
ATOM 1796 C CA . TRP A 1 219 ? 1.518 -7.848 -9.062 1.00 97.38 219 TRP A CA 1
ATOM 1797 C C . TRP A 1 219 ? 2.409 -7.539 -10.262 1.00 97.38 219 TRP A C 1
ATOM 1799 O O . TRP A 1 219 ? 3.407 -6.833 -10.118 1.00 97.38 219 TRP A O 1
ATOM 1809 N N . GLU A 1 220 ? 2.034 -8.004 -11.452 1.00 96.44 220 GLU A N 1
ATOM 1810 C CA . GLU A 1 220 ? 2.729 -7.650 -12.686 1.00 96.44 220 GLU A CA 1
ATOM 1811 C C . GLU A 1 220 ? 2.697 -6.142 -12.939 1.00 96.44 220 GLU A C 1
ATOM 1813 O O . GLU A 1 220 ? 3.753 -5.524 -13.101 1.00 96.44 220 GLU A O 1
ATOM 1818 N N . ARG A 1 221 ? 1.507 -5.524 -12.882 1.00 96.44 221 ARG A N 1
ATOM 1819 C CA . ARG A 1 221 ? 1.374 -4.066 -13.001 1.00 96.44 221 ARG A CA 1
ATOM 1820 C C . ARG A 1 221 ? 2.197 -3.346 -11.934 1.00 96.44 221 ARG A C 1
ATOM 1822 O O . ARG A 1 221 ? 2.848 -2.356 -12.261 1.00 96.44 221 ARG A O 1
ATOM 1829 N N . ALA A 1 222 ? 2.209 -3.839 -10.695 1.00 96.06 222 ALA A N 1
ATOM 1830 C CA . ALA A 1 222 ? 2.895 -3.196 -9.574 1.00 96.06 222 ALA A CA 1
ATOM 1831 C C . ALA A 1 222 ? 4.404 -3.162 -9.786 1.00 96.06 222 ALA A C 1
ATOM 1833 O O . ALA A 1 222 ? 5.030 -2.105 -9.683 1.00 96.06 222 ALA A O 1
ATOM 1834 N N . VAL A 1 223 ? 4.974 -4.306 -10.160 1.00 95.44 223 VAL A N 1
ATOM 1835 C CA . VAL A 1 223 ? 6.398 -4.438 -10.464 1.00 95.44 223 VAL A CA 1
ATOM 1836 C C . VAL A 1 223 ? 6.775 -3.549 -11.649 1.00 95.44 223 VAL A C 1
ATOM 1838 O O . VAL A 1 223 ? 7.709 -2.753 -11.546 1.00 95.44 223 VAL A O 1
ATOM 1841 N N . THR A 1 224 ? 6.042 -3.629 -12.763 1.00 94.75 224 THR A N 1
ATOM 1842 C CA . THR A 1 224 ? 6.352 -2.850 -13.969 1.00 94.75 224 THR A CA 1
ATOM 1843 C C . THR A 1 224 ? 6.235 -1.345 -13.728 1.00 94.75 224 THR A C 1
ATOM 1845 O O . THR A 1 224 ? 7.104 -0.588 -14.162 1.00 94.75 224 THR A O 1
ATOM 1848 N N . GLN A 1 225 ? 5.199 -0.892 -13.016 1.00 94.44 225 GLN A N 1
ATOM 1849 C CA . GLN A 1 225 ? 5.039 0.524 -12.683 1.00 94.44 225 GLN A CA 1
ATOM 1850 C C . GLN A 1 225 ? 6.177 1.031 -11.798 1.00 94.44 225 GLN A C 1
ATOM 1852 O O . GLN A 1 225 ? 6.714 2.106 -12.068 1.00 94.44 225 GLN A O 1
ATOM 1857 N N . GLN A 1 226 ? 6.582 0.261 -10.785 1.00 93.62 226 GLN A N 1
ATOM 1858 C CA . GLN A 1 226 ? 7.676 0.652 -9.901 1.00 93.62 226 GLN A CA 1
ATOM 1859 C C . GLN A 1 226 ? 9.016 0.703 -10.654 1.00 93.62 226 GLN A C 1
ATOM 1861 O O . GLN A 1 226 ? 9.769 1.660 -10.482 1.00 93.62 226 GLN A O 1
ATOM 1866 N N . ILE A 1 227 ? 9.279 -0.255 -11.556 1.00 93.00 227 ILE A N 1
ATOM 1867 C CA . ILE A 1 227 ? 10.475 -0.246 -12.420 1.00 93.00 227 ILE A CA 1
ATOM 1868 C C . ILE A 1 227 ? 10.490 1.013 -13.288 1.00 93.00 227 ILE A C 1
ATOM 1870 O O . ILE A 1 227 ? 11.477 1.745 -13.307 1.00 93.00 227 ILE A O 1
ATOM 1874 N N . ASN A 1 228 ? 9.384 1.305 -13.974 1.00 92.38 228 ASN A N 1
ATOM 1875 C CA . ASN A 1 228 ? 9.295 2.466 -14.859 1.00 92.38 228 ASN A CA 1
ATOM 1876 C C . ASN A 1 228 ? 9.438 3.791 -14.098 1.00 92.38 228 ASN A C 1
ATOM 1878 O O . ASN A 1 228 ? 10.073 4.720 -14.598 1.00 92.38 228 ASN A O 1
ATOM 1882 N N . LYS A 1 229 ? 8.881 3.876 -12.886 1.00 91.69 229 LYS A N 1
ATOM 1883 C CA . LYS A 1 229 ? 8.997 5.047 -12.013 1.00 91.69 229 LYS A CA 1
ATOM 1884 C C . LYS A 1 229 ? 10.450 5.307 -11.611 1.00 91.69 229 LYS A C 1
ATOM 1886 O O . LYS A 1 229 ? 10.914 6.444 -11.728 1.00 91.69 229 LYS A O 1
ATOM 1891 N N . ASP A 1 230 ? 11.168 4.277 -11.174 1.00 90.19 230 ASP A N 1
ATOM 1892 C CA . ASP A 1 230 ? 12.548 4.426 -10.705 1.00 90.19 230 ASP A CA 1
ATOM 1893 C C . ASP A 1 230 ? 13.510 4.688 -11.873 1.00 90.19 230 ASP A C 1
ATOM 1895 O O . ASP A 1 230 ? 14.366 5.570 -11.779 1.00 90.19 230 ASP A O 1
ATOM 1899 N N . LEU A 1 231 ? 13.312 4.030 -13.021 1.00 89.56 231 LEU A N 1
ATOM 1900 C CA . LEU A 1 231 ? 14.081 4.307 -14.240 1.00 89.56 231 LEU A CA 1
ATOM 1901 C C . LEU A 1 231 ? 13.820 5.715 -14.790 1.00 89.56 231 LEU A C 1
ATOM 1903 O O . LEU A 1 231 ? 14.759 6.397 -15.201 1.00 89.56 231 LEU A O 1
ATOM 1907 N N . GLY A 1 232 ? 12.562 6.165 -14.790 1.00 89.38 232 GLY A N 1
ATOM 1908 C CA . GLY A 1 232 ? 12.192 7.509 -15.233 1.00 89.38 232 GLY A CA 1
ATOM 1909 C C . GLY A 1 232 ? 12.795 8.592 -14.339 1.00 89.38 232 GLY A C 1
ATOM 1910 O O . GLY A 1 232 ? 13.367 9.557 -14.840 1.00 89.38 232 GLY A O 1
ATOM 1911 N N . SER A 1 233 ? 12.757 8.397 -13.018 1.00 84.25 233 SER A N 1
ATOM 1912 C CA . SER A 1 233 ? 13.317 9.346 -12.043 1.00 84.25 233 SER A CA 1
ATOM 1913 C C . SER A 1 233 ? 14.835 9.525 -12.199 1.00 84.25 233 SER A C 1
ATOM 1915 O O . SER A 1 233 ? 15.357 10.622 -12.012 1.00 84.25 233 SER A O 1
ATOM 1917 N N . GLN A 1 234 ? 15.556 8.474 -12.599 1.00 76.12 234 GLN A N 1
ATOM 1918 C CA . GLN A 1 234 ? 16.998 8.557 -12.858 1.00 76.12 234 GLN A CA 1
ATOM 1919 C C . GLN A 1 234 ? 17.350 9.318 -14.144 1.00 76.12 234 GLN A C 1
ATOM 1921 O O . GLN A 1 234 ? 18.424 9.915 -14.219 1.00 76.12 234 GLN A O 1
ATOM 1926 N N . GLN A 1 235 ? 16.475 9.323 -15.155 1.00 74.56 235 GLN A N 1
ATOM 1927 C CA . GLN A 1 235 ? 16.732 10.062 -16.396 1.00 74.56 235 GLN A CA 1
ATOM 1928 C C . GLN A 1 235 ? 16.747 11.575 -16.155 1.00 74.56 235 GLN A C 1
ATOM 1930 O O . GLN A 1 235 ? 17.645 12.252 -16.650 1.00 74.56 235 GLN A O 1
ATOM 1935 N N . PHE A 1 236 ? 15.826 12.084 -15.330 1.00 68.19 236 PHE A N 1
ATOM 1936 C CA . PHE A 1 236 ? 15.765 13.508 -14.983 1.00 68.19 236 PHE A CA 1
ATOM 1937 C C . PHE A 1 236 ? 16.987 13.989 -14.190 1.00 68.19 236 PHE A C 1
ATOM 1939 O O . PHE A 1 236 ? 17.449 15.108 -14.396 1.00 68.19 236 PHE A O 1
ATOM 1946 N N . ASN A 1 237 ? 17.551 13.147 -13.321 1.00 67.44 237 ASN A N 1
ATOM 1947 C CA . ASN A 1 237 ? 18.719 13.530 -12.524 1.00 67.44 237 ASN A CA 1
ATOM 1948 C C . ASN A 1 237 ? 20.020 13.541 -13.342 1.00 67.44 237 ASN A C 1
ATOM 1950 O O . ASN A 1 237 ? 20.909 14.342 -13.065 1.00 67.44 237 ASN A O 1
ATOM 1954 N N . ASN A 1 238 ? 20.126 12.691 -14.369 1.00 62.31 238 ASN A N 1
ATOM 1955 C CA . ASN A 1 238 ? 21.324 12.609 -15.207 1.00 62.31 238 ASN A CA 1
ATOM 1956 C C . ASN A 1 238 ? 21.355 13.664 -16.325 1.00 62.31 238 ASN A C 1
ATOM 1958 O O . ASN A 1 238 ? 22.437 14.022 -16.777 1.00 62.31 238 ASN A O 1
ATOM 1962 N N . SER A 1 239 ? 20.206 14.211 -16.746 1.00 59.34 239 SER A N 1
ATOM 1963 C CA . SER A 1 239 ? 20.162 15.312 -17.725 1.00 59.34 239 SER A CA 1
ATOM 1964 C C . SER A 1 239 ? 20.667 16.655 -17.183 1.00 59.34 239 SER A C 1
ATOM 1966 O O . SER A 1 239 ? 20.935 17.566 -17.960 1.00 59.34 239 SER A O 1
ATOM 1968 N N . SER A 1 240 ? 20.806 16.788 -15.861 1.00 54.66 240 SER A N 1
ATOM 1969 C CA . SER A 1 240 ? 21.297 18.007 -15.204 1.00 54.66 240 SER A CA 1
ATOM 1970 C C . SER A 1 240 ? 22.817 18.167 -15.292 1.00 54.66 240 SER A C 1
ATOM 1972 O O . SER A 1 240 ? 23.328 19.269 -15.111 1.00 54.66 240 SER A O 1
ATOM 1974 N N . PHE A 1 241 ? 23.543 17.095 -15.622 1.00 51.97 241 PHE A N 1
ATOM 1975 C CA . PHE A 1 241 ? 24.934 17.178 -16.057 1.00 51.97 241 PHE A CA 1
ATOM 1976 C C . PHE A 1 241 ? 24.955 17.427 -17.562 1.00 51.97 241 PHE A C 1
ATOM 1978 O O . PHE A 1 241 ? 25.281 16.555 -18.365 1.00 51.97 241 PHE A O 1
ATOM 1985 N N . SER A 1 242 ? 24.560 18.643 -17.943 1.00 50.50 242 SER A N 1
ATOM 1986 C CA . SER A 1 242 ? 24.871 19.150 -19.273 1.00 50.50 242 SER A CA 1
ATOM 1987 C C . SER A 1 242 ? 26.397 19.127 -19.398 1.00 50.50 242 SER A C 1
ATOM 1989 O O . SER A 1 242 ? 27.058 19.732 -18.547 1.00 50.50 242 SER A O 1
ATOM 1991 N N . PRO A 1 243 ? 26.975 18.404 -20.371 1.00 52.31 243 PRO A N 1
ATOM 1992 C CA . PRO A 1 243 ? 28.411 18.393 -20.561 1.00 52.31 243 PRO A CA 1
ATOM 1993 C C . PRO A 1 243 ? 28.791 19.809 -20.978 1.00 52.31 243 PRO A C 1
ATOM 1995 O O . PRO A 1 243 ? 28.589 20.219 -22.121 1.00 52.31 243 PRO A O 1
ATOM 1998 N N . SER A 1 244 ? 29.283 20.598 -20.027 1.00 54.34 244 SER A N 1
ATOM 1999 C CA . SER A 1 244 ? 30.042 21.789 -20.355 1.00 54.34 244 SER A CA 1
ATOM 2000 C C . SER A 1 244 ? 31.185 21.318 -21.242 1.00 54.34 244 SER A C 1
ATOM 2002 O O . SER A 1 244 ? 32.017 20.531 -20.801 1.00 54.34 244 SER A O 1
ATOM 2004 N N . HIS A 1 245 ? 31.116 21.737 -22.503 1.00 50.25 245 HIS A N 1
ATOM 2005 C CA . HIS A 1 245 ? 32.112 21.612 -23.556 1.00 50.25 245 HIS A CA 1
ATOM 2006 C C . HIS A 1 245 ? 33.548 21.707 -23.017 1.00 50.25 245 HIS A C 1
ATOM 2008 O O . HIS A 1 245 ? 34.130 22.785 -22.999 1.00 50.25 245 HIS A O 1
ATOM 2014 N N . ASP A 1 246 ? 34.132 20.577 -22.638 1.00 49.88 246 ASP A N 1
ATOM 2015 C CA . ASP A 1 246 ? 35.577 20.415 -22.625 1.00 49.88 246 ASP A CA 1
ATOM 2016 C C . ASP A 1 246 ? 35.913 19.549 -23.840 1.00 49.88 246 ASP A C 1
ATOM 2018 O O . ASP A 1 246 ? 35.731 18.333 -23.843 1.00 49.88 246 ASP A O 1
ATOM 2022 N N . GLU A 1 247 ? 36.349 20.217 -24.911 1.00 55.12 247 GLU A N 1
ATOM 2023 C CA . GLU A 1 247 ? 36.779 19.670 -26.208 1.00 55.12 247 GLU A CA 1
ATOM 2024 C C . GLU A 1 247 ? 38.069 18.826 -26.104 1.00 55.12 247 GLU A C 1
ATOM 2026 O O . GLU A 1 247 ? 39.000 18.969 -26.896 1.00 55.12 247 GLU A O 1
ATOM 2031 N N . SER A 1 248 ? 38.169 17.939 -25.116 1.00 54.16 248 SER A N 1
ATOM 2032 C CA . SER A 1 248 ? 39.285 17.001 -25.011 1.00 54.16 248 SER A CA 1
ATOM 2033 C C . SER A 1 248 ? 38.861 15.655 -25.600 1.00 54.16 248 SER A C 1
ATOM 2035 O O . SER A 1 248 ? 38.107 14.896 -25.003 1.00 54.16 248 SER A O 1
ATOM 2037 N N . GLY A 1 249 ? 39.293 15.422 -26.844 1.00 52.88 249 GLY A N 1
ATOM 2038 C CA . GLY A 1 249 ? 38.903 14.321 -27.731 1.00 52.88 249 GLY A CA 1
ATOM 2039 C C . GLY A 1 249 ? 39.285 12.918 -27.261 1.00 52.88 249 GLY A C 1
ATOM 2040 O O . GLY A 1 249 ? 40.093 12.254 -27.906 1.00 52.88 249 GLY A O 1
ATOM 2041 N N . ASN A 1 250 ? 38.673 12.452 -26.177 1.00 56.16 250 ASN A N 1
ATOM 2042 C CA . ASN A 1 250 ? 38.684 11.048 -25.800 1.00 56.16 250 ASN A CA 1
ATOM 2043 C C . ASN A 1 250 ? 37.444 10.373 -26.404 1.00 56.16 250 ASN A C 1
ATOM 2045 O O . ASN A 1 250 ? 36.316 10.627 -25.984 1.00 56.16 250 ASN A O 1
ATOM 2049 N N . GLU A 1 251 ? 37.658 9.543 -27.427 1.00 59.69 251 GLU A N 1
ATOM 2050 C CA . GLU A 1 251 ? 36.655 8.667 -28.046 1.00 59.69 251 GLU A CA 1
ATOM 2051 C C . GLU A 1 251 ? 36.232 7.549 -27.073 1.00 59.69 251 GLU A C 1
ATOM 2053 O O . GLU A 1 251 ? 36.422 6.361 -27.343 1.00 59.69 251 GLU A O 1
ATOM 2058 N N . ASP A 1 252 ? 35.672 7.904 -25.914 1.00 57.47 252 ASP A N 1
ATOM 2059 C CA . ASP A 1 252 ? 35.030 6.921 -25.051 1.00 57.47 252 ASP A CA 1
ATOM 2060 C C . ASP A 1 252 ? 33.846 6.316 -25.816 1.00 57.47 252 ASP A C 1
ATOM 2062 O O . ASP A 1 252 ? 32.847 6.962 -26.142 1.00 57.47 252 ASP A O 1
ATOM 2066 N N . SER A 1 253 ? 34.041 5.051 -26.182 1.00 69.75 253 SER A N 1
ATOM 2067 C CA . SER A 1 253 ? 33.183 4.251 -27.045 1.00 69.75 253 SER A CA 1
ATOM 2068 C C . SER A 1 253 ? 31.704 4.311 -26.612 1.00 69.75 253 SER A C 1
ATOM 2070 O O . SER A 1 253 ? 31.399 4.016 -25.451 1.00 69.75 253 SER A O 1
ATOM 2072 N N . PRO A 1 254 ? 30.753 4.555 -27.542 1.00 77.94 254 PRO A N 1
ATOM 2073 C CA . PRO A 1 254 ? 29.301 4.483 -27.304 1.00 77.94 254 PRO A CA 1
ATOM 2074 C C . PRO A 1 254 ? 28.819 3.176 -26.646 1.00 77.94 254 PRO A C 1
ATOM 2076 O O . PRO A 1 254 ? 27.713 3.098 -26.100 1.00 77.94 254 PRO A O 1
ATOM 2079 N N . GLN A 1 255 ? 29.646 2.132 -26.701 1.00 81.94 255 GLN A N 1
ATOM 2080 C CA . GLN A 1 255 ? 29.370 0.833 -26.114 1.00 81.94 255 GLN A CA 1
ATOM 2081 C C . GLN A 1 255 ? 29.402 0.859 -24.577 1.00 81.94 255 GLN A C 1
ATOM 2083 O O . GLN A 1 255 ? 28.502 0.298 -23.955 1.00 81.94 255 GLN A O 1
ATOM 2088 N N . ALA A 1 256 ? 30.352 1.571 -23.959 1.00 82.44 256 ALA A N 1
ATOM 2089 C CA . ALA A 1 256 ? 30.489 1.611 -22.499 1.00 82.44 256 ALA A CA 1
ATOM 2090 C C . ALA A 1 256 ? 29.276 2.279 -21.825 1.00 82.44 256 ALA A C 1
ATOM 2092 O O . ALA A 1 256 ? 28.732 1.760 -20.851 1.00 82.44 256 ALA A O 1
ATOM 2093 N N . ALA A 1 257 ? 28.777 3.378 -22.401 1.00 81.88 257 ALA A N 1
ATOM 2094 C CA . ALA A 1 257 ? 27.574 4.058 -21.914 1.00 81.88 257 ALA A CA 1
ATOM 2095 C C . ALA A 1 257 ? 26.310 3.182 -22.034 1.00 81.88 257 ALA A C 1
ATOM 2097 O O . ALA A 1 257 ? 25.404 3.247 -21.197 1.00 81.88 257 ALA A O 1
ATOM 2098 N N . THR A 1 258 ? 26.245 2.341 -23.071 1.00 85.06 258 THR A N 1
ATOM 2099 C CA . THR A 1 258 ? 25.137 1.397 -23.264 1.00 85.06 258 THR A CA 1
ATOM 2100 C C . THR A 1 258 ? 25.184 0.282 -22.220 1.00 85.06 258 THR A C 1
ATOM 2102 O O . THR A 1 258 ? 24.164 -0.014 -21.598 1.00 85.06 258 THR A O 1
ATOM 2105 N N . GLU A 1 259 ? 26.362 -0.298 -21.984 1.00 87.81 259 GLU A N 1
ATOM 2106 C CA . GLU A 1 259 ? 26.576 -1.341 -20.973 1.00 87.81 259 GLU A CA 1
ATOM 2107 C C . GLU A 1 259 ? 26.254 -0.837 -19.560 1.00 87.81 259 GLU A C 1
ATOM 2109 O O . GLU A 1 259 ? 25.545 -1.509 -18.810 1.00 87.81 259 GLU A O 1
ATOM 2114 N N . GLU A 1 260 ? 26.672 0.384 -19.219 1.00 87.12 260 GLU A N 1
ATOM 2115 C CA . GLU A 1 260 ? 26.375 0.989 -17.920 1.00 87.12 260 GLU A CA 1
ATOM 2116 C C . GLU A 1 260 ? 24.865 1.205 -17.712 1.00 87.12 260 GLU A C 1
ATOM 2118 O O . GLU A 1 260 ? 24.319 0.902 -16.649 1.00 87.12 260 GLU A O 1
ATOM 2123 N N . ARG A 1 261 ? 24.148 1.674 -18.743 1.00 86.44 261 ARG A N 1
ATOM 2124 C CA . ARG A 1 261 ? 22.688 1.852 -18.687 1.00 86.44 261 ARG A CA 1
ATOM 2125 C C . ARG A 1 261 ? 21.956 0.522 -18.493 1.00 86.44 261 ARG A C 1
ATOM 2127 O O . ARG A 1 261 ? 20.976 0.464 -17.743 1.00 86.44 261 ARG A O 1
ATOM 2134 N N . VAL A 1 262 ? 22.422 -0.537 -19.156 1.00 89.12 262 VAL A N 1
ATOM 2135 C CA . VAL A 1 262 ? 21.892 -1.898 -18.987 1.00 89.12 262 VAL A CA 1
ATOM 2136 C C . VAL A 1 262 ? 22.148 -2.391 -17.563 1.00 89.12 262 VAL A C 1
ATOM 2138 O O . VAL A 1 262 ? 21.218 -2.861 -16.909 1.00 89.12 262 VAL A O 1
ATOM 2141 N N . GLN A 1 263 ? 23.364 -2.210 -17.042 1.00 89.81 263 GLN A N 1
ATOM 2142 C CA . GLN A 1 263 ? 23.724 -2.600 -15.679 1.00 89.81 263 GLN A CA 1
ATOM 2143 C C . GLN A 1 263 ? 22.859 -1.892 -14.627 1.00 89.81 263 GLN A C 1
ATOM 2145 O O . GLN A 1 263 ? 22.254 -2.556 -13.785 1.00 89.81 263 GLN A O 1
ATOM 2150 N N . ARG A 1 264 ? 22.702 -0.567 -14.725 1.00 88.56 264 ARG A N 1
ATOM 2151 C CA . ARG A 1 264 ? 21.829 0.206 -13.824 1.00 88.56 264 ARG A CA 1
ATOM 2152 C C . ARG A 1 264 ? 20.380 -0.269 -13.880 1.00 88.56 264 ARG A C 1
ATOM 2154 O O . ARG A 1 264 ? 19.713 -0.374 -12.853 1.00 88.56 264 ARG A O 1
ATOM 2161 N N . THR A 1 265 ? 19.888 -0.594 -15.074 1.00 90.06 265 THR A N 1
ATOM 2162 C CA . THR A 1 265 ? 18.525 -1.114 -15.216 1.00 90.06 265 THR A CA 1
ATOM 2163 C C . THR A 1 265 ? 18.374 -2.478 -14.541 1.00 90.06 265 THR A C 1
ATOM 2165 O O . THR A 1 265 ? 17.401 -2.692 -13.819 1.00 90.06 265 THR A O 1
ATOM 2168 N N . ASN A 1 266 ? 19.350 -3.377 -14.707 1.00 91.06 266 ASN A N 1
ATOM 2169 C CA . ASN A 1 266 ? 19.363 -4.678 -14.036 1.00 91.06 266 ASN A CA 1
ATOM 2170 C C . ASN A 1 266 ? 19.336 -4.538 -12.508 1.00 91.06 266 ASN A C 1
ATOM 2172 O O . ASN A 1 266 ? 18.615 -5.282 -11.844 1.00 91.06 266 ASN A O 1
ATOM 2176 N N . GLU A 1 267 ? 20.076 -3.579 -11.952 1.00 92.25 267 GLU A N 1
ATOM 2177 C CA . GLU A 1 267 ? 20.105 -3.303 -10.512 1.00 92.25 267 GLU A CA 1
ATOM 2178 C C . GLU A 1 267 ? 18.749 -2.818 -9.988 1.00 92.25 267 GLU A C 1
ATOM 2180 O O . GLU A 1 267 ? 18.261 -3.337 -8.982 1.00 92.25 267 GLU A O 1
ATOM 2185 N N . VAL A 1 268 ? 18.099 -1.889 -10.698 1.00 92.44 268 VAL A N 1
ATOM 2186 C CA . VAL A 1 268 ? 16.755 -1.394 -10.350 1.00 92.44 268 VAL A CA 1
ATOM 2187 C C . VAL A 1 268 ? 15.731 -2.529 -10.382 1.00 92.44 268 VAL A C 1
ATOM 2189 O O . VAL A 1 268 ? 14.993 -2.731 -9.417 1.00 92.44 268 VAL A O 1
ATOM 2192 N N . VAL A 1 269 ? 15.714 -3.317 -11.462 1.00 93.19 269 VAL A N 1
ATOM 2193 C CA . VAL A 1 269 ? 14.803 -4.464 -11.608 1.00 93.19 269 VAL A CA 1
ATOM 2194 C C . VAL A 1 269 ? 15.033 -5.482 -10.492 1.00 93.19 269 VAL A C 1
ATOM 2196 O O . VAL A 1 269 ? 14.074 -5.942 -9.872 1.00 93.19 269 VAL A O 1
ATOM 2199 N N . PHE A 1 270 ? 16.294 -5.808 -10.196 1.00 94.38 270 PHE A N 1
ATOM 2200 C CA . PHE A 1 270 ? 16.647 -6.741 -9.131 1.00 94.38 270 PHE A CA 1
ATOM 2201 C C . PHE A 1 270 ? 16.199 -6.246 -7.751 1.00 94.38 270 PHE A C 1
A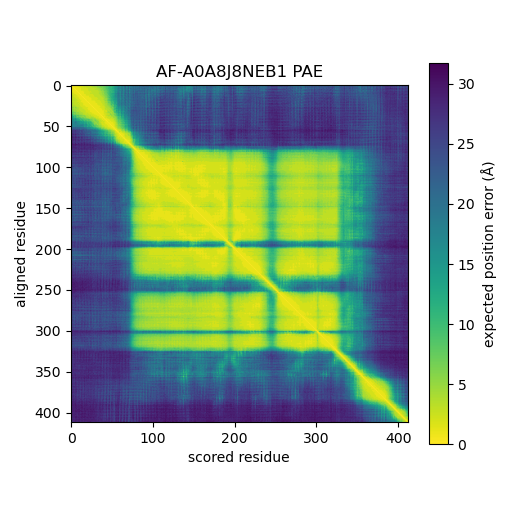TOM 2203 O O . PHE A 1 270 ? 15.646 -7.033 -6.979 1.00 94.38 270 PHE A O 1
ATOM 2210 N N . ALA A 1 271 ? 16.402 -4.963 -7.439 1.00 93.81 271 ALA A N 1
ATOM 2211 C CA . ALA A 1 271 ? 15.998 -4.372 -6.165 1.00 93.81 271 ALA A CA 1
ATOM 2212 C C . ALA A 1 271 ? 14.472 -4.409 -5.981 1.00 93.81 271 ALA A C 1
ATOM 2214 O O . ALA A 1 271 ? 13.983 -4.878 -4.950 1.00 93.81 271 ALA A O 1
ATOM 2215 N N . ILE A 1 272 ? 13.719 -3.995 -7.004 1.00 93.31 272 ILE A N 1
ATOM 2216 C CA . ILE A 1 272 ? 12.251 -3.950 -6.964 1.00 93.31 272 ILE A CA 1
ATOM 2217 C C . ILE A 1 272 ? 11.660 -5.354 -6.861 1.00 93.31 272 ILE A C 1
ATOM 2219 O O . ILE A 1 272 ? 10.827 -5.603 -5.988 1.00 93.31 272 ILE A O 1
ATOM 2223 N N . LEU A 1 273 ? 12.114 -6.293 -7.700 1.00 94.38 273 LEU A N 1
ATOM 2224 C CA . LEU A 1 273 ? 11.673 -7.688 -7.624 1.00 94.38 273 LEU A CA 1
ATOM 2225 C C . LEU A 1 273 ? 12.025 -8.308 -6.272 1.00 94.38 273 LEU A C 1
ATOM 2227 O O . LEU A 1 273 ? 11.209 -9.027 -5.704 1.00 94.38 273 LEU A O 1
ATOM 2231 N N . SER A 1 274 ? 13.204 -8.001 -5.725 1.00 93.62 274 SER A N 1
ATOM 2232 C CA . SER A 1 274 ? 13.623 -8.530 -4.426 1.00 93.62 274 SER A CA 1
ATOM 2233 C C . SER A 1 274 ? 12.767 -8.027 -3.263 1.00 93.62 274 SER A C 1
ATOM 2235 O O . SER A 1 274 ? 12.514 -8.787 -2.326 1.00 93.62 274 SER A O 1
ATOM 2237 N N . SER A 1 275 ? 12.312 -6.775 -3.321 1.00 92.12 275 SER A N 1
ATOM 2238 C CA . SER A 1 275 ? 11.395 -6.209 -2.332 1.00 92.12 275 SER A CA 1
ATOM 2239 C C . SER A 1 275 ? 9.991 -6.804 -2.490 1.00 92.12 275 SER A C 1
ATOM 2241 O O . SER A 1 275 ? 9.479 -7.437 -1.566 1.00 92.12 275 SER A O 1
ATOM 2243 N N . LEU A 1 276 ? 9.407 -6.714 -3.690 1.00 92.94 276 LEU A N 1
ATOM 2244 C CA . LEU A 1 276 ? 8.026 -7.138 -3.927 1.00 92.94 276 LEU A CA 1
ATOM 2245 C C . LEU A 1 276 ? 7.832 -8.657 -3.861 1.00 92.94 276 LEU A C 1
ATOM 2247 O O . LEU A 1 276 ? 6.754 -9.092 -3.476 1.00 92.94 276 LEU A O 1
ATOM 2251 N N . GLN A 1 277 ? 8.842 -9.487 -4.157 1.00 94.25 277 GLN A N 1
ATOM 2252 C CA . GLN A 1 277 ? 8.722 -10.943 -3.958 1.00 94.25 277 GLN A CA 1
ATOM 2253 C C . GLN A 1 277 ? 8.497 -11.308 -2.491 1.00 94.25 277 GLN A C 1
ATOM 2255 O O . GLN A 1 277 ? 7.767 -12.250 -2.199 1.00 94.25 277 GLN A O 1
ATOM 2260 N N . THR A 1 278 ? 9.108 -10.563 -1.569 1.00 92.06 278 THR A N 1
ATOM 2261 C CA . THR A 1 278 ? 8.967 -10.824 -0.135 1.00 92.06 278 THR A CA 1
ATOM 2262 C C . THR A 1 278 ? 7.550 -10.483 0.306 1.00 92.06 278 THR A C 1
ATOM 2264 O O . THR A 1 278 ? 6.934 -11.257 1.037 1.00 92.06 278 THR A O 1
ATOM 2267 N N . GLU A 1 279 ? 6.999 -9.383 -0.209 1.00 93.69 279 GLU A N 1
ATOM 2268 C CA . GLU A 1 279 ? 5.600 -9.007 0.002 1.00 93.69 279 GLU A CA 1
ATOM 2269 C C . GLU A 1 279 ? 4.652 -10.048 -0.609 1.00 93.69 279 GLU A C 1
ATOM 2271 O O . GLU A 1 279 ? 3.826 -10.601 0.108 1.00 93.69 279 GLU A O 1
ATOM 2276 N N . MET A 1 280 ? 4.827 -10.425 -1.881 1.00 95.50 280 MET A N 1
ATOM 2277 C CA . MET A 1 280 ? 4.027 -11.472 -2.539 1.00 95.50 280 MET A CA 1
ATOM 2278 C C . MET A 1 280 ? 3.930 -12.741 -1.686 1.00 95.50 280 MET A C 1
ATOM 2280 O O . MET A 1 280 ? 2.843 -13.267 -1.456 1.00 95.50 280 MET A O 1
ATOM 2284 N N . LEU A 1 281 ? 5.064 -13.210 -1.165 1.00 94.44 281 LEU A N 1
ATOM 2285 C CA . LEU A 1 281 ? 5.116 -14.410 -0.334 1.00 94.44 281 LEU A CA 1
ATOM 2286 C C . LEU A 1 281 ? 4.495 -14.201 1.054 1.00 94.44 281 LEU A C 1
ATOM 2288 O O . LEU A 1 281 ? 3.840 -15.111 1.558 1.00 94.44 281 LEU A O 1
ATOM 2292 N N . THR A 1 282 ? 4.651 -13.012 1.641 1.00 91.19 282 THR A N 1
ATOM 2293 C CA . THR A 1 282 ? 4.051 -12.637 2.935 1.00 91.19 282 THR A CA 1
ATOM 2294 C C . THR A 1 282 ? 2.525 -12.589 2.858 1.00 91.19 282 THR A C 1
ATOM 2296 O O . THR A 1 282 ? 1.841 -12.980 3.801 1.00 91.19 282 THR A O 1
ATOM 2299 N N . TYR A 1 283 ? 1.980 -12.178 1.714 1.00 91.56 283 TYR A N 1
ATOM 2300 C CA . TYR A 1 283 ? 0.544 -12.176 1.431 1.00 91.56 283 TYR A CA 1
ATOM 2301 C C . TYR A 1 283 ? 0.032 -13.512 0.862 1.00 91.56 283 TYR A C 1
ATOM 2303 O O . TYR A 1 283 ? -1.078 -13.573 0.340 1.00 91.56 283 TYR A O 1
ATOM 2311 N N . ASN A 1 284 ? 0.808 -14.593 1.006 1.00 91.75 284 ASN A N 1
ATOM 2312 C CA . ASN A 1 284 ? 0.478 -15.952 0.563 1.00 91.75 284 ASN A CA 1
ATOM 2313 C C . ASN A 1 284 ? 0.180 -16.094 -0.937 1.00 91.75 284 ASN A C 1
ATOM 2315 O O . ASN A 1 284 ? -0.583 -16.980 -1.330 1.00 91.75 284 ASN A O 1
ATOM 2319 N N . LEU A 1 285 ? 0.808 -15.287 -1.795 1.00 93.81 285 LEU A N 1
ATOM 2320 C CA . LEU A 1 285 ? 0.813 -15.601 -3.219 1.00 93.81 285 LEU A CA 1
ATOM 2321 C C . LEU A 1 285 ? 1.544 -16.933 -3.430 1.00 93.81 285 LEU A C 1
ATOM 2323 O O . LEU A 1 285 ? 2.598 -17.192 -2.837 1.00 93.81 285 LEU A O 1
ATOM 2327 N N . ASP A 1 286 ? 0.976 -17.792 -4.273 1.00 95.19 286 ASP A N 1
ATOM 2328 C CA . ASP A 1 286 ? 1.542 -19.104 -4.554 1.00 95.19 286 ASP A CA 1
ATOM 2329 C C . ASP A 1 286 ? 2.985 -18.987 -5.083 1.00 95.19 286 ASP A C 1
ATOM 2331 O O . ASP A 1 286 ? 3.279 -18.207 -5.994 1.00 95.19 286 ASP A O 1
ATOM 2335 N N . LYS A 1 287 ? 3.903 -19.793 -4.531 1.00 96.25 287 LYS A N 1
ATOM 2336 C CA . LYS A 1 287 ? 5.327 -19.756 -4.906 1.00 96.25 287 LYS A CA 1
ATOM 2337 C C . LYS A 1 287 ? 5.537 -19.976 -6.401 1.00 96.25 287 LYS A C 1
ATOM 2339 O O . LYS A 1 287 ? 6.445 -19.382 -6.985 1.00 96.25 287 LYS A O 1
ATOM 2344 N N . SER A 1 288 ? 4.737 -20.836 -7.034 1.00 96.75 288 SER A N 1
ATOM 2345 C CA . SER A 1 288 ? 4.861 -21.104 -8.466 1.00 96.75 288 SER A CA 1
ATOM 2346 C C . SER A 1 288 ? 4.447 -19.887 -9.295 1.00 96.75 288 SER A C 1
ATOM 2348 O O . SER A 1 288 ? 5.131 -19.576 -10.272 1.00 96.75 288 SER A O 1
ATOM 2350 N N . MET A 1 289 ? 3.418 -19.150 -8.864 1.00 96.00 289 MET A N 1
ATOM 2351 C CA . MET A 1 289 ? 2.998 -17.891 -9.485 1.00 96.00 289 MET A CA 1
ATOM 2352 C C . MET A 1 289 ? 4.071 -16.810 -9.324 1.00 96.00 289 MET A C 1
ATOM 2354 O O . MET A 1 289 ? 4.483 -16.211 -10.317 1.00 96.00 289 MET A O 1
ATOM 2358 N N . THR A 1 290 ? 4.624 -16.642 -8.119 1.00 96.75 290 THR A N 1
ATOM 2359 C CA . THR A 1 290 ? 5.734 -15.707 -7.863 1.00 96.75 290 THR A CA 1
ATOM 2360 C C . THR A 1 290 ? 6.949 -16.024 -8.744 1.00 96.75 290 THR A C 1
ATOM 2362 O O . THR A 1 290 ? 7.523 -15.132 -9.369 1.00 96.75 290 THR A O 1
ATOM 2365 N N . ARG A 1 291 ? 7.320 -17.308 -8.885 1.00 97.31 291 ARG A N 1
ATOM 2366 C CA . ARG A 1 291 ? 8.411 -17.747 -9.781 1.00 97.31 291 ARG A CA 1
ATOM 2367 C C . ARG A 1 291 ? 8.132 -17.411 -11.242 1.00 97.31 291 ARG A C 1
ATOM 2369 O O . A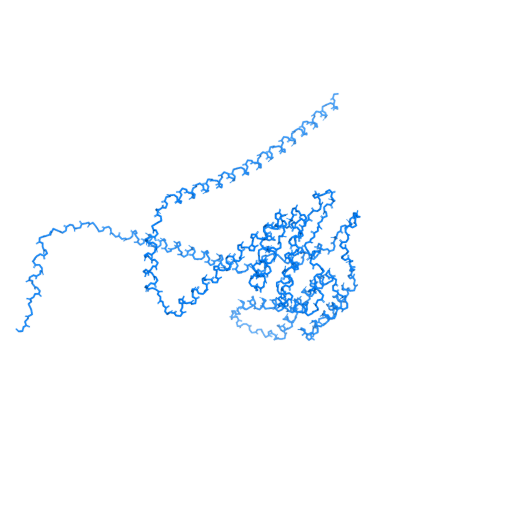RG A 1 291 ? 9.048 -17.001 -11.954 1.00 97.31 291 ARG A O 1
ATOM 2376 N N . GLN A 1 292 ? 6.903 -17.638 -11.704 1.00 96.94 292 GLN A N 1
ATOM 2377 C CA . GLN A 1 292 ? 6.504 -17.332 -13.077 1.00 96.94 292 GLN A CA 1
ATOM 2378 C C . GLN A 1 292 ? 6.582 -15.832 -13.345 1.00 96.94 292 GLN A C 1
ATOM 2380 O O . GLN A 1 292 ? 7.147 -15.443 -14.365 1.00 96.94 292 GLN A O 1
ATOM 2385 N N . LEU A 1 293 ? 6.113 -15.002 -12.410 1.00 96.75 293 LEU A N 1
ATOM 2386 C CA . LEU A 1 293 ? 6.180 -13.552 -12.541 1.00 96.75 293 LEU A CA 1
ATOM 2387 C C . LEU A 1 293 ? 7.625 -13.049 -12.596 1.00 96.75 293 LEU A C 1
ATOM 2389 O O . LEU A 1 293 ? 7.975 -12.317 -13.516 1.00 96.75 293 LEU A O 1
ATOM 2393 N N . VAL A 1 294 ? 8.486 -13.489 -11.670 1.00 96.06 294 VAL A N 1
ATOM 2394 C CA . VAL A 1 294 ? 9.909 -13.103 -11.663 1.00 96.06 294 VAL A CA 1
ATOM 2395 C C . VAL A 1 294 ? 10.579 -13.478 -12.985 1.00 96.06 294 VAL A C 1
ATOM 2397 O O . VAL A 1 294 ? 11.250 -12.646 -13.591 1.00 96.06 294 VAL A O 1
ATOM 2400 N N . LYS A 1 295 ? 10.351 -14.700 -13.486 1.00 96.12 295 LYS A N 1
ATOM 2401 C CA . LYS A 1 295 ? 10.875 -15.124 -14.794 1.00 96.12 295 LYS A CA 1
ATOM 2402 C C . LYS A 1 295 ? 10.339 -14.255 -15.929 1.00 96.12 295 LYS A C 1
ATOM 2404 O O . LYS A 1 295 ? 11.127 -13.813 -16.757 1.00 96.12 295 LYS A O 1
ATOM 2409 N N . LYS A 1 296 ? 9.027 -13.996 -15.951 1.00 95.81 296 LYS A N 1
ATOM 2410 C CA . LYS A 1 296 ? 8.367 -13.177 -16.973 1.00 95.81 296 LYS A CA 1
ATOM 2411 C C . LYS A 1 296 ? 8.983 -11.782 -17.031 1.00 95.81 296 LYS A C 1
ATOM 2413 O O . LYS A 1 296 ? 9.425 -11.388 -18.103 1.00 95.81 296 LYS A O 1
ATOM 2418 N N . ILE A 1 297 ? 9.084 -11.091 -15.892 1.00 94.19 297 ILE A N 1
ATOM 2419 C CA . ILE A 1 297 ? 9.647 -9.736 -15.807 1.00 94.19 297 ILE A CA 1
ATOM 2420 C C . ILE A 1 297 ? 11.120 -9.728 -16.229 1.00 94.19 297 ILE A C 1
ATOM 2422 O O . ILE A 1 297 ? 11.504 -8.938 -17.090 1.00 94.19 297 ILE A O 1
ATOM 2426 N N . CYS A 1 298 ? 11.942 -10.648 -15.711 1.00 92.69 298 CYS A N 1
ATOM 2427 C CA . CYS A 1 298 ? 13.352 -10.741 -16.102 1.00 92.69 298 CYS A CA 1
ATOM 2428 C C . CYS A 1 298 ? 13.535 -10.988 -17.609 1.00 92.69 298 CYS A C 1
ATOM 2430 O O . CYS A 1 298 ? 14.449 -10.422 -18.203 1.00 92.69 298 CYS A O 1
ATOM 2432 N N . SER A 1 299 ? 12.671 -11.795 -18.236 1.00 92.25 299 SER A N 1
ATOM 2433 C CA . SER A 1 299 ? 12.709 -12.048 -19.683 1.00 92.25 299 SER A CA 1
ATOM 2434 C C . SER A 1 299 ? 12.130 -10.905 -20.522 1.00 92.25 299 SER A C 1
ATOM 2436 O O . SER A 1 299 ? 12.583 -10.698 -21.643 1.00 92.25 299 SER A O 1
ATOM 2438 N N . SER A 1 300 ? 11.128 -10.175 -20.021 1.00 89.19 300 SER A N 1
ATOM 2439 C CA . SER A 1 300 ? 10.472 -9.093 -20.768 1.00 89.19 300 SER A CA 1
ATOM 2440 C C . SER A 1 300 ? 11.240 -7.780 -20.726 1.00 89.19 300 SER A C 1
ATOM 2442 O O . SER A 1 300 ? 11.200 -7.011 -21.682 1.00 89.19 300 SER A O 1
ATOM 2444 N N . THR A 1 301 ? 11.902 -7.488 -19.606 1.00 78.19 301 THR A N 1
ATOM 2445 C CA . THR A 1 301 ? 12.499 -6.170 -19.376 1.00 78.19 301 THR A CA 1
ATOM 2446 C C . THR A 1 301 ? 13.877 -6.043 -20.028 1.00 78.19 301 THR A C 1
ATOM 2448 O O . THR A 1 301 ? 14.306 -4.921 -20.283 1.00 78.19 301 THR A O 1
ATOM 2451 N N . MET A 1 302 ? 14.579 -7.147 -20.323 1.00 68.12 302 MET A N 1
ATOM 2452 C CA . MET A 1 302 ? 15.973 -7.100 -20.782 1.00 68.12 302 MET A CA 1
ATOM 2453 C C . MET A 1 302 ? 16.341 -8.294 -21.680 1.00 68.12 302 MET A C 1
ATOM 2455 O O . MET A 1 302 ? 16.054 -9.443 -21.355 1.00 68.12 302 MET A O 1
ATOM 2459 N N . THR A 1 303 ? 17.102 -8.041 -22.747 1.00 66.81 303 THR A N 1
ATOM 2460 C CA . THR A 1 303 ? 17.779 -9.074 -23.557 1.00 66.81 303 THR A CA 1
ATOM 2461 C C . THR A 1 303 ? 18.958 -9.738 -22.831 1.00 66.81 303 THR A C 1
ATOM 2463 O O . THR A 1 303 ? 19.447 -10.766 -23.292 1.00 66.81 303 THR A O 1
ATOM 2466 N N . SER A 1 304 ? 19.426 -9.174 -21.708 1.00 83.12 304 SER A N 1
ATOM 2467 C CA . SER A 1 304 ? 20.644 -9.610 -21.005 1.00 83.12 304 SER A CA 1
ATOM 2468 C C . SER A 1 304 ? 20.544 -9.523 -19.472 1.00 83.12 304 SER A C 1
ATOM 2470 O O . SER A 1 304 ? 21.486 -9.073 -18.816 1.00 83.12 304 SER A O 1
ATOM 2472 N N . PHE A 1 305 ? 19.408 -9.906 -18.876 1.00 89.94 305 PHE A N 1
ATOM 2473 C CA . PHE A 1 305 ? 19.322 -9.978 -17.412 1.00 89.94 305 PHE A CA 1
ATOM 2474 C C . PHE A 1 305 ? 20.277 -11.071 -16.881 1.00 89.94 305 PHE A C 1
ATOM 2476 O O . PHE A 1 305 ? 20.198 -12.207 -17.353 1.00 89.94 305 PHE A O 1
ATOM 2483 N N . PRO A 1 306 ? 21.172 -10.782 -15.918 1.00 91.88 306 PRO A N 1
ATOM 2484 C CA . PRO A 1 306 ? 22.169 -11.751 -15.469 1.00 91.88 306 PRO A CA 1
ATOM 2485 C C . PRO A 1 306 ? 21.558 -13.011 -14.825 1.00 91.88 306 PRO A C 1
ATOM 2487 O O . PRO A 1 306 ? 20.796 -12.939 -13.856 1.00 91.88 306 PRO A O 1
ATOM 2490 N N . ASP A 1 307 ? 21.948 -14.193 -15.313 1.00 93.12 307 ASP A N 1
ATOM 2491 C CA . ASP A 1 307 ? 21.449 -15.495 -14.835 1.00 93.12 307 ASP A CA 1
ATOM 2492 C C . ASP A 1 307 ? 21.657 -15.719 -13.330 1.00 93.12 307 ASP A C 1
ATOM 2494 O O . ASP A 1 307 ? 20.866 -16.397 -12.670 1.00 93.12 307 ASP A O 1
ATOM 2498 N N . ASN A 1 308 ? 22.737 -15.176 -12.767 1.00 93.31 308 ASN A N 1
ATOM 2499 C CA . ASN A 1 308 ? 23.039 -15.259 -11.339 1.00 93.31 308 ASN A CA 1
ATOM 2500 C C . ASN A 1 308 ? 21.998 -14.514 -10.487 1.00 93.31 308 ASN A C 1
ATOM 2502 O O . ASN A 1 308 ? 21.617 -15.023 -9.431 1.00 93.31 308 ASN A O 1
ATOM 2506 N N . TYR A 1 309 ? 21.499 -13.361 -10.941 1.00 93.06 309 TYR A N 1
ATOM 2507 C CA . TYR A 1 309 ? 20.445 -12.616 -10.247 1.00 93.06 309 TYR A CA 1
ATOM 2508 C C . TYR A 1 309 ? 19.126 -13.379 -10.268 1.00 93.06 309 TYR A C 1
ATOM 2510 O O . TYR A 1 309 ? 18.495 -13.544 -9.222 1.00 93.06 309 TYR A O 1
ATOM 2518 N N . LEU A 1 310 ? 18.748 -13.924 -11.427 1.00 94.75 310 LEU A N 1
ATOM 2519 C CA . LEU A 1 310 ? 17.540 -14.737 -11.548 1.00 94.75 310 LEU A CA 1
ATOM 2520 C C . LEU A 1 310 ? 17.616 -15.986 -10.658 1.00 94.75 310 LEU A C 1
ATOM 2522 O O . LEU A 1 310 ? 16.696 -16.250 -9.886 1.00 94.75 310 LEU A O 1
ATOM 2526 N N . LYS A 1 311 ? 18.729 -16.731 -10.709 1.00 95.56 311 LYS A N 1
ATOM 2527 C CA . LYS A 1 311 ? 18.949 -17.909 -9.851 1.00 95.56 311 LYS A CA 1
ATOM 2528 C C . LYS A 1 311 ? 18.867 -17.554 -8.366 1.00 95.56 311 LYS A C 1
ATOM 2530 O O . LYS A 1 311 ? 18.260 -18.302 -7.605 1.00 95.56 311 LYS A O 1
ATOM 2535 N N . SER A 1 312 ? 19.437 -16.416 -7.967 1.00 95.38 312 SER A N 1
ATOM 2536 C CA . SER A 1 312 ? 19.381 -15.919 -6.588 1.00 95.38 312 SER A CA 1
ATOM 2537 C C . SER A 1 312 ? 17.945 -15.633 -6.131 1.00 95.38 312 SER A C 1
ATOM 2539 O O . SER A 1 312 ? 17.536 -16.111 -5.075 1.00 95.38 312 SER A O 1
ATOM 2541 N N . MET A 1 313 ? 17.141 -14.930 -6.939 1.00 95.25 313 MET A N 1
ATOM 2542 C CA . MET A 1 313 ? 15.733 -14.644 -6.612 1.00 95.25 313 MET A CA 1
ATOM 2543 C C . MET A 1 313 ? 14.889 -15.920 -6.527 1.00 95.25 313 MET A C 1
ATOM 2545 O O . MET A 1 313 ? 14.162 -16.121 -5.557 1.00 95.25 313 MET A O 1
ATOM 2549 N N . LEU A 1 314 ? 15.035 -16.833 -7.493 1.00 97.00 314 LEU A N 1
ATOM 2550 C CA . LEU A 1 314 ? 14.299 -18.102 -7.487 1.00 97.00 314 LEU A CA 1
ATOM 2551 C C . LEU A 1 314 ? 14.649 -18.968 -6.271 1.00 97.00 314 LEU A C 1
ATOM 2553 O O . LEU A 1 314 ? 13.754 -19.558 -5.671 1.00 97.00 314 LEU A O 1
ATOM 2557 N N . LYS A 1 315 ? 15.927 -18.996 -5.877 1.00 96.50 315 LYS A N 1
ATOM 2558 C CA . LYS A 1 315 ? 16.378 -19.693 -4.670 1.00 96.50 315 LYS A CA 1
ATOM 2559 C C . LYS A 1 315 ? 15.722 -19.115 -3.410 1.00 96.50 315 LYS A C 1
ATOM 2561 O O . LYS A 1 315 ? 15.211 -19.885 -2.606 1.00 96.50 315 LYS A O 1
ATOM 2566 N N . LYS A 1 316 ? 15.656 -17.783 -3.276 1.00 95.56 316 LYS A N 1
ATOM 2567 C CA . LYS A 1 316 ? 14.970 -17.124 -2.146 1.00 95.56 316 LYS A CA 1
ATOM 2568 C C . LYS A 1 316 ? 13.486 -17.495 -2.066 1.00 95.56 316 LYS A C 1
ATOM 2570 O O . LYS A 1 316 ? 12.979 -17.701 -0.970 1.00 95.56 316 LYS A O 1
ATOM 2575 N N . ILE A 1 317 ? 12.795 -17.609 -3.203 1.00 96.38 317 ILE A N 1
ATOM 2576 C CA . ILE A 1 317 ? 11.384 -18.037 -3.235 1.00 96.38 317 ILE A CA 1
ATOM 2577 C C . ILE A 1 317 ? 11.236 -19.488 -2.754 1.00 96.38 317 ILE A C 1
ATOM 2579 O O . ILE A 1 317 ? 10.312 -19.807 -2.002 1.00 96.38 317 ILE A O 1
ATOM 2583 N N . ASP A 1 318 ? 12.145 -20.368 -3.172 1.00 96.12 318 ASP A N 1
ATOM 2584 C CA . ASP A 1 318 ? 12.119 -21.777 -2.775 1.00 96.12 318 ASP A CA 1
ATOM 2585 C C . ASP A 1 318 ? 12.371 -21.933 -1.270 1.00 96.12 318 ASP A C 1
ATOM 2587 O O . ASP A 1 318 ? 11.613 -22.634 -0.597 1.00 96.12 318 ASP A O 1
ATOM 2591 N N . GLU A 1 319 ? 13.361 -21.207 -0.745 1.00 95.81 319 GLU A N 1
ATOM 2592 C CA . GLU A 1 319 ? 13.763 -21.204 0.668 1.00 95.81 319 GLU A CA 1
ATOM 2593 C C . GLU A 1 319 ? 12.768 -20.490 1.596 1.00 95.81 319 GLU A C 1
ATOM 2595 O O . GLU A 1 319 ? 12.796 -20.717 2.803 1.00 95.81 319 GLU A O 1
ATOM 2600 N N . TYR A 1 320 ? 11.872 -19.646 1.073 1.00 94.69 320 TYR A N 1
ATOM 2601 C CA . TYR A 1 320 ? 10.910 -18.918 1.901 1.00 94.69 320 TYR A CA 1
ATOM 2602 C C . TYR A 1 320 ? 9.884 -19.863 2.539 1.00 94.69 320 TYR A C 1
ATOM 2604 O O . TYR A 1 320 ? 9.070 -20.478 1.850 1.00 94.69 320 TYR A O 1
ATOM 2612 N N . GLU A 1 321 ? 9.852 -19.961 3.861 1.00 93.44 321 GLU A N 1
ATOM 2613 C CA . GLU A 1 321 ? 8.839 -20.743 4.573 1.00 93.44 321 GLU A CA 1
ATOM 2614 C C . GLU A 1 321 ? 7.566 -19.909 4.770 1.00 93.44 321 GLU A C 1
ATOM 2616 O O . GLU A 1 321 ? 7.523 -18.998 5.598 1.00 93.44 321 GLU A O 1
ATOM 2621 N N . GLN A 1 322 ? 6.512 -20.218 4.004 1.00 85.81 322 GLN A N 1
ATOM 2622 C CA . GLN A 1 322 ? 5.205 -19.586 4.190 1.00 85.81 322 GLN A CA 1
ATOM 2623 C C . GLN A 1 322 ? 4.630 -20.005 5.540 1.00 85.81 322 GLN A C 1
ATOM 2625 O O . GLN A 1 322 ? 4.303 -21.171 5.766 1.00 85.81 322 GLN A O 1
ATOM 2630 N N . LYS A 1 323 ? 4.504 -19.037 6.447 1.00 83.88 323 LYS A N 1
ATOM 2631 C CA . LYS A 1 323 ? 3.803 -19.243 7.709 1.00 83.88 323 LYS A CA 1
ATOM 2632 C C . LYS A 1 323 ? 2.307 -19.095 7.442 1.00 83.88 323 LYS A C 1
ATOM 2634 O O . LYS A 1 323 ? 1.914 -18.062 6.898 1.00 83.88 323 LYS A O 1
ATOM 2639 N N . PRO A 1 324 ? 1.469 -20.078 7.812 1.00 77.81 324 PRO A N 1
ATOM 2640 C CA . PRO A 1 324 ? 0.032 -19.925 7.669 1.00 77.81 324 PRO A CA 1
ATOM 2641 C C . PRO A 1 324 ? -0.409 -18.670 8.424 1.00 77.81 324 PRO A C 1
ATOM 2643 O O . PRO A 1 324 ? -0.061 -18.466 9.588 1.00 77.81 324 PRO A O 1
ATOM 2646 N N . LEU A 1 325 ? -1.174 -17.819 7.741 1.00 71.81 325 LEU A N 1
ATOM 2647 C CA . LEU A 1 325 ? -1.825 -16.633 8.302 1.00 71.81 325 LEU A CA 1
ATOM 2648 C C . LEU A 1 325 ? -3.026 -17.067 9.163 1.00 71.81 325 LEU A C 1
ATOM 2650 O O . LEU A 1 325 ? -4.159 -16.610 8.983 1.00 71.81 325 LEU A O 1
ATOM 2654 N N . ASP A 1 326 ? -2.799 -18.009 10.078 1.00 62.00 326 ASP A N 1
ATOM 2655 C CA . ASP A 1 326 ? -3.829 -18.501 10.975 1.00 62.00 326 ASP A CA 1
ATOM 2656 C C . ASP A 1 326 ? -4.143 -17.415 11.996 1.00 62.00 326 ASP A C 1
ATOM 2658 O O . ASP A 1 326 ? -3.455 -17.177 12.983 1.00 62.00 326 ASP A O 1
ATOM 2662 N N . THR A 1 327 ? -5.238 -16.721 11.700 1.00 54.28 327 THR A N 1
ATOM 2663 C CA . THR A 1 327 ? -5.827 -15.628 12.477 1.00 54.28 327 THR A CA 1
ATOM 2664 C C . THR A 1 327 ? -6.531 -16.132 13.739 1.00 54.28 327 THR A C 1
ATOM 2666 O O . THR A 1 327 ? -7.232 -15.374 14.409 1.00 54.28 327 THR A O 1
ATOM 2669 N N . THR A 1 328 ? -6.408 -17.418 14.066 1.00 48.59 328 THR A N 1
ATOM 2670 C CA . THR A 1 328 ? -6.975 -17.960 15.292 1.00 48.59 328 THR A CA 1
ATOM 2671 C C . THR A 1 328 ? -6.102 -17.529 16.455 1.00 48.59 328 THR A C 1
ATOM 2673 O O . THR A 1 328 ? -4.977 -18.000 16.595 1.00 48.59 328 THR A O 1
ATOM 2676 N N . LEU A 1 329 ? -6.669 -16.647 17.283 1.00 52.28 329 LEU A N 1
ATOM 2677 C CA . LEU A 1 329 ? -6.278 -16.266 18.645 1.00 52.28 329 LEU A CA 1
ATOM 2678 C C . LEU A 1 329 ? -6.177 -17.494 19.578 1.00 52.28 329 LEU A C 1
ATOM 2680 O O . LEU A 1 329 ? -6.807 -17.555 20.630 1.00 52.28 329 LEU A O 1
ATOM 2684 N N . SER A 1 330 ? -5.419 -18.512 19.184 1.00 43.78 330 SER A N 1
ATOM 2685 C CA . SER A 1 330 ? -4.974 -19.564 20.076 1.00 43.78 330 SER A CA 1
ATOM 2686 C C . SER A 1 330 ? -3.978 -18.908 21.019 1.00 43.78 330 SER A C 1
ATOM 2688 O O . SER A 1 330 ? -2.924 -18.441 20.591 1.00 43.78 330 SER A O 1
ATOM 2690 N N . SER A 1 331 ? -4.358 -18.828 22.289 1.00 48.59 331 SER A N 1
ATOM 2691 C CA . SER A 1 331 ? -3.696 -18.199 23.436 1.00 48.59 331 SER A CA 1
ATOM 2692 C C . SER A 1 331 ? -2.324 -18.792 23.799 1.00 48.59 331 SER A C 1
ATOM 2694 O O . SER A 1 331 ? -1.955 -18.866 24.969 1.00 48.59 331 SER A O 1
ATOM 2696 N N . THR A 1 332 ? -1.563 -19.243 22.809 1.00 47.31 332 THR A N 1
ATOM 2697 C CA . THR A 1 332 ? -0.211 -19.762 22.985 1.00 47.31 332 THR A CA 1
ATOM 2698 C C . THR A 1 332 ? 0.763 -18.585 22.888 1.00 47.31 332 THR A C 1
ATOM 2700 O O . THR A 1 332 ? 0.655 -17.808 21.938 1.00 47.31 332 THR A O 1
ATOM 2703 N N . PRO A 1 333 ? 1.700 -18.409 23.836 1.00 44.00 333 PRO A N 1
ATOM 2704 C CA . PRO A 1 333 ? 2.664 -17.314 23.789 1.00 44.00 333 PRO A CA 1
ATOM 2705 C C . PRO A 1 333 ? 3.514 -17.439 22.519 1.00 44.00 333 PRO A C 1
ATOM 2707 O O . PRO A 1 333 ? 4.262 -18.401 22.354 1.00 44.00 333 PRO A O 1
ATOM 2710 N N . LEU A 1 334 ? 3.340 -16.491 21.599 1.00 48.28 334 LEU A N 1
ATOM 2711 C CA . LEU A 1 334 ? 3.999 -16.459 20.298 1.00 48.28 334 LEU A CA 1
ATOM 2712 C C . LEU A 1 334 ? 5.496 -16.164 20.455 1.00 48.28 334 LEU A C 1
ATOM 2714 O O . LEU A 1 334 ? 5.883 -15.139 21.015 1.00 48.28 334 LEU A O 1
ATOM 2718 N N . GLN A 1 335 ? 6.323 -17.057 19.908 1.00 45.72 335 GLN A N 1
ATOM 2719 C CA . GLN A 1 335 ? 7.722 -16.781 19.586 1.00 45.72 335 GLN A CA 1
ATOM 2720 C C . GLN A 1 335 ? 7.813 -15.590 18.623 1.00 45.72 335 GLN A C 1
ATOM 2722 O O . GLN A 1 335 ? 7.047 -15.484 17.666 1.00 45.72 335 GLN A O 1
ATOM 2727 N N . GLU A 1 336 ? 8.764 -14.700 18.894 1.00 46.78 336 GLU A N 1
ATOM 2728 C CA . GLU A 1 336 ? 8.953 -13.418 18.221 1.00 46.78 336 GLU A CA 1
ATOM 2729 C C . GLU A 1 336 ? 8.990 -13.531 16.683 1.00 46.78 336 GLU A C 1
ATOM 2731 O O . GLU A 1 336 ? 9.781 -14.268 16.089 1.00 46.78 336 GLU A O 1
ATOM 2736 N N . HIS A 1 337 ? 8.139 -12.742 16.021 1.00 52.34 337 HIS A N 1
ATOM 2737 C CA . HIS A 1 337 ? 8.100 -12.568 14.568 1.00 52.34 337 HIS A CA 1
ATOM 2738 C C . HIS A 1 337 ? 9.359 -11.830 14.074 1.00 52.34 337 HIS A C 1
ATOM 2740 O O . HIS A 1 337 ? 9.340 -10.619 13.861 1.00 52.34 337 HIS A O 1
ATOM 2746 N N . SER A 1 338 ? 10.469 -12.555 13.909 1.00 44.75 338 SER A N 1
ATOM 2747 C CA . SER A 1 338 ? 11.755 -11.960 13.511 1.00 44.75 338 SER A CA 1
ATOM 2748 C C . SER A 1 338 ? 11.859 -11.614 12.018 1.00 44.75 338 SER A C 1
ATOM 2750 O O . SER A 1 338 ? 12.570 -10.677 11.681 1.00 44.75 338 SER A O 1
ATOM 2752 N N . SER A 1 339 ? 11.144 -12.290 11.108 1.00 44.56 339 SER A N 1
ATOM 2753 C CA . SER A 1 339 ? 11.427 -12.142 9.663 1.00 44.56 339 SER A CA 1
ATOM 2754 C C . SER A 1 339 ? 10.829 -10.900 8.987 1.00 44.56 339 SER A C 1
ATOM 2756 O O . SER A 1 339 ? 11.188 -10.607 7.854 1.00 44.56 339 SER A O 1
ATOM 2758 N N . MET A 1 340 ? 9.938 -10.148 9.646 1.00 47.44 340 MET A N 1
ATOM 2759 C CA . MET A 1 340 ? 9.411 -8.887 9.089 1.00 47.44 340 MET A CA 1
ATOM 2760 C C . MET A 1 340 ? 10.182 -7.642 9.531 1.00 47.44 340 MET A C 1
ATOM 2762 O O . MET A 1 340 ? 9.934 -6.558 9.002 1.00 47.44 340 MET A O 1
ATOM 2766 N N . ARG A 1 341 ? 11.120 -7.762 10.481 1.00 48.22 341 ARG A N 1
ATOM 2767 C CA . ARG A 1 341 ? 12.035 -6.648 10.770 1.00 48.22 341 ARG A CA 1
ATOM 2768 C C . ARG A 1 341 ? 12.969 -6.396 9.584 1.00 48.22 341 ARG A C 1
ATOM 2770 O O . ARG A 1 341 ? 13.175 -5.240 9.247 1.00 48.22 341 ARG A O 1
ATOM 2777 N N . ASP A 1 342 ? 13.383 -7.446 8.882 1.00 41.22 342 ASP A N 1
ATOM 2778 C CA . ASP A 1 342 ? 14.367 -7.344 7.797 1.00 41.22 342 ASP A CA 1
ATOM 2779 C C . ASP A 1 342 ? 13.817 -6.667 6.527 1.00 41.22 342 ASP A C 1
ATOM 2781 O O . ASP A 1 342 ? 14.570 -6.049 5.783 1.00 41.22 342 ASP A O 1
ATOM 2785 N N . ALA A 1 343 ? 12.499 -6.700 6.286 1.00 38.91 343 ALA A N 1
ATOM 2786 C CA . ALA A 1 343 ? 11.880 -5.974 5.168 1.00 38.91 343 ALA A CA 1
ATOM 2787 C C . ALA A 1 343 ? 11.854 -4.446 5.385 1.00 38.91 343 ALA A C 1
ATOM 2789 O O . ALA A 1 343 ? 11.793 -3.682 4.420 1.00 38.91 343 ALA A O 1
ATOM 2790 N N . ARG A 1 344 ? 11.933 -3.981 6.643 1.00 48.06 344 ARG A N 1
ATOM 2791 C CA . ARG A 1 344 ? 11.924 -2.547 6.979 1.00 48.06 344 ARG A CA 1
ATOM 2792 C C . ARG A 1 344 ? 13.233 -1.844 6.650 1.00 48.06 344 ARG A C 1
ATOM 2794 O O . ARG A 1 344 ? 13.193 -0.659 6.338 1.00 48.06 344 ARG A O 1
ATOM 2801 N N . ASP A 1 345 ? 14.349 -2.564 6.652 1.00 42.28 345 ASP A N 1
ATOM 2802 C CA . ASP A 1 345 ? 15.667 -1.986 6.368 1.00 42.28 345 ASP A CA 1
ATOM 2803 C C . ASP A 1 345 ? 15.858 -1.641 4.876 1.00 42.28 345 ASP A C 1
ATOM 2805 O O . ASP A 1 345 ? 16.788 -0.920 4.519 1.00 42.28 345 ASP A O 1
ATOM 2809 N N . PHE A 1 346 ? 14.953 -2.096 3.998 1.00 38.75 346 PHE A N 1
ATOM 2810 C CA . PHE A 1 346 ? 15.003 -1.849 2.549 1.00 38.75 346 PHE A CA 1
ATOM 2811 C C . PHE A 1 346 ? 14.012 -0.789 2.045 1.00 38.75 346 PHE A C 1
ATOM 2813 O O . PHE A 1 346 ? 14.039 -0.436 0.865 1.00 38.75 346 PHE A O 1
ATOM 2820 N N . ILE A 1 347 ? 13.157 -0.244 2.911 1.00 46.94 347 ILE A N 1
ATOM 2821 C CA . ILE A 1 347 ? 12.285 0.883 2.567 1.00 46.94 347 ILE A CA 1
ATOM 2822 C C . ILE A 1 347 ? 13.078 2.157 2.876 1.00 46.94 347 ILE A C 1
ATOM 2824 O O . ILE A 1 347 ? 13.265 2.509 4.037 1.00 46.94 347 ILE A O 1
ATOM 2828 N N . GLY A 1 348 ? 13.597 2.807 1.831 1.00 42.69 348 GLY A N 1
ATOM 2829 C CA . GLY A 1 348 ? 14.510 3.949 1.943 1.00 42.69 348 GLY A CA 1
ATOM 2830 C C . GLY A 1 348 ? 14.007 5.101 2.824 1.00 42.69 348 GLY A C 1
ATOM 2831 O O . GLY A 1 348 ? 12.812 5.242 3.089 1.00 42.69 348 GLY A O 1
ATOM 2832 N N . GLU A 1 349 ? 14.946 5.950 3.263 1.00 42.34 349 GLU A N 1
ATOM 2833 C CA . GLU A 1 349 ? 14.652 7.132 4.079 1.00 42.34 349 GLU A CA 1
ATOM 2834 C C . GLU A 1 349 ? 13.488 7.958 3.488 1.00 42.34 349 GLU A C 1
ATOM 2836 O O . GLU A 1 349 ? 13.514 8.275 2.293 1.00 42.34 349 GLU A O 1
ATOM 2841 N N . PRO A 1 350 ? 12.511 8.396 4.311 1.00 43.84 350 PRO A N 1
ATOM 2842 C CA . PRO A 1 350 ? 11.336 9.148 3.855 1.00 43.84 350 PRO A CA 1
ATOM 2843 C C . PRO A 1 350 ? 11.655 10.376 2.989 1.00 43.84 350 PRO A C 1
ATOM 2845 O O . PRO A 1 350 ? 10.841 10.784 2.172 1.00 43.84 350 PRO A O 1
ATOM 2848 N N . LYS A 1 351 ? 12.854 10.952 3.132 1.00 43.34 351 LYS A N 1
ATOM 2849 C CA . LYS A 1 351 ? 13.286 12.180 2.449 1.00 43.34 351 LYS A CA 1
ATOM 2850 C C . LYS A 1 351 ? 13.397 12.065 0.923 1.00 43.34 351 LYS A C 1
ATOM 2852 O O . LYS A 1 351 ? 13.506 13.089 0.265 1.00 43.34 351 LYS A O 1
ATOM 2857 N N . ARG A 1 352 ? 13.403 10.856 0.345 1.00 41.81 352 ARG A N 1
ATOM 2858 C CA . ARG A 1 352 ? 13.537 10.653 -1.115 1.00 41.81 352 ARG A CA 1
ATOM 2859 C C . ARG A 1 352 ? 12.246 10.226 -1.817 1.00 41.81 352 ARG A C 1
ATOM 2861 O O . ARG A 1 352 ? 12.274 9.910 -3.003 1.00 41.81 352 ARG A O 1
ATOM 2868 N N . ASP A 1 353 ? 11.120 10.187 -1.112 1.00 44.53 353 ASP A N 1
ATOM 2869 C CA . ASP A 1 353 ? 9.848 9.776 -1.703 1.00 44.53 353 ASP A CA 1
ATOM 2870 C C . ASP A 1 353 ? 9.240 10.938 -2.539 1.00 44.53 353 ASP A C 1
ATOM 2872 O O . ASP A 1 353 ? 9.166 12.074 -2.067 1.00 44.53 353 ASP A O 1
ATOM 2876 N N . PRO A 1 354 ? 8.810 10.710 -3.797 1.00 42.25 354 PRO A N 1
ATOM 2877 C CA . PRO A 1 354 ? 8.230 11.741 -4.669 1.00 42.25 354 PRO A CA 1
ATOM 2878 C C . PRO A 1 354 ? 7.009 12.475 -4.096 1.00 42.25 354 PRO A C 1
ATOM 2880 O O . PRO A 1 354 ? 6.697 13.581 -4.543 1.00 42.25 354 PRO A O 1
ATOM 2883 N N . LEU A 1 355 ? 6.323 11.897 -3.103 1.00 40.47 355 LEU A N 1
ATOM 2884 C CA . LEU A 1 355 ? 5.267 12.591 -2.358 1.00 40.47 355 LEU A CA 1
ATOM 2885 C C . LEU A 1 355 ? 5.803 13.773 -1.525 1.00 40.47 355 LEU A C 1
ATOM 2887 O O . LEU A 1 355 ? 5.041 14.681 -1.198 1.00 40.47 355 LEU A O 1
ATOM 2891 N N . PHE A 1 356 ? 7.102 13.797 -1.217 1.00 47.41 356 PHE A N 1
ATOM 2892 C CA . PHE A 1 356 ? 7.772 14.860 -0.463 1.00 47.41 356 PHE A CA 1
ATOM 2893 C C . PHE A 1 356 ? 8.277 15.986 -1.371 1.00 47.41 356 PHE A C 1
ATOM 2895 O O . PHE A 1 356 ? 8.159 17.155 -1.005 1.00 47.41 356 PHE A O 1
ATOM 2902 N N . VAL A 1 357 ? 8.728 15.660 -2.589 1.00 48.84 357 VAL A N 1
ATOM 2903 C CA . VAL A 1 357 ? 9.275 16.641 -3.549 1.00 48.84 357 VAL A CA 1
ATOM 2904 C C . VAL A 1 357 ? 8.246 17.725 -3.900 1.00 48.84 357 VAL A C 1
ATOM 2906 O O . VAL A 1 357 ? 8.592 18.897 -4.008 1.00 48.84 357 VAL A O 1
ATOM 2909 N N . ARG A 1 358 ? 6.951 17.384 -4.005 1.00 48.19 358 ARG A N 1
ATOM 2910 C CA . ARG A 1 358 ? 5.900 18.390 -4.264 1.00 48.19 358 ARG A CA 1
ATOM 2911 C C . ARG A 1 358 ? 5.698 19.379 -3.112 1.00 48.19 358 ARG A C 1
ATOM 2913 O O . ARG A 1 358 ? 5.374 20.534 -3.378 1.00 48.19 358 ARG A O 1
ATOM 2920 N N . ASN A 1 359 ? 5.882 18.952 -1.862 1.00 43.78 359 ASN A N 1
ATOM 2921 C CA . ASN A 1 359 ? 5.701 19.826 -0.701 1.00 43.78 359 ASN A CA 1
ATOM 2922 C C . ASN A 1 359 ? 6.925 20.712 -0.451 1.00 43.78 359 ASN A C 1
ATOM 2924 O O . ASN A 1 359 ? 6.744 21.879 -0.113 1.00 43.78 359 ASN A O 1
ATOM 2928 N N . GLU A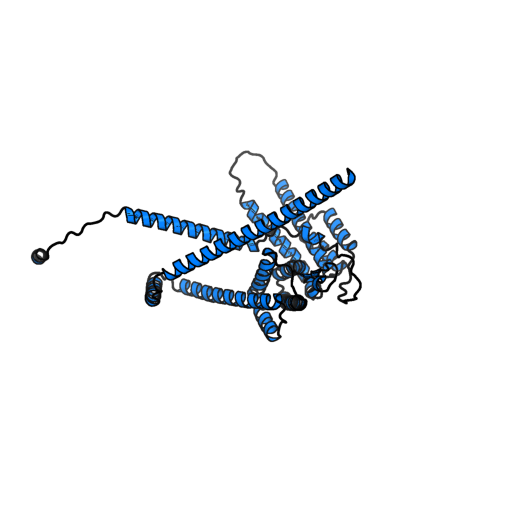 1 360 ? 8.142 20.210 -0.674 1.00 48.66 360 GLU A N 1
ATOM 2929 C CA . GLU A 1 360 ? 9.361 21.025 -0.565 1.00 48.66 360 GLU A CA 1
ATOM 2930 C C . GLU A 1 360 ? 9.407 22.113 -1.641 1.00 48.66 360 GLU A C 1
ATOM 2932 O O . GLU A 1 360 ? 9.622 23.272 -1.303 1.00 48.66 360 GLU A O 1
ATOM 2937 N N . VAL A 1 361 ? 9.058 21.799 -2.894 1.00 47.72 361 VAL A N 1
ATOM 2938 C CA . VAL A 1 361 ? 8.951 22.807 -3.966 1.00 47.72 361 VAL A CA 1
ATOM 2939 C C . VAL A 1 361 ? 7.855 23.834 -3.649 1.00 47.72 361 VAL A C 1
ATOM 2941 O O . VAL A 1 361 ? 8.065 25.034 -3.797 1.00 47.72 361 VAL A O 1
ATOM 2944 N N . ALA A 1 362 ? 6.693 23.415 -3.132 1.00 46.25 362 ALA A N 1
ATOM 2945 C CA . ALA A 1 362 ? 5.648 24.355 -2.713 1.00 46.25 362 ALA A CA 1
ATOM 2946 C C . ALA A 1 362 ? 6.080 25.251 -1.533 1.00 46.25 362 ALA A C 1
ATOM 2948 O O . ALA A 1 362 ? 5.612 26.386 -1.410 1.00 46.25 362 ALA A O 1
ATOM 2949 N N . GLN A 1 363 ? 6.967 24.760 -0.667 1.00 45.94 363 GLN A N 1
ATOM 2950 C CA . GLN A 1 363 ? 7.495 25.493 0.481 1.00 45.94 363 GLN A CA 1
ATOM 2951 C C . GLN A 1 363 ? 8.659 26.420 0.090 1.00 45.94 363 GLN A C 1
ATOM 2953 O O . GLN A 1 363 ? 8.704 27.553 0.567 1.00 45.94 363 GLN A O 1
ATOM 2958 N N . GLU A 1 364 ? 9.521 26.018 -0.846 1.00 53.94 364 GLU A N 1
ATOM 2959 C CA . GLU A 1 364 ? 10.514 26.890 -1.486 1.00 53.94 364 GLU A CA 1
ATOM 2960 C C . GLU A 1 364 ? 9.845 28.020 -2.266 1.00 53.94 364 GLU A C 1
ATOM 2962 O O . GLU A 1 364 ? 10.213 29.177 -2.086 1.00 53.94 364 GLU A O 1
ATOM 2967 N N . HIS A 1 365 ? 8.789 27.738 -3.037 1.00 50.22 365 HIS A N 1
ATOM 2968 C CA . HIS A 1 365 ? 8.015 28.781 -3.713 1.00 50.22 365 HIS A CA 1
ATOM 2969 C C . HIS A 1 365 ? 7.385 29.770 -2.721 1.00 50.22 365 HIS A C 1
ATOM 2971 O O . HIS A 1 365 ? 7.392 30.972 -2.978 1.00 50.22 365 HIS A O 1
ATOM 2977 N N . LYS A 1 366 ? 6.896 29.310 -1.558 1.00 57.91 366 LYS A N 1
ATOM 2978 C CA . LYS A 1 366 ? 6.405 30.202 -0.489 1.00 57.91 366 LYS A CA 1
ATOM 2979 C C . LYS A 1 366 ? 7.520 31.046 0.129 1.00 57.91 366 LYS A C 1
ATOM 2981 O O . LYS A 1 366 ? 7.294 32.225 0.393 1.00 57.91 366 LYS A O 1
ATOM 2986 N N . ASN A 1 367 ? 8.708 30.479 0.330 1.00 57.19 367 ASN A N 1
ATOM 2987 C CA . ASN A 1 367 ? 9.859 31.204 0.871 1.00 57.19 367 ASN A CA 1
ATOM 2988 C C . ASN A 1 367 ? 10.372 32.262 -0.114 1.00 57.19 367 ASN A C 1
ATOM 2990 O O . ASN A 1 367 ? 10.586 33.403 0.285 1.00 57.19 367 ASN A O 1
ATOM 2994 N N . VAL A 1 368 ? 10.472 31.922 -1.401 1.00 64.88 368 VAL A N 1
ATOM 2995 C CA . VAL A 1 368 ? 10.846 32.854 -2.474 1.00 64.88 368 VAL A CA 1
ATOM 2996 C C . VAL A 1 368 ? 9.803 33.969 -2.603 1.00 64.88 368 VAL A C 1
ATOM 2998 O O . VAL A 1 368 ? 10.163 35.143 -2.621 1.00 64.88 368 VAL A O 1
ATOM 3001 N N . GLN A 1 369 ? 8.505 33.642 -2.584 1.00 54.59 369 GLN A N 1
ATOM 3002 C CA . GLN A 1 369 ? 7.430 34.642 -2.595 1.00 54.59 369 GLN A CA 1
ATOM 3003 C C . GLN A 1 369 ? 7.506 35.575 -1.373 1.00 54.59 369 GLN A C 1
ATOM 3005 O O . GLN A 1 369 ? 7.358 36.787 -1.518 1.00 54.59 369 GLN A O 1
ATOM 3010 N N . SER A 1 370 ? 7.784 35.026 -0.183 1.00 64.38 370 SER A N 1
ATOM 3011 C CA . SER A 1 370 ? 7.951 35.801 1.053 1.00 64.38 370 SER A CA 1
ATOM 3012 C C . SER A 1 370 ? 9.170 36.728 0.992 1.00 64.38 370 SER A C 1
ATOM 3014 O O . SER A 1 370 ? 9.114 37.853 1.493 1.00 64.38 370 SER A O 1
ATOM 3016 N N . GLN A 1 371 ? 10.257 36.281 0.362 1.00 66.50 371 GLN A N 1
ATOM 3017 C CA . GLN A 1 371 ? 11.480 37.060 0.183 1.00 66.50 371 GLN A CA 1
ATOM 3018 C C . GLN A 1 371 ? 11.262 38.218 -0.803 1.00 66.50 371 GLN A C 1
ATOM 3020 O O . GLN A 1 371 ? 11.575 39.359 -0.468 1.00 66.50 371 GLN A O 1
ATOM 3025 N N . TYR A 1 372 ? 10.579 37.974 -1.928 1.00 67.12 372 TYR A N 1
ATOM 3026 C CA . TYR A 1 372 ? 10.166 39.033 -2.859 1.00 67.12 372 TYR A CA 1
ATOM 3027 C C . TYR A 1 372 ? 9.235 40.063 -2.207 1.00 67.12 372 TYR A C 1
ATOM 3029 O O . TYR A 1 372 ? 9.388 41.264 -2.431 1.00 67.12 372 TYR A O 1
ATOM 3037 N N . THR A 1 373 ? 8.288 39.634 -1.364 1.00 70.38 373 THR A N 1
ATOM 3038 C CA . THR A 1 373 ? 7.419 40.581 -0.645 1.00 70.38 373 THR A CA 1
ATOM 3039 C C . THR A 1 373 ? 8.177 41.415 0.385 1.00 70.38 373 THR A C 1
ATOM 3041 O O . THR A 1 373 ? 7.851 42.588 0.568 1.00 70.38 373 THR A O 1
ATOM 3044 N N . ALA A 1 374 ? 9.200 40.847 1.030 1.00 70.00 374 ALA A N 1
ATOM 3045 C CA . ALA A 1 374 ? 10.034 41.567 1.986 1.00 70.00 374 ALA A CA 1
ATOM 3046 C C . ALA A 1 374 ? 10.923 42.606 1.284 1.00 70.00 374 ALA A C 1
ATOM 3048 O O . ALA A 1 374 ? 10.971 43.756 1.715 1.00 70.00 374 ALA A O 1
ATOM 3049 N N . GLU A 1 375 ? 11.560 42.243 0.169 1.00 75.06 375 GLU A N 1
ATOM 3050 C CA . GLU A 1 375 ? 12.385 43.162 -0.627 1.00 75.06 375 GLU A CA 1
ATOM 3051 C C . GLU A 1 375 ? 11.553 44.298 -1.238 1.00 75.06 375 GLU A C 1
ATOM 3053 O O . GLU A 1 375 ? 11.941 45.466 -1.170 1.00 75.06 375 GLU A O 1
ATOM 3058 N N . HIS A 1 376 ? 10.354 43.993 -1.742 1.00 69.94 376 HIS A N 1
ATOM 3059 C CA . HIS A 1 376 ? 9.437 45.007 -2.262 1.00 69.94 376 HIS A CA 1
ATOM 3060 C C . HIS A 1 376 ? 8.942 45.967 -1.163 1.00 69.94 376 HIS A C 1
ATOM 3062 O O . HIS A 1 376 ? 8.816 47.171 -1.390 1.00 69.94 376 HIS A O 1
ATOM 3068 N N . ALA A 1 377 ? 8.704 45.466 0.055 1.00 69.25 377 ALA A N 1
ATOM 3069 C CA . ALA A 1 377 ? 8.345 46.305 1.199 1.00 69.25 377 ALA A CA 1
ATOM 3070 C C . ALA A 1 377 ? 9.496 47.230 1.636 1.00 69.25 377 ALA A C 1
ATOM 3072 O O . ALA A 1 377 ? 9.245 48.371 2.030 1.00 69.25 377 ALA A O 1
ATOM 3073 N N . VAL A 1 378 ? 10.750 46.774 1.533 1.00 79.62 378 VAL A N 1
ATOM 3074 C CA . VAL A 1 378 ? 11.937 47.605 1.793 1.00 79.62 378 VAL A CA 1
ATOM 3075 C C . VAL A 1 378 ? 12.078 48.697 0.732 1.00 79.62 378 VAL A C 1
ATOM 3077 O O . VAL A 1 378 ? 12.211 49.861 1.103 1.00 79.62 378 VAL A O 1
ATOM 3080 N N . MET A 1 379 ? 11.930 48.372 -0.558 1.00 74.62 379 MET A N 1
ATOM 3081 C CA . MET A 1 379 ? 11.970 49.376 -1.633 1.00 74.62 379 MET A CA 1
ATOM 3082 C C . MET A 1 379 ? 10.885 50.448 -1.483 1.00 74.62 379 MET A C 1
ATOM 3084 O O . MET A 1 379 ? 11.164 51.634 -1.641 1.00 74.62 379 MET A O 1
ATOM 3088 N N . LEU A 1 380 ? 9.651 50.065 -1.138 1.00 67.38 380 LEU A N 1
ATOM 3089 C CA . LEU A 1 380 ? 8.571 51.031 -0.903 1.00 67.38 380 LEU A CA 1
ATOM 3090 C C . LEU A 1 380 ? 8.848 51.931 0.308 1.00 67.38 380 LEU A C 1
ATOM 3092 O O . LEU A 1 380 ? 8.519 53.119 0.293 1.00 67.38 380 LEU A O 1
ATOM 3096 N N . LYS A 1 381 ? 9.477 51.383 1.352 1.00 71.75 381 LYS A N 1
ATOM 3097 C CA . LYS A 1 381 ? 9.876 52.147 2.535 1.00 71.75 381 LYS A CA 1
ATOM 3098 C C . LYS A 1 381 ? 10.997 53.138 2.214 1.00 71.75 381 LYS A C 1
ATOM 3100 O O . LYS A 1 381 ? 10.929 54.277 2.663 1.00 71.75 381 LYS A O 1
ATOM 3105 N N . GLU A 1 382 ? 11.980 52.745 1.408 1.00 73.69 382 GLU A N 1
ATOM 3106 C CA . GLU A 1 382 ? 13.052 53.638 0.949 1.00 73.69 382 GLU A CA 1
ATOM 3107 C C . GLU A 1 382 ? 12.531 54.731 0.007 1.00 73.69 382 GLU A C 1
ATOM 3109 O O . GLU A 1 382 ? 12.870 55.901 0.184 1.00 73.69 382 GLU A O 1
ATOM 3114 N N . ALA A 1 383 ? 11.625 54.393 -0.917 1.00 65.44 383 ALA A N 1
ATOM 3115 C CA . ALA A 1 383 ? 10.967 55.366 -1.790 1.00 65.44 383 ALA A CA 1
ATOM 3116 C C . ALA A 1 383 ? 10.135 56.388 -0.994 1.00 65.44 383 ALA A C 1
ATOM 3118 O O . ALA A 1 383 ? 10.140 57.579 -1.306 1.00 65.44 383 ALA A O 1
ATOM 3119 N N . SER A 1 384 ? 9.477 55.955 0.086 1.00 58.47 384 SER A N 1
ATOM 3120 C CA . SER A 1 384 ? 8.749 56.851 0.991 1.00 58.47 384 SER A CA 1
ATOM 3121 C C . SER A 1 384 ? 9.665 57.777 1.800 1.00 58.47 384 SER A C 1
ATOM 3123 O O . SER A 1 384 ? 9.198 58.823 2.246 1.00 58.47 384 SER A O 1
ATOM 3125 N N . MET A 1 385 ? 10.936 57.420 2.014 1.00 63.91 385 MET A N 1
ATOM 3126 C CA . MET A 1 385 ? 11.901 58.256 2.744 1.00 63.91 385 MET A CA 1
ATOM 3127 C C . MET A 1 385 ? 12.617 59.276 1.847 1.00 63.91 385 MET A C 1
ATOM 3129 O O . MET A 1 385 ? 13.218 60.212 2.367 1.00 63.91 385 MET A O 1
ATOM 3133 N N . GLN A 1 386 ? 12.545 59.129 0.519 1.00 57.59 386 GLN A N 1
ATOM 3134 C CA . GLN A 1 386 ? 13.172 60.049 -0.442 1.00 57.59 386 GLN A CA 1
ATOM 3135 C C . GLN A 1 386 ? 12.219 61.113 -1.006 1.00 57.59 386 GLN A C 1
ATOM 3137 O O . GLN A 1 386 ? 12.643 61.962 -1.787 1.00 57.59 386 GLN A O 1
ATOM 3142 N N . MET A 1 387 ? 10.947 61.111 -0.606 1.00 43.22 387 MET A N 1
ATOM 3143 C CA . MET A 1 387 ? 10.000 62.153 -1.000 1.00 43.22 387 MET A CA 1
ATOM 3144 C C . MET A 1 387 ? 10.225 63.410 -0.140 1.00 43.22 387 MET A C 1
ATOM 3146 O O . MET A 1 387 ? 10.026 63.347 1.076 1.00 43.22 387 MET A O 1
ATOM 3150 N N . PRO A 1 388 ? 10.636 64.555 -0.720 1.00 45.00 388 PRO A N 1
ATOM 3151 C CA . PRO A 1 388 ? 10.763 65.795 0.031 1.00 45.00 388 PRO A CA 1
ATOM 3152 C C . PRO A 1 388 ? 9.388 66.230 0.545 1.00 45.00 388 PRO A C 1
ATOM 3154 O O . PRO A 1 388 ? 8.407 66.259 -0.201 1.00 45.00 388 PRO A O 1
ATOM 3157 N N . VAL A 1 389 ? 9.331 66.569 1.833 1.00 45.59 389 VAL A N 1
ATOM 3158 C CA . VAL A 1 389 ? 8.176 67.205 2.471 1.00 45.59 389 VAL A CA 1
ATOM 3159 C C . VAL A 1 389 ? 7.940 68.535 1.756 1.00 45.59 389 VAL A C 1
ATOM 3161 O O . VAL A 1 389 ? 8.667 69.502 1.968 1.00 45.59 389 VAL A O 1
ATOM 3164 N N . MET A 1 390 ? 6.967 68.566 0.846 1.00 40.12 390 MET A N 1
ATOM 3165 C CA . MET A 1 390 ? 6.464 69.811 0.274 1.00 40.12 390 MET A CA 1
ATOM 3166 C C . MET A 1 390 ? 5.650 70.506 1.361 1.00 40.12 390 MET A C 1
ATOM 3168 O O . MET A 1 390 ? 4.495 70.156 1.609 1.00 40.12 390 MET A O 1
ATOM 3172 N N . ASP A 1 391 ? 6.287 71.452 2.043 1.00 40.66 391 ASP A N 1
ATOM 3173 C CA . ASP A 1 391 ? 5.615 72.358 2.960 1.00 40.66 391 ASP A CA 1
ATOM 3174 C C . ASP A 1 391 ? 4.534 73.158 2.222 1.00 40.66 391 ASP A C 1
ATOM 3176 O O . ASP A 1 391 ? 4.717 73.656 1.110 1.00 40.66 391 ASP A O 1
ATOM 3180 N N . ASN A 1 392 ? 3.383 73.255 2.882 1.00 41.53 392 ASN A N 1
ATOM 3181 C CA . ASN A 1 392 ? 2.179 73.942 2.443 1.00 41.53 392 ASN A CA 1
ATOM 3182 C C . ASN A 1 392 ? 2.458 75.380 1.962 1.00 41.53 392 ASN A C 1
ATOM 3184 O O . ASN A 1 392 ? 2.574 76.299 2.774 1.00 41.53 392 ASN A O 1
ATOM 3188 N N . MET A 1 393 ? 2.443 75.610 0.645 1.00 39.28 393 MET A N 1
ATOM 3189 C CA . MET A 1 393 ? 2.170 76.938 0.089 1.00 39.28 393 MET A CA 1
ATOM 3190 C C . MET A 1 393 ? 0.656 77.159 0.074 1.00 39.28 393 MET A C 1
ATOM 3192 O O . MET A 1 393 ? -0.066 76.726 -0.822 1.00 39.28 393 MET A O 1
ATOM 3196 N N . VAL A 1 394 ? 0.181 77.839 1.115 1.00 43.97 394 VAL A N 1
ATOM 3197 C CA . VAL A 1 394 ? -1.140 78.464 1.166 1.00 43.97 394 VAL A CA 1
ATOM 3198 C C . VAL A 1 394 ? -1.150 79.601 0.139 1.00 43.97 394 VAL A C 1
ATOM 3200 O O . VAL A 1 394 ? -0.654 80.689 0.411 1.00 43.97 394 VAL A O 1
ATOM 3203 N N . MET A 1 395 ? -1.684 79.341 -1.054 1.00 40.81 395 MET A N 1
ATOM 3204 C CA . MET A 1 395 ? -2.000 80.385 -2.033 1.00 40.81 395 MET A CA 1
ATOM 3205 C C . MET A 1 395 ? -3.355 81.004 -1.665 1.00 40.81 395 MET A C 1
ATOM 3207 O O . MET A 1 395 ? -4.364 80.302 -1.566 1.00 40.81 395 MET A O 1
ATOM 3211 N N . SER A 1 396 ? -3.370 82.314 -1.414 1.00 46.12 396 SER A N 1
ATOM 3212 C CA . SER A 1 396 ? -4.564 83.097 -1.091 1.00 46.12 396 SER A CA 1
ATOM 3213 C C . SER A 1 396 ? -5.497 83.231 -2.302 1.00 46.12 396 SER A C 1
ATOM 3215 O O . SER A 1 396 ? -5.070 83.428 -3.437 1.00 46.12 396 SER A O 1
ATOM 3217 N N . GLY A 1 397 ? -6.804 83.131 -2.050 1.00 46.59 397 GLY A N 1
ATOM 3218 C CA . GLY A 1 397 ? -7.869 83.036 -3.055 1.00 46.59 397 GLY A CA 1
ATOM 3219 C C . GLY A 1 397 ? -8.219 84.312 -3.833 1.00 46.59 397 GLY A C 1
ATOM 3220 O O . GLY A 1 397 ? -9.381 84.471 -4.190 1.00 46.59 397 GLY A O 1
ATOM 3221 N N . GLU A 1 398 ? -7.265 85.200 -4.121 1.00 49.16 398 GLU A N 1
ATOM 3222 C CA . GLU A 1 398 ? -7.517 86.423 -4.912 1.00 49.16 398 GLU A CA 1
ATOM 3223 C C . GLU A 1 398 ? -6.810 86.464 -6.282 1.00 49.16 398 GLU A C 1
ATOM 3225 O O . GLU A 1 398 ? -7.160 87.300 -7.111 1.00 49.16 398 GLU A O 1
ATOM 3230 N N . GLU A 1 399 ? -5.926 85.513 -6.610 1.00 49.75 399 GLU A N 1
ATOM 3231 C CA . GLU A 1 399 ? -5.225 85.496 -7.914 1.00 49.75 399 GLU A CA 1
ATOM 3232 C C . GLU A 1 399 ? -5.854 84.576 -8.982 1.00 49.75 399 GLU A C 1
ATOM 3234 O O . GLU A 1 399 ? -5.492 84.639 -10.155 1.00 49.75 399 GLU A O 1
ATOM 3239 N N . VAL A 1 400 ? -6.873 83.776 -8.644 1.00 50.38 400 VAL A N 1
ATOM 3240 C CA . VAL A 1 400 ? -7.510 82.845 -9.606 1.00 50.38 400 VAL A CA 1
ATOM 3241 C C . VAL A 1 400 ? -8.542 83.537 -10.520 1.00 50.38 400 VAL A C 1
ATOM 3243 O O . VAL A 1 400 ? -8.893 83.016 -11.576 1.00 50.38 400 VAL A O 1
ATOM 3246 N N . VAL A 1 401 ? -8.991 84.756 -10.193 1.00 49.94 401 VAL A N 1
ATOM 3247 C CA . VAL A 1 401 ? -10.027 85.467 -10.978 1.00 49.94 401 VAL A CA 1
ATOM 3248 C C . VAL A 1 401 ? -9.445 86.336 -12.111 1.00 49.94 401 VAL A C 1
ATOM 3250 O O . VAL A 1 401 ? -10.180 86.731 -13.016 1.00 49.94 401 VAL A O 1
ATOM 3253 N N . GLN A 1 402 ? -8.128 86.576 -12.151 1.00 47.16 402 GLN A N 1
ATOM 3254 C CA . GLN A 1 402 ? -7.485 87.286 -13.272 1.00 47.16 402 GLN A CA 1
ATOM 3255 C C . GLN A 1 402 ? -6.929 86.363 -14.371 1.00 47.16 402 GLN A C 1
ATOM 3257 O O . GLN A 1 402 ? -6.774 86.817 -15.502 1.00 47.16 402 GLN A O 1
ATOM 3262 N N . ALA A 1 403 ? -6.753 85.063 -14.109 1.00 50.06 403 ALA A N 1
ATOM 3263 C CA . ALA A 1 403 ? -6.234 84.109 -15.097 1.00 50.06 403 ALA A CA 1
ATOM 3264 C C . ALA A 1 403 ? -7.286 83.577 -16.098 1.00 50.06 403 ALA A C 1
ATOM 3266 O O . ALA A 1 403 ? -6.923 83.037 -17.135 1.00 50.06 403 ALA A O 1
ATOM 3267 N N . VAL A 1 404 ? -8.590 83.774 -15.855 1.00 50.38 404 VAL A N 1
ATOM 3268 C CA . VAL A 1 404 ? -9.667 83.289 -16.755 1.00 50.38 404 VAL A CA 1
ATOM 3269 C C . VAL A 1 404 ? -10.126 84.357 -17.769 1.00 50.38 404 VAL A C 1
ATOM 3271 O O . VAL A 1 404 ? -10.931 84.081 -18.652 1.00 50.38 404 VAL A O 1
ATOM 3274 N N . LYS A 1 405 ? -9.593 85.587 -17.709 1.00 48.00 405 LYS A N 1
ATOM 3275 C CA . LYS A 1 405 ? -9.957 86.685 -18.633 1.00 48.00 405 LYS A CA 1
ATOM 3276 C C . LYS A 1 405 ? -8.945 86.968 -19.750 1.00 48.00 405 LYS A C 1
ATOM 3278 O O . LYS A 1 405 ? -9.143 87.927 -20.492 1.00 48.00 405 LYS A O 1
ATOM 3283 N N . GLN A 1 406 ? -7.903 86.148 -19.904 1.00 46.12 406 GLN A N 1
ATOM 3284 C CA . GLN A 1 406 ? -6.843 86.376 -20.898 1.00 46.12 406 GLN A CA 1
ATOM 3285 C C . GLN A 1 406 ? -6.655 85.252 -21.938 1.00 46.12 406 GLN A C 1
ATOM 3287 O O . GLN A 1 406 ? -5.824 85.409 -22.825 1.00 46.12 406 GLN A O 1
ATOM 3292 N N . GLU A 1 407 ? -7.471 84.188 -21.915 1.00 47.28 407 GLU A N 1
ATOM 3293 C CA . GLU A 1 407 ? -7.396 83.064 -22.877 1.00 47.28 407 GLU A CA 1
ATOM 3294 C C . GLU A 1 407 ? -8.642 82.885 -23.772 1.00 47.28 407 GLU A C 1
ATOM 3296 O O . GLU A 1 407 ? -8.823 81.846 -24.398 1.00 47.28 407 GLU A O 1
ATOM 3301 N N . SER A 1 408 ? -9.492 83.907 -23.917 1.00 51.97 408 SER A N 1
ATOM 3302 C CA . SER A 1 408 ? -10.520 83.937 -24.972 1.00 51.97 408 SER A CA 1
ATOM 3303 C C . SER A 1 408 ? -10.235 85.075 -25.952 1.00 51.97 408 SER A C 1
ATOM 3305 O O . SER A 1 408 ? -10.857 86.137 -25.905 1.00 51.97 408 SER A O 1
ATOM 3307 N N . GLY A 1 409 ? -9.237 84.853 -26.804 1.00 38.59 409 GLY A N 1
ATOM 3308 C CA . GLY A 1 409 ? -8.844 85.732 -27.900 1.00 38.59 409 GLY A CA 1
ATOM 3309 C C . GLY A 1 409 ? -8.532 84.920 -29.153 1.00 38.59 409 GLY A C 1
ATOM 3310 O O . GLY A 1 409 ? -7.397 84.924 -29.616 1.00 38.59 409 GLY A O 1
ATOM 3311 N N . GLU A 1 410 ? -9.530 84.203 -29.674 1.00 43.50 410 GLU A N 1
ATOM 3312 C CA . GLU A 1 410 ? -9.512 83.687 -31.046 1.00 43.50 410 GLU A CA 1
ATOM 3313 C C . GLU A 1 410 ? -9.776 84.844 -32.020 1.00 43.50 410 GLU A C 1
ATOM 3315 O O . GLU A 1 410 ? -10.813 85.506 -31.958 1.00 43.50 410 GLU A O 1
ATOM 3320 N N . GLN A 1 411 ? -8.816 85.088 -32.915 1.00 42.03 411 GLN A N 1
ATOM 3321 C CA . GLN A 1 411 ? -9.018 85.851 -34.142 1.00 42.03 411 GLN A CA 1
ATOM 3322 C C . GLN A 1 411 ? -9.695 84.962 -35.192 1.00 42.03 411 GLN A C 1
ATOM 3324 O O . GLN A 1 411 ? -9.195 83.883 -35.513 1.00 42.03 411 GLN A O 1
ATOM 3329 N N . ILE A 1 412 ? -10.784 85.483 -35.760 1.00 38.47 412 ILE A N 1
ATOM 3330 C CA . ILE A 1 412 ? -10.966 85.559 -37.215 1.00 38.47 412 ILE A CA 1
ATOM 3331 C C . ILE A 1 412 ? -10.564 86.974 -37.624 1.00 38.47 412 ILE A C 1
ATOM 3333 O O . ILE A 1 412 ? -10.957 87.911 -36.887 1.00 38.47 412 ILE A O 1
#

InterPro domains:
  IPR022096 SBF1/SBF2 domain [PF12335] (120-296)

pLDDT: mean 79.17, std 19.85, range [38.47, 98.62]

Foldseek 3Di:
DVVVVVVVVVVVVVVVVVVVVVVVVVVVVVVVVVVVVVVVVVVVVVVVVVVPPPDDPVVVVVVVVVVCCVVPDDDPVVVVVVVVVVVVVVVLVVLLVLLLVLLVCLLQLHAQDPVNLVVLLVQLLDVSSLVSNLVSLVVCVVVVVAERADPSSLLRVLSSLLSNVVSCLVVLVLVSVVSSLVSQLRHWYFCVVVVADRDTDTSCLSCLPRCLLQDLVSLLCNLVVQLCVVLVVVVVVVVVPPPPDPPPDDCPDPVVVVVVSQVVSLVSSLLSLQLVLVVSLQSPHDLVSNLVSLVVCQVPVDPCNDPVSNVVSNVCSVPDDRDPSPPPPPVDRDDDPPPSVVSVVSPDDPCPDPVVVVVVVVVVVVVVVVVVVVVVVVVVVVVVVPDDPPPDPPDDPPPPVVVVPPPPDDDD

Secondary structure (DSSP, 8-state):
-HHHHHHHHHHHHHHHHHHHHHHHHHHHHHHHHHHHHHHHHHHHHHHHHHHHSPP--HHHHHHHHHHHHHHS---HHHHHHHHHHHHHHHHHHHHHHHHHHHHHHHHTTPPPPHHHHHHHHHHHTSHHHHHHHHHHHHHHHHTT--EESSHHHHHHHHHHHHHHHHHHHHHT-HHHHHHHHHHHTT-EEEGGGGT-SSPEEETHHHHTT-GGGG-HHHHHHHHHHHHHHHHHHHHHHHTT-------------HHHHHHHHHHHHHHHHHHHHHHHHHHHHHTT--HHHHHHHHHHHHHHH-TT--HHHHHHHHHHHHH--------------PPP--TTTTTGGGS--GGG-HHHHHHHHHHHHHHHHHHHHHHHHHHHHHHHHSS---------TTSTTTTTSSS-----

Nearest PDB structures (foldseek):
  8hao-assembly1_R  TM=1.436E-01  e=1.553E+00  Homo sapiens
  8ha0-assembly1_R  TM=1.502E-01  e=3.586E+00  Homo sapiens

Sequence (412 aa):
MRKSLEMVNANIGEYSSIGQAQLREVQGCYETLSKEIGQLQLVQTFDDHLRKLPVFDGKKVSDFNNEWFIKNTPNPNASQANLVQAIENERMISLESELNRLIMHCWEGNKLREDDKKHFRRQVQLDKGQWIFITLLNQFRIRNIHSMNSETAFTSMGELLRTLLDEIHRQADTYVAVNVLLLSSTFYYNLASMGGQNAKRFLFEQIAKHQIWHDIDFWERAVTQQINKDLGSQQFNNSSFSPSHDESGNEDSPQAATEERVQRTNEVVFAILSSLQTEMLTYNLDKSMTRQLVKKICSSTMTSFPDNYLKSMLKKIDEYEQKPLDTTLSSTPLQEHSSMRDARDFIGEPKRDPLFVRNEVAQEHKNVQSQYTAEHAVMLKEASMQMPVMDNMVMSGEEVVQAVKQESGEQI

Organism: Halteria grandinella (NCBI:txid5974)

Radius of gyration: 34.08 Å; Cα contacts (8 Å, |Δi|>4): 224; chains: 1; bounding box: 62×109×101 Å